Protein AF-0000000066114444 (afdb_homodimer)

Radius of gyration: 27.53 Å; Cα contacts (8 Å, |Δi|>4): 1344; chains: 2; bounding box: 70×78×58 Å

Sequence (720 aa):
MSLIRLNIDSFRNIQLAQLSPSEGINLIYGQNGSGKTSILEAIYFLGMGRSFRSHLSQRVINNDQDKLTLFATLNLPRGDSKIGLRRFRSGETEVKIDGEKVKRLSTLAETLPIQVITPESFSLLFEGPKSRRQFIDWGAFHTDPQFYAAWMNVRRVLKQRNQMLRNGSPYDQIQYWDREFIRYTEQVTEIRNRYVDSLNELLKGIIGEFLPQVDVKVSFTRGWDSKTDFAQLLESQYPRDLATGHTVSGPHKADLRLRVGTLPAQDALSRGQLKLLVCALRIAQGKLLKQQIDKHSIYLVDDLPSELDAQHRQLLLKQLVDTGAQVFVTAIEPAAIVDSLHTPPSRMFHVEHGRVTVIEMSLIRLNIDSFRNIQLAQLSPSEGINLIYGQNGSGKTSILEAIYFLGMGRSFRSHLSQRVINNDQDKLTLFATLNLPRGDSKIGLRRFRSGETEVKIDGEKVKRLSTLAETLPIQVITPESFSLLFEGPKSRRQFIDWGAFHTDPQFYAAWMNVRRVLKQRNQMLRNGSPYDQIQYWDREFIRYTEQVTEIRNRYVDSLNELLKGIIGEFLPQVDVKVSFTRGWDSKTDFAQLLESQYPRDLATGHTVSGPHKADLRLRVGTLPAQDALSRGQLKLLVCALRIAQGKLLKQQIDKHSIYLVDDLPSELDAQHRQLLLKQLVDTGAQVFVTAIEPAAIVDSLHTPPSRMFHVEHGRVTVIE

Foldseek 3Di:
DDWQKKWKDQFALAHTAIDGADFFEEEEAAAPPLCLVSVLQLVVCQQQVQGLPDRQRLNGGHPVDFKIKMWTWDQDPVGIKIWIWMAGNVGDIWIDINRHTDDDSVVSCQVAPAFEQDPSLLCCQVPPFQSVVVLLLSLLVNQPVCQVVLVVQLVVLQVVLLVCLQVVHDVVVNLVSVVSNLVSQVVNLVSSVVSVVQLVVQLVVQLCLLPVPFDKDKDKDQFDDPVDRPSVVCVVCSVVCSVVSGDRGTNSRMGIFIDGVPHGPVVVDDPQSSSSSSLSSRLSSQLSSCVRPNDGHEYEYEAQLPPYDLVSSLSSSVSSRVSSGHYYYYHHDCCSNQVSDPDGGPWYWYGGSNYIDTDD/DDWQKKWKDQFALAHTAIDGADFFEEEEAAAPPLCLVSVLQLVVCQQQVQGLPDRQRLNGGHPVDFKIKMWTWDQDPVGIKIWIWMAGNVGDIWIDINRHTDDDSVVSCQVAPAFEQDPSLLCCQVPPFQSVVVLLLSLLVNQPVCQVVLVVQLVVLQVVLLVCLQVVHDVVVNLVSVVSNLVSQVVNLVSSVVSVVQLVVQLVVQLCLLPVPFDKDKDKDQFDDPVDRVSVVCVVCSVVCSVVSGDRGTNSRMGIFIDGVPHGCVVVDDPQSSSSSSLSSRLSSQLSSCVRPNDGHEYEYEAQLPPYDLVSSLSSSVSSRVSSGHYYYYHHDCCSNQVSDPDGGPWYWYGGSNYIDTDD

Organism: Shewanella oneidensis (strain ATCC 700550 / JCM 31522 / CIP 106686 / LMG 19005 / NCIMB 14063 / MR-1) (NCBI:txid211586)

Solvent-accessible surface area (backbone atoms only — not comparable to full-atom values): 37438 Å² total; per-residue (Å²): 94,34,58,45,33,40,37,44,31,21,43,44,72,25,57,55,39,73,45,71,51,42,59,40,41,25,38,32,23,29,55,71,69,12,38,55,64,49,53,51,41,49,55,44,24,65,21,59,73,42,50,85,86,42,89,57,59,62,65,44,30,16,88,92,49,63,44,24,41,39,38,36,35,32,44,40,95,95,41,76,42,39,38,38,40,37,42,35,68,88,66,54,73,47,41,28,48,71,83,37,77,55,87,53,64,63,56,35,38,70,74,39,39,72,44,71,44,39,81,68,47,48,34,55,67,71,39,63,44,67,49,29,38,48,56,50,46,52,52,32,50,77,73,33,86,61,37,54,61,29,48,52,48,34,54,51,44,49,53,50,50,24,52,40,24,61,68,63,56,57,62,82,70,48,47,63,53,45,54,54,38,48,54,26,36,53,51,41,44,50,50,48,50,52,45,50,53,58,40,49,64,49,32,53,58,47,39,45,69,75,35,67,92,52,66,72,42,78,48,81,44,58,29,57,66,87,88,53,57,65,69,58,47,54,62,71,40,38,68,56,24,42,72,71,30,40,76,82,63,38,62,92,51,21,33,61,46,51,23,40,80,92,36,49,40,74,76,69,44,38,70,37,50,46,52,47,50,52,49,33,54,52,50,28,52,38,48,48,39,30,72,74,69,69,40,56,33,37,36,36,30,49,49,60,59,48,62,46,41,71,68,57,45,25,52,52,47,48,56,51,56,70,64,65,30,20,31,40,36,27,31,59,52,58,62,68,53,47,71,38,40,95,59,70,60,68,31,39,34,42,28,52,79,21,36,63,41,79,52,131,95,34,58,46,32,39,37,43,32,21,42,43,70,24,56,56,40,72,46,70,51,42,59,40,40,25,38,33,25,28,56,69,68,11,40,54,63,50,52,50,41,49,55,43,24,66,21,58,75,43,51,86,88,42,88,57,59,61,63,43,31,15,88,92,50,64,43,24,41,40,38,35,34,31,43,41,94,94,42,75,42,41,40,37,40,36,42,36,66,88,65,52,74,47,41,28,48,70,83,37,76,55,89,55,64,63,55,35,38,70,74,38,41,70,42,72,45,40,81,66,49,48,34,55,67,71,39,63,45,66,50,28,38,50,55,50,46,52,52,31,50,76,72,34,86,61,37,54,62,28,47,53,47,33,54,51,43,48,54,52,49,25,52,40,24,62,69,64,57,57,63,82,70,46,47,64,54,46,55,55,38,49,55,26,36,52,54,41,45,49,49,48,49,53,45,52,53,59,40,48,63,50,32,52,59,46,38,46,69,75,36,68,92,52,67,71,44,78,46,80,44,58,28,58,65,88,87,52,56,64,68,58,47,55,61,72,41,37,68,57,23,42,73,69,31,39,76,81,63,37,62,91,50,22,34,60,46,50,24,41,79,93,37,49,39,73,75,68,44,40,70,36,51,45,51,47,51,52,48,32,55,53,51,27,52,39,47,48,40,28,71,74,70,70,40,57,34,37,37,35,31,49,48,59,58,49,65,46,42,71,68,56,43,25,52,50,47,49,56,51,55,70,63,66,30,21,32,40,35,26,31,58,53,59,61,70,54,48,72,38,40,95,58,70,61,67,30,39,35,40,27,53,78,21,36,63,42,78,53,132

InterPro domains:
  IPR001238 DNA-binding, RecF [MF_00365] (1-360)
  IPR001238 DNA-binding, RecF [TIGR00611] (5-332)
  IPR003395 RecF/RecN/SMC, N-terminal [PF02463] (3-339)
  IPR018078 DNA-binding, RecF, conserved site [PS00617] (117-137)
  IPR018078 DNA-binding, RecF, conserved site [PS00618] (298-316)
  IPR027417 P-loop containing nucleoside triphosphate hydrolase [G3DSA:3.40.50.300] (6-332)
  IPR027417 P-loop containing nucleoside triphosphate hydrolase [SSF52540] (1-358)
  IPR042174 DNA-binding RecF, domain 2 [G3DSA:1.20.1050.90] (120-297)

Nearest PDB structures (foldseek):
  5z68-assembly2_C  TM=8.754E-01  e=2.918E-28  Caldanaerobacter subterraneus subsp. tengcongensis MB4
  5z69-assembly1_B  TM=8.569E-01  e=1.702E-28  Caldanaerobacter subterraneus subsp. tengcongensis MB4
  2o5v-assembly1_A  TM=8.678E-01  e=2.517E-27  Deinococcus radiodurans
  8bpr-assembly1_B  TM=8.571E-01  e=2.085E-25  Thermus thermophilus HB8
  8a93-assembly1_A  TM=8.487E-01  e=6.821E-25  Thermus thermophilus HB8

Secondary structure (DSSP, 8-state):
-EEEEEEEEEETTEEEEEE---SSEEEEE-STTSSHHHHHHHHHHHHHSS-SS-S-GGGGB-TT-SEEEEEEEEEETTEEEEEEEEEETTS-EEEEETTEEP--THHHHHHS-EEEESGGGGHHHHS-HHHHHHHHHHHHHHH-TTHHHHHHHHHHHHHHHHHHHHTT--HHHHHHHHHHHHHHHHHHHHHHHHHHHHHHHHHHHHHHHH-TT--EEEEEE-SS-TTS-HHHHHHHTHHHHHHHTS--SSGGG-EEEEEETTEEHHHHS-HHHHHHHHHHHHHHHHHHHHHHH--PPEEEESSTTTT--HHHHHHHHHHHHHTT-EEEEEESSTHHHHTT-SS--SEEEEEETTEEEEE-/-EEEEEEEEEETTEEEEEE---SSEEEEE-STTSSHHHHHHHHHHHHHSS-SS-S-GGGGB-TT-SEEEEEEEEEETTEEEEEEEEEETTS-EEEEETTEEP--THHHHHHS-EEEESGGGGHHHHS-HHHHHHHHHHHHHHH-TTHHHHHHHHHHHHHHHHHHHHTT--HHHHHHHHHHHHHHHHHHHHHHHHHHHHHHHHHHHHHHHH-TT--EEEEEE-SS-TTS-HHHHHHHTHHHHHHHTS--SSGGG-EEEEEETTEEHHHHS-HHHHHHHHHHHHHHHHHHHHHHH--PPEEEESSTTTT--HHHHHHHHHHHHHTT-EEEEEESSTHHHHTT-SS--SEEEEEETTEEEEE-

pLDDT: mean 92.98, std 5.12, range [66.5, 98.06]

Structure (mmCIF, N/CA/C/O backbone):
data_AF-0000000066114444-model_v1
#
loop_
_entity.id
_entity.type
_entity.pdbx_description
1 polymer 'DNA replication and repair protein RecF'
#
loop_
_atom_site.group_PDB
_atom_site.id
_atom_site.type_symbol
_atom_site.label_atom_id
_atom_site.label_alt_id
_atom_site.label_comp_id
_atom_site.label_asym_id
_atom_site.label_entity_id
_atom_site.label_seq_id
_atom_site.pdbx_PDB_ins_code
_atom_site.Cartn_x
_atom_site.Cartn_y
_atom_site.Cartn_z
_atom_site.occupancy
_atom_site.B_iso_or_equiv
_atom_site.auth_seq_id
_atom_site.auth_comp_id
_atom_site.auth_asym_id
_atom_site.auth_atom_id
_atom_site.pdbx_PDB_model_num
ATOM 1 N N . MET A 1 1 ? -8.477 -30.344 -8.242 1 86.12 1 MET A N 1
ATOM 2 C CA . MET A 1 1 ? -7.629 -30.219 -7.062 1 86.12 1 MET A CA 1
ATOM 3 C C . MET A 1 1 ? -8.242 -29.25 -6.055 1 86.12 1 MET A C 1
ATOM 5 O O . MET A 1 1 ? -8.688 -28.172 -6.422 1 86.12 1 MET A O 1
ATOM 9 N N . SER A 1 2 ? -8.328 -29.703 -4.789 1 92.5 2 SER A N 1
ATOM 10 C CA . SER A 1 2 ? -8.914 -28.844 -3.766 1 92.5 2 SER A CA 1
ATOM 11 C C . SER A 1 2 ? -8.391 -29.203 -2.379 1 92.5 2 SER A C 1
ATOM 13 O O . SER A 1 2 ? -7.93 -30.328 -2.152 1 92.5 2 SER A O 1
ATOM 15 N N . LEU A 1 3 ? -8.352 -28.219 -1.571 1 95.62 3 LEU A N 1
ATOM 16 C CA . LEU A 1 3 ? -8.062 -28.422 -0.154 1 95.62 3 LEU A CA 1
ATOM 17 C C . LEU A 1 3 ? -9.281 -28.969 0.579 1 95.62 3 LEU A C 1
ATOM 19 O O . LEU A 1 3 ? -10.352 -28.344 0.574 1 95.62 3 LEU A O 1
ATOM 23 N N . ILE A 1 4 ? -9.109 -30.078 1.182 1 95.88 4 ILE A N 1
ATOM 24 C CA . ILE A 1 4 ? -10.273 -30.719 1.795 1 95.88 4 ILE A CA 1
ATOM 25 C C . ILE A 1 4 ? -10.203 -30.562 3.312 1 95.88 4 ILE A C 1
ATOM 27 O O . ILE A 1 4 ? -11.242 -30.531 3.984 1 95.88 4 ILE A O 1
ATOM 31 N N . ARG A 1 5 ? -8.992 -30.516 3.811 1 96.88 5 ARG A N 1
ATOM 32 C CA . ARG A 1 5 ? -8.781 -30.328 5.242 1 96.88 5 ARG A CA 1
ATOM 33 C C . ARG A 1 5 ? -7.57 -29.422 5.5 1 96.88 5 ARG A C 1
ATOM 35 O O . ARG A 1 5 ? -6.551 -29.547 4.816 1 96.88 5 ARG A O 1
ATOM 42 N N . LEU A 1 6 ? -7.707 -28.594 6.469 1 97.38 6 LEU A N 1
ATOM 43 C CA . LEU A 1 6 ? -6.617 -27.719 6.898 1 97.38 6 LEU A CA 1
ATOM 44 C C . LEU A 1 6 ? -6.551 -27.656 8.422 1 97.38 6 LEU A C 1
ATOM 46 O O . LEU A 1 6 ? -7.555 -27.359 9.078 1 97.38 6 LEU A O 1
ATOM 50 N N . ASN A 1 7 ? -5.438 -27.969 8.945 1 97.81 7 ASN A N 1
ATOM 51 C CA . ASN A 1 7 ? -5.148 -27.797 10.367 1 97.81 7 ASN A CA 1
ATOM 52 C C . ASN A 1 7 ? -4.059 -26.75 10.594 1 97.81 7 ASN A C 1
ATOM 54 O O . ASN A 1 7 ? -2.973 -26.844 10.016 1 97.81 7 ASN A O 1
ATOM 58 N N . ILE A 1 8 ? -4.375 -25.797 11.398 1 97.38 8 ILE A N 1
ATOM 59 C CA . ILE A 1 8 ? -3.453 -24.719 11.719 1 97.38 8 ILE A CA 1
ATOM 60 C C . ILE A 1 8 ? -3.086 -24.766 13.203 1 97.38 8 ILE A C 1
ATOM 62 O O . ILE A 1 8 ? -3.965 -24.844 14.062 1 97.38 8 ILE A O 1
ATOM 66 N N . ASP A 1 9 ? -1.826 -24.75 13.438 1 96.81 9 ASP A N 1
ATOM 67 C CA . ASP A 1 9 ? -1.312 -24.719 14.797 1 96.81 9 ASP A CA 1
ATOM 68 C C . ASP A 1 9 ? -0.298 -23.594 14.977 1 96.81 9 ASP A C 1
ATOM 70 O O . ASP A 1 9 ? 0.81 -23.656 14.438 1 96.81 9 ASP A O 1
ATOM 74 N N . SER A 1 10 ? -0.67 -22.562 15.773 1 95.5 10 SER A N 1
ATOM 75 C CA . SER A 1 10 ? 0.226 -21.5 16.219 1 95.5 10 SER A CA 1
ATOM 76 C C . SER A 1 10 ? 0.642 -20.594 15.07 1 95.5 10 SER A C 1
ATOM 78 O O . SER A 1 10 ? 1.83 -20.328 14.883 1 95.5 10 SER A O 1
ATOM 80 N N . PHE A 1 11 ? -0.309 -20.141 14.32 1 94.56 11 PHE A N 1
ATOM 81 C CA . PHE A 1 11 ? -0.064 -19.234 13.203 1 94.56 11 PHE A CA 1
ATOM 82 C C . PHE A 1 11 ? -0.639 -17.859 13.484 1 94.56 11 PHE A C 1
ATOM 84 O O . PHE A 1 11 ? -1.858 -17.688 13.523 1 94.56 11 PHE A O 1
ATOM 91 N N . ARG A 1 12 ? 0.177 -16.844 13.695 1 91.12 12 ARG A N 1
ATOM 92 C CA . ARG A 1 12 ? -0.234 -15.492 14.047 1 91.12 12 ARG A CA 1
ATOM 93 C C . ARG A 1 12 ? -1.131 -15.492 15.281 1 91.12 12 ARG A C 1
ATOM 95 O O . ARG A 1 12 ? -0.734 -15.977 16.344 1 91.12 12 ARG A O 1
ATOM 102 N N . ASN A 1 13 ? -2.336 -15.039 15.156 1 88.94 13 ASN A N 1
ATOM 103 C CA . ASN A 1 13 ? -3.236 -15 16.312 1 88.94 13 ASN A CA 1
ATOM 104 C C . ASN A 1 13 ? -4.102 -16.25 16.391 1 88.94 13 ASN A C 1
ATOM 106 O O . ASN A 1 13 ? -5.008 -16.328 17.219 1 88.94 13 ASN A O 1
ATOM 110 N N . ILE A 1 14 ? -3.803 -17.25 15.5 1 93.88 14 ILE A N 1
ATOM 111 C CA . ILE A 1 14 ? -4.535 -18.516 15.516 1 93.88 14 ILE A CA 1
ATOM 112 C C . ILE A 1 14 ? -3.746 -19.562 16.312 1 93.88 14 ILE A C 1
ATOM 114 O O . ILE A 1 14 ? -2.697 -20.031 15.859 1 93.88 14 ILE A O 1
ATOM 118 N N . GLN A 1 15 ? -4.27 -19.953 17.391 1 94.25 15 GLN A N 1
ATOM 119 C CA . GLN A 1 15 ? -3.621 -20.984 18.188 1 94.25 15 GLN A CA 1
ATOM 120 C C . GLN A 1 15 ? -3.877 -22.375 17.609 1 94.25 15 GLN A C 1
ATOM 122 O O . GLN A 1 15 ? -2.939 -23.141 17.391 1 94.25 15 GLN A O 1
ATOM 127 N N . LEU A 1 16 ? -5.133 -22.641 17.469 1 94.81 16 LEU A N 1
ATOM 128 C CA . LEU A 1 16 ? -5.578 -23.906 16.875 1 94.81 16 LEU A CA 1
ATOM 129 C C . LEU A 1 16 ? -6.828 -23.688 16.031 1 94.81 16 LEU A C 1
ATOM 131 O O . LEU A 1 16 ? -7.766 -23.016 16.469 1 94.81 16 LEU A O 1
ATOM 135 N N . ALA A 1 17 ? -6.762 -24.25 14.789 1 95.81 17 ALA A N 1
ATOM 136 C CA . ALA A 1 17 ? -7.941 -24.203 13.93 1 95.81 17 ALA A CA 1
ATOM 137 C C . ALA A 1 17 ? -7.996 -25.406 12.992 1 95.81 17 ALA A C 1
ATOM 139 O O . ALA A 1 17 ? -6.957 -25.875 12.523 1 95.81 17 ALA A O 1
ATOM 140 N N . GLN A 1 18 ? -9.148 -25.922 12.82 1 96.12 18 GLN A N 1
ATOM 141 C CA . GLN A 1 18 ? -9.406 -26.984 11.852 1 96.12 18 GLN A CA 1
ATOM 142 C C . GLN A 1 18 ? -10.523 -26.578 10.891 1 96.12 18 GLN A C 1
ATOM 144 O O . GLN A 1 18 ? -11.609 -26.172 11.32 1 96.12 18 GLN A O 1
ATOM 149 N N . LEU A 1 19 ? -10.219 -26.688 9.594 1 96.44 19 LEU A N 1
ATOM 150 C CA . LEU A 1 19 ? -11.188 -26.328 8.57 1 96.44 19 LEU A CA 1
ATOM 151 C C . LEU A 1 19 ? -11.398 -27.469 7.598 1 96.44 19 LEU A C 1
ATOM 153 O O . LEU A 1 19 ? -10.445 -28.156 7.223 1 96.44 19 LEU A O 1
ATOM 157 N N . SER A 1 20 ? -12.625 -27.703 7.188 1 96.75 20 SER A N 1
ATOM 158 C CA . SER A 1 20 ? -12.992 -28.594 6.098 1 96.75 20 SER A CA 1
ATOM 159 C C . SER A 1 20 ? -13.664 -27.828 4.961 1 96.75 20 SER A C 1
ATOM 161 O O . SER A 1 20 ? -14.898 -27.828 4.852 1 96.75 20 SER A O 1
ATOM 163 N N . PRO A 1 21 ? -12.852 -27.234 4.117 1 96.81 21 PRO A N 1
ATOM 164 C CA . PRO A 1 21 ? -13.398 -26.391 3.047 1 96.81 21 PRO A CA 1
ATOM 165 C C . PRO A 1 21 ? -14.094 -27.203 1.959 1 96.81 21 PRO A C 1
ATOM 167 O O . PRO A 1 21 ? -13.992 -28.438 1.943 1 96.81 21 PRO A O 1
ATOM 170 N N . SER A 1 22 ? -14.836 -26.516 1.179 1 95.56 22 SER A N 1
ATOM 171 C CA . SER A 1 22 ? -15.484 -27.094 0.007 1 95.56 22 SER A CA 1
ATOM 172 C C . SER A 1 22 ? -14.727 -26.75 -1.271 1 95.56 22 SER A C 1
ATOM 174 O O . SER A 1 22 ? -13.828 -25.906 -1.257 1 95.56 22 SER A O 1
ATOM 176 N N . GLU A 1 23 ? -15.125 -27.406 -2.346 1 94 23 GLU A N 1
ATOM 177 C CA . GLU A 1 23 ? -14.453 -27.203 -3.623 1 94 23 GLU A CA 1
ATOM 178 C C . GLU A 1 23 ? -14.844 -25.875 -4.25 1 94 23 GLU A C 1
ATOM 180 O O . GLU A 1 23 ? -14.133 -25.359 -5.117 1 94 23 GLU A O 1
ATOM 185 N N . GLY A 1 24 ? -15.945 -25.312 -3.834 1 94.38 24 GLY A N 1
ATOM 186 C CA . GLY A 1 24 ? -16.422 -24.047 -4.379 1 94.38 24 GLY A CA 1
ATOM 187 C C . GLY A 1 24 ? -15.953 -22.844 -3.582 1 94.38 24 GLY A C 1
ATOM 188 O O . GLY A 1 24 ? -14.766 -22.703 -3.285 1 94.38 24 GLY A O 1
ATOM 189 N N . ILE A 1 25 ? -16.859 -21.953 -3.258 1 96.62 25 ILE A N 1
ATOM 190 C CA . ILE A 1 25 ? -16.531 -20.719 -2.535 1 96.62 25 ILE A CA 1
ATOM 191 C C . ILE A 1 25 ? -16.609 -20.984 -1.031 1 96.62 25 ILE A C 1
ATOM 193 O O . ILE A 1 25 ? -17.625 -21.453 -0.521 1 96.62 25 ILE A O 1
ATOM 197 N N . ASN A 1 26 ? -15.539 -20.766 -0.37 1 97.88 26 ASN A N 1
ATOM 198 C CA . ASN A 1 26 ? -15.445 -20.781 1.086 1 97.88 26 ASN A CA 1
ATOM 199 C C . ASN A 1 26 ? -15.344 -19.375 1.655 1 97.88 26 ASN A C 1
ATOM 201 O O . ASN A 1 26 ? -14.352 -18.672 1.428 1 97.88 26 ASN A O 1
ATOM 205 N N . LEU A 1 27 ? -16.375 -18.969 2.402 1 98.06 27 LEU A N 1
ATOM 206 C CA . LEU A 1 27 ? -16.422 -17.641 2.977 1 98.06 27 LEU A CA 1
ATOM 207 C C . LEU A 1 27 ? -15.93 -17.641 4.418 1 98.06 27 LEU A C 1
ATOM 209 O O . LEU A 1 27 ? -16.438 -18.406 5.25 1 98.06 27 LEU A O 1
ATOM 213 N N . ILE A 1 28 ? -14.922 -16.906 4.703 1 97.94 28 ILE A N 1
ATOM 214 C CA . ILE A 1 28 ? -14.398 -16.688 6.047 1 97.94 28 ILE A CA 1
ATOM 215 C C . ILE A 1 28 ? -14.719 -15.266 6.504 1 97.94 28 ILE A C 1
ATOM 217 O O . ILE A 1 28 ? -14.211 -14.297 5.934 1 97.94 28 ILE A O 1
ATOM 221 N N . TYR A 1 29 ? -15.562 -15.062 7.512 1 97.62 29 TYR A N 1
ATOM 222 C CA . TYR A 1 29 ? -15.953 -13.711 7.914 1 97.62 29 TYR A CA 1
ATOM 223 C C . TYR A 1 29 ? -15.75 -13.508 9.406 1 97.62 29 TYR A C 1
ATOM 225 O O . TYR A 1 29 ? -15.641 -14.477 10.164 1 97.62 29 TYR A O 1
ATOM 233 N N . GLY A 1 30 ? -15.602 -12.305 9.836 1 95.88 30 GLY A N 1
ATOM 234 C CA . GLY A 1 30 ? -15.344 -11.898 11.211 1 95.88 30 GLY A CA 1
ATOM 235 C C . GLY A 1 30 ? -14.93 -10.445 11.328 1 95.88 30 GLY A C 1
ATOM 236 O O . GLY A 1 30 ? -14.672 -9.781 10.328 1 95.88 30 GLY A O 1
ATOM 237 N N . GLN A 1 31 ? -14.828 -9.984 12.539 1 93.88 31 GLN A N 1
ATOM 238 C CA . GLN A 1 31 ? -14.508 -8.586 12.812 1 93.88 31 GLN A CA 1
ATOM 239 C C . GLN A 1 31 ? -13.023 -8.305 12.586 1 93.88 31 GLN A C 1
ATOM 241 O O . GLN A 1 31 ? -12.258 -9.219 12.273 1 93.88 31 GLN A O 1
ATOM 246 N N . ASN A 1 32 ? -12.68 -7.047 12.664 1 92.31 32 ASN A N 1
ATOM 247 C CA . ASN A 1 32 ? -11.281 -6.652 12.5 1 92.31 32 ASN A CA 1
ATOM 248 C C . ASN A 1 32 ? -10.391 -7.336 13.531 1 92.31 32 ASN A C 1
ATOM 250 O O . ASN A 1 32 ? -10.719 -7.387 14.719 1 92.31 32 ASN A O 1
ATOM 254 N N . GLY A 1 33 ? -9.305 -7.91 13.047 1 90.38 33 GLY A N 1
ATOM 255 C CA . GLY A 1 33 ? -8.328 -8.523 13.938 1 90.38 33 GLY A CA 1
ATOM 256 C C . GLY A 1 33 ? -8.719 -9.93 14.367 1 90.38 33 GLY A C 1
ATOM 257 O O . GLY A 1 33 ? -8.07 -10.523 15.234 1 90.38 33 GLY A O 1
ATOM 258 N N . SER A 1 34 ? -9.727 -10.484 13.734 1 93.31 34 SER A N 1
ATOM 259 C CA . SER A 1 34 ? -10.25 -11.766 14.203 1 93.31 34 SER A CA 1
ATOM 260 C C . SER A 1 34 ? -9.367 -12.922 13.742 1 93.31 34 SER A C 1
ATOM 262 O O . SER A 1 34 ? -9.406 -14.008 14.328 1 93.31 34 SER A O 1
ATOM 264 N N . GLY A 1 35 ? -8.664 -12.75 12.586 1 93.88 35 GLY A N 1
ATOM 265 C CA . GLY A 1 35 ? -7.785 -13.797 12.102 1 93.88 35 GLY A CA 1
ATOM 266 C C . GLY A 1 35 ? -8.148 -14.273 10.703 1 93.88 35 GLY A C 1
ATOM 267 O O . GLY A 1 35 ? -7.57 -15.242 10.203 1 93.88 35 GLY A O 1
ATOM 268 N N . LYS A 1 36 ? -9.094 -13.594 10.023 1 95.69 36 LYS A N 1
ATOM 269 C CA . LYS A 1 36 ? -9.539 -13.977 8.688 1 95.69 36 LYS A CA 1
ATOM 270 C C . LYS A 1 36 ? -8.352 -14.062 7.723 1 95.69 36 LYS A C 1
ATOM 272 O O . LYS A 1 36 ? -8.164 -15.07 7.047 1 95.69 36 LYS A O 1
ATOM 277 N N . THR A 1 37 ? -7.539 -13.031 7.766 1 94.56 37 THR A N 1
ATOM 278 C CA . THR A 1 37 ? -6.387 -12.945 6.879 1 94.56 37 THR A CA 1
ATOM 279 C C . THR A 1 37 ? -5.34 -13.992 7.254 1 94.56 37 THR A C 1
ATOM 281 O O . THR A 1 37 ? -4.676 -14.555 6.379 1 94.56 37 THR A O 1
ATOM 284 N N . SER A 1 38 ? -5.215 -14.32 8.516 1 94.69 38 SER A N 1
ATOM 285 C CA . SER A 1 38 ? -4.25 -15.312 8.977 1 94.69 38 SER A CA 1
ATOM 286 C C . SER A 1 38 ? -4.555 -16.688 8.406 1 94.69 38 SER A C 1
ATOM 288 O O . SER A 1 38 ? -3.639 -17.453 8.094 1 94.69 38 SER A O 1
ATOM 290 N N . ILE A 1 39 ? -5.789 -16.969 8.25 1 96.56 39 ILE A N 1
ATOM 291 C CA . ILE A 1 39 ? -6.18 -18.25 7.68 1 96.56 39 ILE A CA 1
ATOM 292 C C . ILE A 1 39 ? -5.723 -18.328 6.223 1 96.56 39 ILE A C 1
ATOM 294 O O . ILE A 1 39 ? -5.137 -19.328 5.805 1 96.56 39 ILE A O 1
ATOM 298 N N . LEU A 1 40 ? -5.973 -17.266 5.461 1 96.69 40 LEU A N 1
ATOM 299 C CA . LEU A 1 40 ? -5.512 -17.219 4.078 1 96.69 40 LEU A CA 1
ATOM 300 C C . LEU A 1 40 ? -3.992 -17.328 4.004 1 96.69 40 LEU A C 1
ATOM 302 O O . LEU A 1 40 ? -3.451 -18.016 3.146 1 96.69 40 LEU A O 1
ATOM 306 N N . GLU A 1 41 ? -3.383 -16.625 4.949 1 94.75 41 GLU A N 1
ATOM 307 C CA . GLU A 1 41 ? -1.925 -16.625 5 1 94.75 41 GLU A CA 1
ATOM 308 C C . GLU A 1 41 ? -1.384 -18.031 5.281 1 94.75 41 GLU A C 1
ATOM 310 O O . GLU A 1 41 ? -0.362 -18.422 4.723 1 94.75 41 GLU A O 1
ATOM 315 N N . ALA A 1 42 ? -2.051 -18.766 6.086 1 95.88 42 ALA A N 1
ATOM 316 C CA . ALA A 1 42 ? -1.654 -20.141 6.402 1 95.88 42 ALA A CA 1
ATOM 317 C C . ALA A 1 42 ? -1.736 -21.031 5.168 1 95.88 42 ALA A C 1
ATOM 319 O O . ALA A 1 42 ? -0.836 -21.828 4.914 1 95.88 42 ALA A O 1
ATOM 320 N N . ILE A 1 43 ? -2.795 -20.875 4.422 1 96.44 43 ILE A N 1
ATOM 321 C CA . ILE A 1 43 ? -2.951 -21.641 3.197 1 96.44 43 ILE A CA 1
ATOM 322 C C . ILE A 1 43 ? -1.836 -21.297 2.217 1 96.44 43 ILE A C 1
ATOM 324 O O . ILE A 1 43 ? -1.217 -22.188 1.626 1 96.44 43 ILE A O 1
ATOM 328 N N . TYR A 1 44 ? -1.625 -20.062 2.105 1 95 44 TYR A N 1
ATOM 329 C CA . TYR A 1 44 ? -0.561 -19.609 1.223 1 95 44 TYR A CA 1
ATOM 330 C C . TYR A 1 44 ? 0.791 -20.141 1.667 1 95 44 TYR A C 1
ATOM 332 O O . TYR A 1 44 ? 1.592 -20.594 0.839 1 95 44 TYR A O 1
ATOM 340 N N . PHE A 1 45 ? 1.005 -20.078 2.949 1 93.38 45 PHE A N 1
ATOM 341 C CA . PHE A 1 45 ? 2.252 -20.562 3.533 1 93.38 45 PHE A CA 1
ATOM 342 C C . PHE A 1 45 ? 2.455 -22.047 3.232 1 93.38 45 PHE A C 1
ATOM 344 O O . PHE A 1 45 ? 3.578 -22.484 2.979 1 93.38 45 PHE A O 1
ATOM 351 N N . LEU A 1 46 ? 1.451 -22.719 3.223 1 92.25 46 LEU A N 1
ATOM 352 C CA . LEU A 1 46 ? 1.485 -24.156 2.91 1 92.25 46 LEU A CA 1
ATOM 353 C C . LEU A 1 46 ? 1.961 -24.375 1.479 1 92.25 46 LEU A C 1
ATOM 355 O O . LEU A 1 46 ? 2.725 -25.312 1.217 1 92.25 46 LEU A O 1
ATOM 359 N N . GLY A 1 47 ? 1.527 -23.531 0.623 1 89.62 47 GLY A N 1
ATOM 360 C CA . GLY A 1 47 ? 1.84 -23.719 -0.785 1 89.62 47 GLY A CA 1
ATOM 361 C C . GLY A 1 47 ? 3.174 -23.109 -1.185 1 89.62 47 GLY A C 1
ATOM 362 O O . GLY A 1 47 ? 3.852 -23.625 -2.074 1 89.62 47 GLY A O 1
ATOM 363 N N . MET A 1 48 ? 3.543 -22.047 -0.467 1 89.06 48 MET A N 1
ATOM 364 C CA . MET A 1 48 ? 4.695 -21.281 -0.935 1 89.06 48 MET A CA 1
ATOM 365 C C . MET A 1 48 ? 5.836 -21.344 0.074 1 89.06 48 MET A C 1
ATOM 367 O O . MET A 1 48 ? 6.98 -21.016 -0.251 1 89.06 48 MET A O 1
ATOM 371 N N . GLY A 1 49 ? 5.559 -21.672 1.268 1 87.44 49 GLY A N 1
ATOM 372 C CA . GLY A 1 49 ? 6.562 -21.75 2.316 1 87.44 49 GLY A CA 1
ATOM 373 C C . GLY A 1 49 ? 6.957 -20.375 2.85 1 87.44 49 GLY A C 1
ATOM 374 O O . GLY A 1 49 ? 7.941 -20.25 3.578 1 87.44 49 GLY A O 1
ATOM 375 N N . ARG A 1 50 ? 6.234 -19.438 2.398 1 87.69 50 ARG A N 1
ATOM 376 C CA . ARG A 1 50 ? 6.492 -18.062 2.859 1 87.69 50 ARG A CA 1
ATOM 377 C C . ARG A 1 50 ? 5.191 -17.281 2.977 1 87.69 50 ARG A C 1
ATOM 379 O O . ARG A 1 50 ? 4.145 -17.719 2.494 1 87.69 50 ARG A O 1
ATOM 386 N N . SER A 1 51 ? 5.379 -16.172 3.689 1 87.5 51 SER A N 1
ATOM 387 C CA . SER A 1 51 ? 4.227 -15.297 3.912 1 87.5 51 SER A CA 1
ATOM 388 C C . SER A 1 51 ? 4.031 -14.328 2.75 1 87.5 51 SER A C 1
ATOM 390 O O . SER A 1 51 ? 4.996 -13.938 2.092 1 87.5 51 SER A O 1
ATOM 392 N N . PHE A 1 52 ? 2.781 -14.008 2.453 1 83.06 52 PHE A N 1
ATOM 393 C CA . PHE A 1 52 ? 2.539 -12.977 1.45 1 83.06 52 PHE A CA 1
ATOM 394 C C . PHE A 1 52 ? 2.539 -11.594 2.088 1 83.06 52 PHE A C 1
ATOM 396 O O . PHE A 1 52 ? 2.498 -10.578 1.386 1 83.06 52 PHE A O 1
ATOM 403 N N . ARG A 1 53 ? 2.559 -11.414 3.369 1 77.56 53 ARG A N 1
ATOM 404 C CA . ARG A 1 53 ? 2.553 -10.141 4.078 1 77.56 53 ARG A CA 1
ATOM 405 C C . ARG A 1 53 ? 3.973 -9.695 4.414 1 77.56 53 ARG A C 1
ATOM 407 O O . ARG A 1 53 ? 4.293 -8.508 4.332 1 77.56 53 ARG A O 1
ATOM 414 N N . SER A 1 54 ? 4.723 -10.609 5.004 1 69.31 54 SER A N 1
ATOM 415 C CA . SER A 1 54 ? 6.043 -10.219 5.492 1 69.31 54 SER A CA 1
ATOM 416 C C . SER A 1 54 ? 7.121 -11.18 5 1 69.31 54 SER A C 1
ATOM 418 O O . SER A 1 54 ? 6.867 -12.383 4.852 1 69.31 54 SER A O 1
ATOM 420 N N . HIS A 1 55 ? 8.195 -10.555 4.832 1 66.5 55 HIS A N 1
ATOM 421 C CA . HIS A 1 55 ? 9.336 -11.367 4.441 1 66.5 55 HIS A CA 1
ATOM 422 C C . HIS A 1 55 ? 9.945 -12.078 5.648 1 66.5 55 HIS A C 1
ATOM 424 O O . HIS A 1 55 ? 10.68 -13.055 5.492 1 66.5 55 HIS A O 1
ATOM 430 N N . LEU A 1 56 ? 9.555 -11.562 6.785 1 67.5 56 LEU A N 1
ATOM 431 C CA . LEU A 1 56 ? 10.109 -12.18 7.98 1 67.5 56 LEU A CA 1
ATOM 432 C C . LEU A 1 56 ? 9.211 -13.305 8.477 1 67.5 56 LEU A C 1
ATOM 434 O O . LEU A 1 56 ? 8.297 -13.07 9.273 1 67.5 56 LEU A O 1
ATOM 438 N N . SER A 1 57 ? 9.492 -14.406 8.117 1 66.56 57 SER A N 1
ATOM 439 C CA . SER A 1 57 ? 8.672 -15.586 8.336 1 66.56 57 SER A CA 1
ATOM 440 C C . SER A 1 57 ? 8.531 -15.906 9.82 1 66.56 57 SER A C 1
ATOM 442 O O . SER A 1 57 ? 7.578 -16.562 10.234 1 66.56 57 SER A O 1
ATOM 444 N N . GLN A 1 58 ? 9.469 -15.352 10.523 1 76 58 GLN A N 1
ATOM 445 C CA . GLN A 1 58 ? 9.406 -15.648 11.953 1 76 58 GLN A CA 1
ATOM 446 C C . GLN A 1 58 ? 8.242 -14.906 12.609 1 76 58 GLN A C 1
ATOM 448 O O . GLN A 1 58 ? 7.766 -15.312 13.672 1 76 58 GLN A O 1
ATOM 453 N N . ARG A 1 59 ? 7.781 -14.062 11.891 1 79.12 59 ARG A N 1
ATOM 454 C CA . ARG A 1 59 ? 6.758 -13.211 12.492 1 79.12 59 ARG A CA 1
ATOM 455 C C . ARG A 1 59 ? 5.375 -13.828 12.336 1 79.12 59 ARG A C 1
ATOM 457 O O . ARG A 1 59 ? 4.406 -13.352 12.93 1 79.12 59 ARG A O 1
ATOM 464 N N . VAL A 1 60 ? 5.402 -14.984 11.602 1 87.75 60 VAL A N 1
ATOM 465 C CA . VAL A 1 60 ? 4.109 -15.633 11.391 1 87.75 60 VAL A CA 1
ATOM 466 C C . VAL A 1 60 ? 3.824 -16.594 12.531 1 87.75 60 VAL A C 1
ATOM 468 O O . VAL A 1 60 ? 2.686 -17.047 12.711 1 87.75 60 VAL A O 1
ATOM 471 N N . ILE A 1 61 ? 4.879 -16.938 13.297 1 89.81 61 ILE A N 1
ATOM 472 C CA . ILE A 1 61 ? 4.715 -17.844 14.422 1 89.81 61 ILE A CA 1
ATOM 473 C C . ILE A 1 61 ? 4.059 -17.109 15.594 1 89.81 61 ILE A C 1
ATOM 475 O O . ILE A 1 61 ? 4.438 -15.984 15.914 1 89.81 61 ILE A O 1
ATOM 479 N N . ASN A 1 62 ? 3.148 -17.766 16.094 1 87.75 62 ASN A N 1
ATOM 480 C CA . ASN A 1 62 ? 2.5 -17.188 17.266 1 87.75 62 ASN A CA 1
ATOM 481 C C . ASN A 1 62 ? 3.521 -16.781 18.328 1 87.75 62 ASN A C 1
ATOM 483 O O . ASN A 1 62 ? 4.492 -17.5 18.562 1 87.75 62 ASN A O 1
ATOM 487 N N . ASN A 1 63 ? 3.453 -15.578 18.922 1 78.88 63 ASN A N 1
ATOM 488 C CA . ASN A 1 63 ? 4.445 -14.922 19.766 1 78.88 63 ASN A CA 1
ATOM 489 C C . ASN A 1 63 ? 4.938 -15.844 20.875 1 78.88 63 ASN A C 1
ATOM 491 O O . ASN A 1 63 ? 6.133 -15.867 21.172 1 78.88 63 ASN A O 1
ATOM 495 N N . ASP A 1 64 ? 4.152 -16.625 21.453 1 81.38 64 ASP A N 1
ATOM 496 C CA . ASP A 1 64 ? 4.555 -17.391 22.625 1 81.38 64 ASP A CA 1
ATOM 497 C C . ASP A 1 64 ? 4.891 -18.828 22.25 1 81.38 64 ASP A C 1
ATOM 499 O O . ASP A 1 64 ? 5.074 -19.672 23.125 1 81.38 64 ASP A O 1
ATOM 503 N N . GLN A 1 65 ? 5.055 -19.109 20.922 1 90 65 GLN A N 1
ATOM 504 C CA . GLN A 1 65 ? 5.344 -20.484 20.469 1 90 65 GLN A CA 1
ATOM 505 C C . GLN A 1 65 ? 6.688 -20.547 19.75 1 90 65 GLN A C 1
ATOM 507 O O . GLN A 1 65 ? 7.184 -19.531 19.25 1 90 65 GLN A O 1
ATOM 512 N N . ASP A 1 66 ? 7.242 -21.719 19.719 1 91.94 66 ASP A N 1
ATOM 513 C CA . ASP A 1 66 ? 8.562 -21.875 19.125 1 91.94 66 ASP A CA 1
ATOM 514 C C . ASP A 1 66 ? 8.453 -22.312 17.656 1 91.94 66 ASP A C 1
ATOM 516 O O . ASP A 1 66 ? 9.438 -22.25 16.922 1 91.94 66 ASP A O 1
ATOM 520 N N . LYS A 1 67 ? 7.316 -22.812 17.391 1 95 67 LYS A N 1
ATOM 521 C CA . LYS A 1 67 ? 7.117 -23.281 16.016 1 95 67 LYS A CA 1
ATOM 522 C C . LYS A 1 67 ? 5.645 -23.188 15.609 1 95 67 LYS A C 1
ATOM 524 O O . LYS A 1 67 ? 4.773 -23.031 16.469 1 95 67 LYS A O 1
ATOM 529 N N . LEU A 1 68 ? 5.422 -23.203 14.305 1 95.69 68 LEU A N 1
ATOM 530 C CA . LEU A 1 68 ? 4.07 -23.375 13.773 1 95.69 68 LEU A CA 1
ATOM 531 C C . LEU A 1 68 ? 3.957 -24.672 12.977 1 95.69 68 LEU A C 1
ATOM 533 O O . LEU A 1 68 ? 4.961 -25.203 12.492 1 95.69 68 LEU A O 1
ATOM 537 N N . THR A 1 69 ? 2.805 -25.281 12.984 1 97.19 69 THR A N 1
ATOM 538 C CA . THR A 1 69 ? 2.541 -26.5 12.227 1 97.19 69 THR A CA 1
ATOM 539 C C . THR A 1 69 ? 1.276 -26.344 11.391 1 97.19 69 THR A C 1
ATOM 541 O O . THR A 1 69 ? 0.234 -25.922 11.898 1 97.19 69 THR A O 1
ATOM 544 N N . LEU A 1 70 ? 1.42 -26.641 10.133 1 97.19 70 LEU A N 1
ATOM 545 C CA . LEU A 1 70 ? 0.302 -26.703 9.203 1 97.19 70 LEU A CA 1
ATOM 546 C C . LEU A 1 70 ? 0.155 -28.094 8.602 1 97.19 70 LEU A C 1
ATOM 548 O O . LEU A 1 70 ? 1.151 -28.734 8.258 1 97.19 70 LEU A O 1
ATOM 552 N N . PHE A 1 71 ? -1.053 -28.562 8.555 1 97 71 PHE A N 1
ATOM 553 C CA . PHE A 1 71 ? -1.361 -29.844 7.926 1 97 71 PHE A CA 1
ATOM 554 C C . PHE A 1 71 ? -2.555 -29.703 6.988 1 97 71 PHE A C 1
ATOM 556 O O . PHE A 1 71 ? -3.553 -29.062 7.332 1 97 71 PHE A O 1
ATOM 563 N N . ALA A 1 72 ? -2.385 -30.297 5.82 1 96.81 72 ALA A N 1
ATOM 564 C CA . ALA A 1 72 ? -3.482 -30.219 4.855 1 96.81 72 ALA A CA 1
ATOM 565 C C . ALA A 1 72 ? -3.668 -31.531 4.117 1 96.81 72 ALA A C 1
ATOM 567 O O . ALA A 1 72 ? -2.715 -32.312 3.951 1 96.81 72 ALA A O 1
ATOM 568 N N . THR A 1 73 ? -4.863 -31.797 3.797 1 96.94 73 THR A N 1
ATOM 569 C CA . THR A 1 73 ? -5.211 -32.875 2.867 1 96.94 73 THR A CA 1
ATOM 570 C C . THR A 1 73 ? -5.754 -32.312 1.562 1 96.94 73 THR A C 1
ATOM 572 O O . THR A 1 73 ? -6.668 -31.469 1.572 1 96.94 73 THR A O 1
ATOM 575 N N . LEU A 1 74 ? -5.172 -32.719 0.469 1 94.69 74 LEU A N 1
ATOM 576 C CA . LEU A 1 74 ? -5.57 -32.25 -0.855 1 94.69 74 LEU A CA 1
ATOM 577 C C . LEU A 1 74 ? -6.262 -33.375 -1.637 1 94.69 74 LEU A C 1
ATOM 579 O O . LEU A 1 74 ? -5.859 -34.531 -1.552 1 94.69 74 LEU A O 1
ATOM 583 N N . ASN A 1 75 ? -7.266 -32.938 -2.283 1 93.06 75 ASN A N 1
ATOM 584 C CA . ASN A 1 75 ? -7.867 -33.812 -3.271 1 93.06 75 ASN A CA 1
ATOM 585 C C . ASN A 1 75 ? -7.254 -33.625 -4.652 1 93.06 75 ASN A C 1
ATOM 587 O O . ASN A 1 75 ? -7.402 -32.562 -5.258 1 93.06 75 ASN A O 1
ATOM 591 N N . LEU A 1 76 ? -6.469 -34.594 -5.082 1 88.25 76 LEU A N 1
ATOM 592 C CA . LEU A 1 76 ? -5.82 -34.562 -6.391 1 88.25 76 LEU A CA 1
ATOM 593 C C . LEU A 1 76 ? -6.422 -35.625 -7.32 1 88.25 76 LEU A C 1
ATOM 595 O O . LEU A 1 76 ? -7.09 -36.562 -6.863 1 88.25 76 LEU A O 1
ATOM 599 N N . PRO A 1 77 ? -6.25 -35.406 -8.625 1 82.25 77 PRO A N 1
ATOM 600 C CA . PRO A 1 77 ? -6.773 -36.406 -9.562 1 82.25 77 PRO A CA 1
ATOM 601 C C . PRO A 1 77 ? -6.262 -37.812 -9.266 1 82.25 77 PRO A C 1
ATOM 603 O O . PRO A 1 77 ? -7.004 -38.781 -9.406 1 82.25 77 PRO A O 1
ATOM 606 N N . ARG A 1 78 ? -5.035 -38 -8.828 1 84.25 78 ARG A N 1
ATOM 607 C CA . ARG A 1 78 ? -4.43 -39.281 -8.602 1 84.25 78 ARG A CA 1
ATOM 608 C C . ARG A 1 78 ? -4.734 -39.812 -7.195 1 84.25 78 ARG A C 1
ATOM 610 O O . ARG A 1 78 ? -4.297 -40.875 -6.812 1 84.25 78 ARG A O 1
ATOM 617 N N . GLY A 1 79 ? -5.441 -39 -6.469 1 87.75 79 GLY A N 1
ATOM 618 C CA . GLY A 1 79 ? -5.766 -39.375 -5.102 1 87.75 79 GLY A CA 1
ATOM 619 C C . GLY A 1 79 ? -5.438 -38.281 -4.094 1 87.75 79 GLY A C 1
ATOM 620 O O . GLY A 1 79 ? -4.809 -37.281 -4.441 1 87.75 79 GLY A O 1
ATOM 621 N N . ASP A 1 80 ? -5.852 -38.594 -2.861 1 92.31 80 ASP A N 1
ATOM 622 C CA . ASP A 1 80 ? -5.621 -37.625 -1.802 1 92.31 80 ASP A CA 1
ATOM 623 C C . ASP A 1 80 ? -4.137 -37.531 -1.446 1 92.31 80 ASP A C 1
ATOM 625 O O . ASP A 1 80 ? -3.422 -38.531 -1.506 1 92.31 80 ASP A O 1
ATOM 629 N N . SER A 1 81 ? -3.711 -36.406 -1.207 1 93.69 81 SER A N 1
ATOM 630 C CA . SER A 1 81 ? -2.34 -36.125 -0.783 1 93.69 81 SER A CA 1
ATOM 631 C C . SER A 1 81 ? -2.307 -35.344 0.522 1 93.69 81 SER A C 1
ATOM 633 O O . SER A 1 81 ? -3.15 -34.469 0.75 1 93.69 81 SER A O 1
ATOM 635 N N . LYS A 1 82 ? -1.349 -35.75 1.351 1 95.62 82 LYS A N 1
ATOM 636 C CA . LYS A 1 82 ? -1.185 -35.062 2.629 1 95.62 82 LYS A CA 1
ATOM 637 C C . LYS A 1 82 ? 0.085 -34.219 2.641 1 95.62 82 LYS A C 1
ATOM 639 O O . LYS A 1 82 ? 1.146 -34.656 2.211 1 95.62 82 LYS A O 1
ATOM 644 N N . ILE A 1 83 ? -0.101 -33 3.084 1 95.19 83 ILE A N 1
ATOM 645 C CA . ILE A 1 83 ? 1.036 -32.094 3.182 1 95.19 83 ILE A CA 1
ATOM 646 C C . ILE A 1 83 ? 1.19 -31.594 4.621 1 95.19 83 ILE A C 1
ATOM 648 O O . ILE A 1 83 ? 0.217 -31.172 5.25 1 95.19 83 ILE A O 1
ATOM 652 N N . GLY A 1 84 ? 2.361 -31.734 5.141 1 95.38 84 GLY A N 1
ATOM 653 C CA . GLY A 1 84 ? 2.719 -31.188 6.434 1 95.38 84 GLY A CA 1
ATOM 654 C C . GLY A 1 84 ? 3.873 -30.203 6.363 1 95.38 84 GLY A C 1
ATOM 655 O O . GLY A 1 84 ? 4.859 -30.438 5.664 1 95.38 84 GLY A O 1
ATOM 656 N N . LEU A 1 85 ? 3.734 -29.062 7.059 1 95.94 85 LEU A N 1
ATOM 657 C CA . LEU A 1 85 ? 4.77 -28.031 7.09 1 95.94 85 LEU A CA 1
ATOM 658 C C . LEU A 1 85 ? 4.996 -27.531 8.508 1 95.94 85 LEU A C 1
ATOM 660 O O . LEU A 1 85 ? 4.039 -27.219 9.219 1 95.94 85 LEU A O 1
ATOM 664 N N . ARG A 1 86 ? 6.227 -27.578 8.984 1 95.31 86 ARG A N 1
ATOM 665 C CA . ARG A 1 86 ? 6.629 -27.031 10.273 1 95.31 86 ARG A CA 1
ATOM 666 C C . ARG A 1 86 ? 7.695 -25.953 10.102 1 95.31 86 ARG A C 1
ATOM 668 O O . ARG A 1 86 ? 8.664 -26.141 9.367 1 95.31 86 ARG A O 1
ATOM 675 N N . ARG A 1 87 ? 7.457 -24.859 10.664 1 93.81 87 ARG A N 1
ATOM 676 C CA . ARG A 1 87 ? 8.414 -23.766 10.672 1 93.81 87 ARG A CA 1
ATOM 677 C C . ARG A 1 87 ? 8.852 -23.438 12.094 1 93.81 87 ARG A C 1
ATOM 679 O O . ARG A 1 87 ? 8.016 -23.203 12.969 1 93.81 87 ARG A O 1
ATOM 686 N N . PHE A 1 88 ? 10.148 -23.359 12.297 1 93.5 88 PHE A N 1
ATOM 687 C CA . PHE A 1 88 ? 10.695 -23.094 13.617 1 93.5 88 PHE A CA 1
ATOM 688 C C . PHE A 1 88 ? 11.219 -21.672 13.711 1 93.5 88 PHE A C 1
ATOM 690 O O . PHE A 1 88 ? 11.547 -21.047 12.695 1 93.5 88 PHE A O 1
ATOM 697 N N . ARG A 1 89 ? 11.273 -21.109 14.898 1 90.12 89 ARG A N 1
ATOM 698 C CA . ARG A 1 89 ? 11.789 -19.766 15.125 1 90.12 89 ARG A CA 1
ATOM 699 C C . ARG A 1 89 ? 13.242 -19.656 14.68 1 90.12 89 ARG A C 1
ATOM 701 O O . ARG A 1 89 ? 13.711 -18.562 14.328 1 90.12 89 ARG A O 1
ATOM 708 N N . SER A 1 90 ? 13.914 -20.734 14.672 1 86.94 90 SER A N 1
ATOM 709 C CA . SER A 1 90 ? 15.305 -20.766 14.234 1 86.94 90 SER A CA 1
ATOM 710 C C . SER A 1 90 ? 15.422 -20.469 12.742 1 86.94 90 SER A C 1
ATOM 712 O O . SER A 1 90 ? 16.516 -20.156 12.258 1 86.94 90 SER A O 1
ATOM 714 N N . GLY A 1 91 ? 14.328 -20.625 12.07 1 86.44 91 GLY A N 1
ATOM 715 C CA . GLY A 1 91 ? 14.352 -20.406 10.633 1 86.44 91 GLY A CA 1
ATOM 716 C C . GLY A 1 91 ? 14.227 -21.688 9.828 1 86.44 91 GLY A C 1
ATOM 717 O O . GLY A 1 91 ? 13.953 -21.656 8.625 1 86.44 91 GLY A O 1
ATOM 718 N N . GLU A 1 92 ? 14.359 -22.766 10.469 1 89.69 92 GLU A N 1
ATOM 719 C CA . GLU A 1 92 ? 14.281 -24.047 9.797 1 89.69 92 GLU A CA 1
ATOM 720 C C . GLU A 1 92 ? 12.844 -24.391 9.398 1 89.69 92 GLU A C 1
ATOM 722 O O . GLU A 1 92 ? 11.914 -24.156 10.172 1 89.69 92 GLU A O 1
ATOM 727 N N . THR A 1 93 ? 12.703 -24.906 8.133 1 91.25 93 THR A N 1
ATOM 728 C CA . THR A 1 93 ? 11.406 -25.328 7.633 1 91.25 93 THR A CA 1
ATOM 729 C C . THR A 1 93 ? 11.438 -26.812 7.258 1 91.25 93 THR A C 1
ATOM 731 O O . THR A 1 93 ? 12.375 -27.266 6.598 1 91.25 93 THR A O 1
ATOM 734 N N . GLU A 1 94 ? 10.461 -27.531 7.785 1 94 94 GLU A N 1
ATOM 735 C CA . GLU A 1 94 ? 10.281 -28.938 7.43 1 94 94 GLU A CA 1
ATOM 736 C C . GLU A 1 94 ? 8.992 -29.141 6.645 1 94 94 GLU A C 1
ATOM 738 O O . GLU A 1 94 ? 7.918 -28.703 7.074 1 94 94 GLU A O 1
ATOM 743 N N . VAL A 1 95 ? 9.156 -29.828 5.516 1 94.81 95 VAL A N 1
ATOM 744 C CA . VAL A 1 95 ? 7.992 -30.109 4.684 1 94.81 95 VAL A CA 1
ATOM 745 C C . VAL A 1 95 ? 7.934 -31.594 4.367 1 94.81 95 VAL A C 1
ATOM 747 O O . VAL A 1 95 ? 8.953 -32.219 4.035 1 94.81 95 VAL A O 1
ATOM 750 N N . LYS A 1 96 ? 6.738 -32.125 4.527 1 95.12 96 LYS A N 1
ATOM 751 C CA . LYS A 1 96 ? 6.492 -33.531 4.156 1 95.12 96 LYS A CA 1
ATOM 752 C C . LYS A 1 96 ? 5.27 -33.625 3.252 1 95.12 96 LYS A C 1
ATOM 754 O O . LYS A 1 96 ? 4.242 -33 3.5 1 95.12 96 LYS A O 1
ATOM 759 N N . ILE A 1 97 ? 5.43 -34.406 2.223 1 93.31 97 ILE A N 1
ATOM 760 C CA . ILE A 1 97 ? 4.316 -34.781 1.354 1 93.31 97 ILE A CA 1
ATOM 761 C C . ILE A 1 97 ? 4.129 -36.281 1.354 1 93.31 97 ILE A C 1
ATOM 763 O O . ILE A 1 97 ? 5.055 -37.031 1.019 1 93.31 97 ILE A O 1
ATOM 767 N N . ASP A 1 98 ? 2.979 -36.625 1.765 1 93.75 98 ASP A N 1
ATOM 768 C CA . ASP A 1 98 ? 2.66 -38.031 1.875 1 93.75 98 ASP A CA 1
ATOM 769 C C . ASP A 1 98 ? 3.738 -38.781 2.656 1 93.75 98 ASP A C 1
ATOM 771 O O . ASP A 1 98 ? 4.199 -39.844 2.229 1 93.75 98 ASP A O 1
ATOM 775 N N . GLY A 1 99 ? 4.176 -38.125 3.629 1 90.75 99 GLY A N 1
ATOM 776 C CA . GLY A 1 99 ? 5.105 -38.75 4.555 1 90.75 99 GLY A CA 1
ATOM 777 C C . GLY A 1 99 ? 6.555 -38.594 4.133 1 90.75 99 GLY A C 1
ATOM 778 O O . GLY A 1 99 ? 7.465 -38.938 4.895 1 90.75 99 GLY A O 1
ATOM 779 N N . GLU A 1 100 ? 6.812 -38.125 2.99 1 92.81 100 GLU A N 1
ATOM 780 C 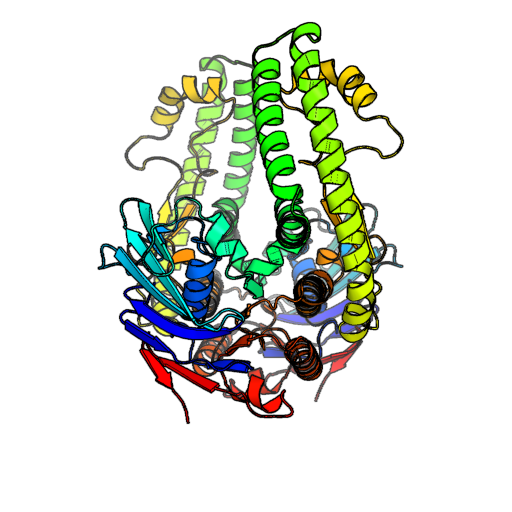CA . GLU A 1 100 ? 8.172 -38 2.48 1 92.81 100 GLU A CA 1
ATOM 781 C C . GLU A 1 100 ? 8.68 -36.562 2.59 1 92.81 100 GLU A C 1
ATOM 783 O O . GLU A 1 100 ? 7.965 -35.625 2.236 1 92.81 100 GLU A O 1
ATOM 788 N N . LYS A 1 101 ? 9.875 -36.5 2.91 1 92.88 101 LYS A N 1
ATOM 789 C CA . LYS A 1 101 ? 10.484 -35.156 3.072 1 92.88 101 LYS A CA 1
ATOM 790 C C . LYS A 1 101 ? 10.758 -34.531 1.718 1 92.88 101 LYS A C 1
ATOM 792 O O . LYS A 1 101 ? 11.234 -35.188 0.793 1 92.88 101 LYS A O 1
ATOM 797 N N . VAL A 1 102 ? 10.305 -33.344 1.663 1 89.56 102 VAL A N 1
ATOM 798 C CA . VAL A 1 102 ? 10.539 -32.562 0.455 1 89.56 102 VAL A CA 1
ATOM 799 C C . VAL A 1 102 ? 11.797 -31.734 0.619 1 89.56 102 VAL A C 1
ATOM 801 O O . VAL A 1 102 ? 11.977 -31.062 1.64 1 89.56 102 VAL A O 1
ATOM 804 N N . LYS A 1 103 ? 12.617 -31.703 -0.411 1 83.38 103 LYS A N 1
ATOM 805 C CA . LYS A 1 103 ? 13.875 -30.969 -0.319 1 83.38 103 LYS A CA 1
ATOM 806 C C . LYS A 1 103 ? 13.734 -29.562 -0.871 1 83.38 103 LYS A C 1
ATOM 808 O O . LYS A 1 103 ? 14.367 -28.625 -0.373 1 83.38 103 LYS A O 1
ATOM 813 N N . ARG A 1 104 ? 12.953 -29.422 -1.867 1 83.44 104 ARG A N 1
ATOM 814 C CA . ARG A 1 104 ? 12.836 -28.125 -2.525 1 83.44 104 ARG A CA 1
ATOM 815 C C . ARG A 1 104 ? 11.43 -27.562 -2.369 1 83.44 104 ARG A C 1
ATOM 817 O O . ARG A 1 104 ? 10.445 -28.234 -2.662 1 83.44 104 ARG A O 1
ATOM 824 N N . LEU A 1 105 ? 11.328 -26.281 -2.059 1 82.56 105 LEU A N 1
ATOM 825 C CA . LEU A 1 105 ? 10.07 -25.578 -1.842 1 82.56 105 LEU A CA 1
ATOM 826 C C . LEU A 1 105 ? 9.289 -25.438 -3.146 1 82.56 105 LEU A C 1
ATOM 828 O O . LEU A 1 105 ? 8.07 -25.312 -3.133 1 82.56 105 LEU A O 1
ATOM 832 N N . SER A 1 106 ? 9.977 -25.531 -4.207 1 83.5 106 SER A N 1
ATOM 833 C CA . SER A 1 106 ? 9.328 -25.422 -5.504 1 83.5 106 SER A CA 1
ATOM 834 C C . SER A 1 106 ? 8.344 -26.578 -5.723 1 83.5 106 SER A C 1
ATOM 836 O O . SER A 1 106 ? 7.363 -26.438 -6.453 1 83.5 106 SER A O 1
ATOM 838 N N . THR A 1 107 ? 8.578 -27.672 -5.086 1 85.88 107 THR A N 1
ATOM 839 C CA . THR A 1 107 ? 7.672 -28.828 -5.168 1 85.88 107 THR A CA 1
ATOM 840 C C . THR A 1 107 ? 6.309 -28.469 -4.582 1 85.88 107 THR A C 1
ATOM 842 O O . THR A 1 107 ? 5.277 -28.891 -5.105 1 85.88 107 THR A O 1
ATOM 845 N N . LEU A 1 108 ? 6.324 -27.672 -3.6 1 86.88 108 LEU A N 1
ATOM 846 C CA . LEU A 1 108 ? 5.082 -27.234 -2.99 1 86.88 108 LEU A CA 1
ATOM 847 C C . LEU A 1 108 ? 4.281 -26.359 -3.961 1 86.88 108 LEU A C 1
ATOM 849 O O . LEU A 1 108 ? 3.08 -26.578 -4.145 1 86.88 108 LEU A O 1
ATOM 853 N N . ALA A 1 109 ? 5.012 -25.484 -4.574 1 85.75 109 ALA A N 1
ATOM 854 C CA . ALA A 1 109 ? 4.371 -24.562 -5.512 1 85.75 109 ALA A CA 1
ATOM 855 C C . ALA A 1 109 ? 3.783 -25.312 -6.703 1 85.75 109 ALA A C 1
ATOM 857 O O . ALA A 1 109 ? 2.727 -24.938 -7.219 1 85.75 109 ALA A O 1
ATOM 858 N N . GLU A 1 110 ? 4.484 -26.297 -7.102 1 86.62 110 GLU A N 1
ATOM 859 C CA . GLU A 1 110 ? 4.016 -27.125 -8.211 1 86.62 110 GLU A CA 1
ATOM 860 C C . GLU A 1 110 ? 2.781 -27.938 -7.816 1 86.62 110 GLU A C 1
ATOM 862 O O . GLU A 1 110 ? 1.868 -28.109 -8.625 1 86.62 110 GLU A O 1
ATOM 867 N N . THR A 1 111 ? 2.77 -28.328 -6.621 1 85.81 111 THR A N 1
ATOM 868 C CA . THR A 1 111 ? 1.712 -29.203 -6.141 1 85.81 111 THR A CA 1
ATOM 869 C C . THR A 1 111 ? 0.438 -28.422 -5.855 1 85.81 111 THR A C 1
ATOM 871 O O . THR A 1 111 ? -0.667 -28.891 -6.125 1 85.81 111 THR A O 1
ATOM 874 N N . LEU A 1 112 ? 0.681 -27.234 -5.367 1 89 112 LEU A N 1
ATOM 875 C CA . LEU A 1 112 ? -0.444 -26.422 -4.91 1 89 112 LEU A CA 1
ATOM 876 C C . LEU A 1 112 ? -0.357 -25.016 -5.469 1 89 112 LEU A C 1
ATOM 878 O O . LEU A 1 112 ? 0.01 -24.078 -4.75 1 89 112 LEU A O 1
ATOM 882 N N . PRO A 1 113 ? -0.806 -24.875 -6.762 1 92.81 113 PRO A N 1
ATOM 883 C CA . PRO A 1 113 ? -0.827 -23.516 -7.297 1 92.81 113 PRO A CA 1
ATOM 884 C C . PRO A 1 113 ? -1.829 -22.609 -6.578 1 92.81 113 PRO A C 1
ATOM 886 O O . PRO A 1 113 ? -3.012 -22.953 -6.477 1 92.81 113 PRO A O 1
ATOM 889 N N . ILE A 1 114 ? -1.318 -21.5 -6.086 1 94.5 114 ILE A N 1
ATOM 890 C CA . ILE A 1 114 ? -2.164 -20.594 -5.32 1 94.5 114 ILE A CA 1
ATOM 891 C C . ILE A 1 114 ? -2.133 -19.203 -5.953 1 94.5 114 ILE A C 1
ATOM 893 O O . ILE A 1 114 ? -1.07 -18.719 -6.352 1 94.5 114 ILE A O 1
ATOM 897 N N . GLN A 1 115 ? -3.326 -18.656 -6.129 1 93.75 115 GLN A N 1
ATOM 898 C CA . GLN A 1 115 ? -3.496 -17.266 -6.539 1 93.75 115 GLN A CA 1
ATOM 899 C C . GLN A 1 115 ? -3.992 -16.406 -5.375 1 93.75 115 GLN A C 1
ATOM 901 O O . GLN A 1 115 ? -5.008 -16.734 -4.754 1 93.75 115 GLN A O 1
ATOM 906 N N . VAL A 1 116 ? -3.262 -15.367 -5.145 1 93.69 116 VAL A N 1
ATOM 907 C CA . VAL A 1 116 ? -3.611 -14.531 -3.994 1 93.69 116 VAL A CA 1
ATOM 908 C C . VAL A 1 116 ? -4.008 -13.141 -4.469 1 93.69 116 VAL A C 1
ATOM 910 O O . VAL A 1 116 ? -3.314 -12.531 -5.289 1 93.69 116 VAL A O 1
ATOM 913 N N . ILE A 1 117 ? -5.133 -12.688 -3.988 1 93.25 117 ILE A N 1
ATOM 914 C CA . ILE A 1 117 ? -5.609 -11.328 -4.203 1 93.25 117 ILE A CA 1
ATOM 915 C C . ILE A 1 117 ? -5.77 -10.617 -2.863 1 93.25 117 ILE A C 1
ATOM 917 O O . ILE A 1 117 ? -6.766 -10.812 -2.162 1 93.25 117 ILE A O 1
ATOM 921 N N . THR A 1 118 ? -4.805 -9.867 -2.484 1 89.19 118 THR A N 1
ATOM 922 C CA . THR A 1 118 ? -4.77 -9.117 -1.231 1 89.19 118 THR A CA 1
ATOM 923 C C . THR A 1 118 ? -4.398 -7.66 -1.484 1 89.19 118 THR A C 1
ATOM 925 O O . THR A 1 118 ? -4.016 -7.297 -2.598 1 89.19 118 THR A O 1
ATOM 928 N N . PRO A 1 119 ? -4.562 -6.859 -0.525 1 81.06 119 PRO A N 1
ATOM 929 C CA . PRO A 1 119 ? -4.098 -5.48 -0.685 1 81.06 119 PRO A CA 1
ATOM 930 C C . PRO A 1 119 ? -2.631 -5.398 -1.098 1 81.06 119 PRO A C 1
ATOM 932 O O . PRO A 1 119 ? -2.246 -4.492 -1.844 1 81.06 119 PRO A O 1
ATOM 935 N N . GLU A 1 120 ? -1.901 -6.344 -0.681 1 76.94 120 GLU A N 1
ATOM 936 C CA . GLU A 1 120 ? -0.491 -6.398 -1.056 1 76.94 120 GLU A CA 1
ATOM 937 C C . GLU A 1 120 ? -0.327 -6.703 -2.543 1 76.94 120 GLU A C 1
ATOM 939 O O . GLU A 1 120 ? 0.726 -6.434 -3.123 1 76.94 120 GLU A O 1
ATOM 944 N N . SER A 1 121 ? -1.361 -7.211 -3.088 1 85 121 SER A N 1
ATOM 945 C CA . SER A 1 121 ? -1.296 -7.57 -4.5 1 85 121 SER A CA 1
ATOM 946 C C . SER A 1 121 ? -1.192 -6.328 -5.383 1 85 121 SER A C 1
ATOM 948 O O . SER A 1 121 ? -0.821 -6.422 -6.555 1 85 121 SER A O 1
ATOM 950 N N . PHE A 1 122 ? -1.409 -5.18 -4.699 1 83.5 122 PHE A N 1
ATOM 951 C CA . PHE A 1 122 ? -1.266 -3.922 -5.426 1 83.5 122 PHE A CA 1
ATOM 952 C C . PHE A 1 122 ? 0.189 -3.686 -5.816 1 83.5 122 PHE A C 1
ATOM 954 O O . PHE A 1 122 ? 0.479 -2.854 -6.68 1 83.5 122 PHE A O 1
ATOM 961 N N . SER A 1 123 ? 1.026 -4.438 -5.199 1 82 123 SER A N 1
ATOM 962 C CA . SER A 1 123 ? 2.445 -4.316 -5.52 1 82 123 SER A CA 1
ATOM 963 C C . SER A 1 123 ? 2.705 -4.57 -7 1 82 123 SER A C 1
ATOM 965 O O . SER A 1 123 ? 3.637 -4.008 -7.578 1 82 123 SER A O 1
ATOM 967 N N . LEU A 1 124 ? 1.857 -5.375 -7.59 1 87.62 124 LEU A N 1
ATOM 968 C CA . LEU A 1 124 ? 1.947 -5.66 -9.016 1 87.62 124 LEU A CA 1
ATOM 969 C C . LEU A 1 124 ? 1.891 -4.375 -9.836 1 87.62 124 LEU A C 1
ATOM 971 O O . LEU A 1 124 ? 2.508 -4.281 -10.898 1 87.62 124 LEU A O 1
ATOM 975 N N . LEU A 1 125 ? 1.231 -3.406 -9.281 1 88.31 125 LEU A N 1
ATOM 976 C CA . LEU A 1 125 ? 1.021 -2.16 -10.008 1 88.31 125 LEU A CA 1
ATOM 977 C C . LEU A 1 125 ? 1.954 -1.067 -9.5 1 88.31 125 LEU A C 1
ATOM 979 O O . LEU A 1 125 ? 2.393 -0.211 -10.266 1 88.31 125 LEU A O 1
ATOM 983 N N . PHE A 1 126 ? 2.268 -1.274 -8.172 1 83.25 126 PHE A N 1
ATOM 984 C CA . PHE A 1 126 ? 2.92 -0.129 -7.547 1 83.25 126 PHE A CA 1
ATOM 985 C C . PHE A 1 126 ? 4.402 -0.405 -7.324 1 83.25 126 PHE A C 1
ATOM 987 O O . PHE A 1 126 ? 5.203 0.525 -7.219 1 83.25 126 PHE A O 1
ATOM 994 N N . GLU A 1 127 ? 4.504 -1.771 -7.246 1 78.19 127 GLU A N 1
ATOM 995 C CA . GLU A 1 127 ? 5.895 -2.119 -6.973 1 78.19 127 GLU A CA 1
ATOM 996 C C . GLU A 1 127 ? 6.68 -2.309 -8.266 1 78.19 127 GLU A C 1
ATOM 998 O O . GLU A 1 127 ? 6.094 -2.479 -9.336 1 78.19 127 GLU A O 1
ATOM 1003 N N . GLY A 1 128 ? 7.816 -1.866 -8.508 1 82.31 128 GLY A N 1
ATOM 1004 C CA . GLY A 1 128 ? 8.773 -1.887 -9.602 1 82.31 128 GLY A CA 1
ATOM 1005 C C . GLY A 1 128 ? 8.68 -3.139 -10.453 1 82.31 128 GLY A C 1
ATOM 1006 O O . GLY A 1 128 ? 7.852 -4.012 -10.195 1 82.31 128 GLY A O 1
ATOM 1007 N N . PRO A 1 129 ? 9.32 -3.469 -11.453 1 92.19 129 PRO A N 1
ATOM 1008 C CA . PRO A 1 129 ? 9.312 -4.547 -12.438 1 92.19 129 PRO A CA 1
ATOM 1009 C C . PRO A 1 129 ? 9.547 -5.922 -11.82 1 92.19 129 PRO A C 1
ATOM 1011 O O . PRO A 1 129 ? 9.117 -6.938 -12.367 1 92.19 129 PRO A O 1
ATOM 1014 N N . LYS A 1 130 ? 10.18 -5.93 -10.75 1 92.75 130 LYS A N 1
ATOM 1015 C CA . LYS A 1 130 ? 10.477 -7.199 -10.102 1 92.75 130 LYS A CA 1
ATOM 1016 C C . LYS A 1 130 ? 9.203 -7.969 -9.781 1 92.75 130 LYS A C 1
ATOM 1018 O O . LYS A 1 130 ? 9.086 -9.156 -10.102 1 92.75 130 LYS A O 1
ATOM 1023 N N . SER A 1 131 ? 8.219 -7.312 -9.188 1 92.19 131 SER A N 1
ATOM 1024 C CA . SER A 1 131 ? 6.949 -7.941 -8.852 1 92.19 131 SER A CA 1
ATOM 1025 C C . SER A 1 131 ? 6.203 -8.391 -10.102 1 92.19 131 SER A C 1
ATOM 1027 O O . SER A 1 131 ? 5.613 -9.477 -10.125 1 92.19 131 SER A O 1
ATOM 1029 N N . ARG A 1 132 ? 6.234 -7.621 -11.109 1 95.19 132 ARG A N 1
ATOM 1030 C CA . ARG A 1 132 ? 5.555 -7.945 -12.359 1 95.19 132 ARG A CA 1
ATOM 1031 C C . ARG A 1 132 ? 6.242 -9.109 -13.062 1 95.19 132 ARG A C 1
ATOM 1033 O O . ARG A 1 132 ? 5.574 -9.969 -13.648 1 95.19 132 ARG A O 1
ATOM 1040 N N . ARG A 1 133 ? 7.559 -9.188 -12.984 1 95.38 133 ARG A N 1
ATOM 1041 C CA . ARG A 1 133 ? 8.273 -10.336 -13.531 1 95.38 133 ARG A CA 1
ATOM 1042 C C . ARG A 1 133 ? 7.895 -11.617 -12.797 1 95.38 133 ARG A C 1
ATOM 1044 O O . ARG A 1 133 ? 7.727 -12.672 -13.406 1 95.38 133 ARG A O 1
ATOM 1051 N N . GLN A 1 134 ? 7.801 -11.469 -11.492 1 93.19 134 GLN A N 1
ATOM 1052 C CA . GLN A 1 134 ? 7.406 -12.625 -10.695 1 93.19 134 GLN A CA 1
ATOM 1053 C C . GLN A 1 134 ? 6.035 -13.141 -11.117 1 93.19 134 GLN A C 1
ATOM 1055 O O . GLN A 1 134 ? 5.809 -14.352 -11.18 1 93.19 134 GLN A O 1
ATOM 1060 N N . PHE A 1 135 ? 5.18 -12.227 -11.422 1 95.38 135 PHE A N 1
ATOM 1061 C CA . PHE A 1 135 ? 3.855 -12.562 -11.922 1 95.38 135 PHE A CA 1
ATOM 1062 C C . PHE A 1 135 ? 3.955 -13.367 -13.219 1 95.38 135 PHE A C 1
ATOM 1064 O O . PHE A 1 135 ? 3.318 -14.414 -13.352 1 95.38 135 PHE A O 1
ATOM 1071 N N . ILE A 1 136 ? 4.781 -12.938 -14.094 1 96.69 136 ILE A N 1
ATOM 1072 C CA . ILE A 1 136 ? 4.98 -13.633 -15.359 1 96.69 136 ILE A CA 1
ATOM 1073 C C . ILE A 1 136 ? 5.633 -14.992 -15.109 1 96.69 136 ILE A C 1
ATOM 1075 O O . ILE A 1 136 ? 5.211 -16 -15.664 1 96.69 136 ILE A O 1
ATOM 1079 N N . ASP A 1 137 ? 6.617 -14.922 -14.242 1 96.31 137 ASP A N 1
ATOM 1080 C CA . ASP A 1 137 ? 7.41 -16.125 -13.992 1 96.31 137 ASP A CA 1
ATOM 1081 C C . ASP A 1 137 ? 6.566 -17.219 -13.336 1 96.31 137 ASP A C 1
ATOM 1083 O O . ASP A 1 137 ? 6.793 -18.406 -13.57 1 96.31 137 ASP A O 1
ATOM 1087 N N . TRP A 1 138 ? 5.633 -16.781 -12.57 1 94.06 138 TRP A N 1
ATOM 1088 C CA . TRP A 1 138 ? 4.723 -17.766 -11.984 1 94.06 138 TRP A CA 1
ATOM 1089 C C . TRP A 1 138 ? 4.016 -18.562 -13.078 1 94.06 138 TRP A C 1
ATOM 1091 O O . TRP A 1 138 ? 3.982 -19.797 -13.023 1 94.06 138 TRP A O 1
ATOM 1101 N N . GLY A 1 139 ? 3.508 -17.891 -14 1 95.38 139 GLY A N 1
ATOM 1102 C CA . GLY A 1 139 ? 2.824 -18.547 -15.102 1 95.38 139 GLY A CA 1
ATOM 1103 C C . GLY A 1 139 ? 3.742 -19.422 -15.938 1 95.38 139 GLY A C 1
ATOM 1104 O O . GLY A 1 139 ? 3.418 -20.578 -16.234 1 95.38 139 GLY A O 1
ATOM 1105 N N . ALA A 1 140 ? 4.855 -18.875 -16.25 1 95.88 140 ALA A N 1
ATOM 1106 C CA . ALA A 1 140 ? 5.832 -19.609 -17.062 1 95.88 140 ALA A CA 1
ATOM 1107 C C . ALA A 1 140 ? 6.305 -20.875 -16.328 1 95.88 140 ALA A C 1
ATOM 1109 O O . ALA A 1 140 ? 6.488 -21.922 -16.953 1 95.88 140 ALA A O 1
ATOM 1110 N N . PHE A 1 141 ? 6.453 -20.781 -15.086 1 94.38 141 PHE A N 1
ATOM 1111 C CA . PHE A 1 141 ? 6.906 -21.891 -14.25 1 94.38 141 PHE A CA 1
ATOM 1112 C C . PHE A 1 141 ? 5.922 -23.047 -14.305 1 94.38 141 PHE A C 1
ATOM 1114 O O . PHE A 1 141 ? 6.324 -24.203 -14.422 1 94.38 141 PHE A O 1
ATOM 1121 N N . HIS A 1 142 ? 4.68 -22.734 -14.258 1 92.69 142 HIS A N 1
ATOM 1122 C CA . HIS A 1 142 ? 3.67 -23.797 -14.164 1 92.69 142 HIS A CA 1
ATOM 1123 C C . HIS A 1 142 ? 3.336 -24.344 -15.547 1 92.69 142 HIS A C 1
ATOM 1125 O O . HIS A 1 142 ? 2.922 -25.5 -15.672 1 92.69 142 HIS A O 1
ATOM 1131 N N . THR A 1 143 ? 3.615 -23.609 -16.594 1 92.81 143 THR A N 1
ATOM 1132 C CA . THR A 1 143 ? 3.082 -24.016 -17.891 1 92.81 143 THR A CA 1
ATOM 1133 C C . THR A 1 143 ? 4.195 -24.531 -18.781 1 92.81 143 THR A C 1
ATOM 1135 O O . THR A 1 143 ? 3.934 -25.266 -19.734 1 92.81 143 THR A O 1
ATOM 1138 N N . ASP A 1 144 ? 5.418 -24.125 -18.562 1 94.94 144 ASP A N 1
ATOM 1139 C CA . ASP A 1 144 ? 6.535 -24.562 -19.391 1 94.94 144 ASP A CA 1
ATOM 1140 C C . ASP A 1 144 ? 7.578 -25.312 -18.578 1 94.94 144 ASP A C 1
ATOM 1142 O O . ASP A 1 144 ? 8.242 -24.719 -17.719 1 94.94 144 ASP A O 1
ATOM 1146 N N . PRO A 1 145 ? 7.848 -26.5 -18.891 1 92.88 145 PRO A N 1
ATOM 1147 C CA . PRO A 1 145 ? 8.758 -27.328 -18.078 1 92.88 145 PRO A CA 1
ATOM 1148 C C . PRO A 1 145 ? 10.211 -26.875 -18.188 1 92.88 145 PRO A C 1
ATOM 1150 O O . PRO A 1 145 ? 11.031 -27.219 -17.328 1 92.88 145 PRO A O 1
ATOM 1153 N N . GLN A 1 146 ? 10.484 -26.141 -19.203 1 95.19 146 GLN A N 1
ATOM 1154 C CA . GLN A 1 146 ? 11.875 -25.75 -19.406 1 95.19 146 GLN A CA 1
ATOM 1155 C C . GLN A 1 146 ? 12.18 -24.438 -18.688 1 95.19 146 GLN A C 1
ATOM 1157 O O . GLN A 1 146 ? 13.344 -24.062 -18.547 1 95.19 146 GLN A O 1
ATOM 1162 N N . PHE A 1 147 ? 11.219 -23.797 -18.266 1 96.44 147 PHE A N 1
ATOM 1163 C CA . PHE A 1 147 ? 11.398 -22.438 -17.781 1 96.44 147 PHE A CA 1
ATOM 1164 C C . PHE A 1 147 ? 12.273 -22.422 -16.531 1 96.44 147 PHE A C 1
ATOM 1166 O O . PHE A 1 147 ? 13.242 -21.656 -16.453 1 96.44 147 PHE A O 1
ATOM 1173 N N . TYR A 1 148 ? 11.938 -23.234 -15.625 1 93.94 148 TYR A N 1
ATOM 1174 C CA . TYR A 1 148 ? 12.602 -23.172 -14.328 1 93.94 148 TYR A CA 1
ATOM 1175 C C . TYR A 1 148 ? 14.109 -23.375 -14.477 1 93.94 148 TYR A C 1
ATOM 1177 O O . TYR A 1 148 ? 14.898 -22.609 -13.93 1 93.94 148 TYR A O 1
ATOM 1185 N N . ALA A 1 149 ? 14.422 -24.406 -15.18 1 95.12 149 ALA A N 1
ATOM 1186 C CA . ALA A 1 149 ? 15.836 -24.703 -15.391 1 95.12 149 ALA A CA 1
ATOM 1187 C C . ALA A 1 149 ? 16.531 -23.547 -16.094 1 95.12 149 ALA A C 1
ATOM 1189 O O . ALA A 1 149 ? 17.625 -23.141 -15.688 1 95.12 149 ALA A O 1
ATOM 1190 N N . ALA A 1 150 ? 15.93 -23.047 -17.094 1 97.19 150 ALA A N 1
ATOM 1191 C CA . ALA A 1 150 ? 16.5 -21.938 -17.844 1 97.19 150 ALA A CA 1
ATOM 1192 C C . ALA A 1 150 ? 16.656 -20.703 -16.938 1 97.19 150 ALA A C 1
ATOM 1194 O O . ALA A 1 150 ? 17.688 -20.031 -16.969 1 97.19 150 ALA A O 1
ATOM 1195 N N . TRP A 1 151 ? 15.648 -20.469 -16.203 1 96.31 151 TRP A N 1
ATOM 1196 C CA . TRP A 1 151 ? 15.617 -19.328 -15.297 1 96.31 151 TRP A CA 1
ATOM 1197 C C . TRP A 1 151 ? 16.719 -19.438 -14.25 1 96.31 151 TRP A C 1
ATOM 1199 O O . TRP A 1 151 ? 17.422 -18.469 -13.977 1 96.31 151 TRP A O 1
ATOM 1209 N N . MET A 1 152 ? 16.906 -20.562 -13.703 1 95.69 152 MET A N 1
ATOM 1210 C CA . MET A 1 152 ? 17.953 -20.812 -12.711 1 95.69 152 MET A CA 1
ATOM 1211 C C . MET A 1 152 ? 19.328 -20.594 -13.312 1 95.69 152 MET A C 1
ATOM 1213 O O . MET A 1 152 ? 20.219 -20.047 -12.664 1 95.69 152 MET A O 1
ATOM 1217 N N . ASN A 1 153 ? 19.438 -21.062 -14.484 1 96.75 153 ASN A N 1
ATOM 1218 C CA . ASN A 1 153 ? 20.719 -20.906 -15.164 1 96.75 153 ASN A CA 1
ATOM 1219 C C . ASN A 1 153 ? 21.016 -19.453 -15.477 1 96.75 153 ASN A C 1
ATOM 1221 O O . ASN A 1 153 ? 22.156 -19.016 -15.359 1 96.75 153 ASN A O 1
ATOM 1225 N N . VAL A 1 154 ? 20.016 -18.734 -15.867 1 97.12 154 VAL A N 1
ATOM 1226 C CA . VAL A 1 154 ? 20.203 -17.312 -16.094 1 97.12 154 VAL A CA 1
ATOM 1227 C C . VAL A 1 154 ? 20.734 -16.656 -14.812 1 97.12 154 VAL A C 1
ATOM 1229 O O . VAL A 1 154 ? 21.703 -15.883 -14.852 1 97.12 154 VAL A O 1
ATOM 1232 N N . ARG A 1 155 ? 20.094 -16.922 -13.742 1 96.62 155 ARG A N 1
ATOM 1233 C CA . ARG A 1 155 ? 20.469 -16.328 -12.469 1 96.62 155 ARG A CA 1
ATOM 1234 C C . ARG A 1 155 ? 21.906 -16.672 -12.109 1 96.62 155 ARG A C 1
ATOM 1236 O O . ARG A 1 155 ? 22.672 -15.805 -11.68 1 96.62 155 ARG A O 1
ATOM 1243 N N . ARG A 1 156 ? 22.234 -17.906 -12.32 1 96.56 156 ARG A N 1
ATOM 1244 C CA . ARG A 1 156 ? 23.578 -18.375 -12.008 1 96.56 156 ARG A CA 1
ATOM 1245 C C . ARG A 1 156 ? 24.625 -17.672 -12.883 1 96.56 156 ARG A C 1
ATOM 1247 O O . ARG A 1 156 ? 25.625 -17.156 -12.375 1 96.56 156 ARG A O 1
ATOM 1254 N N . VAL A 1 157 ? 24.359 -17.703 -14.117 1 96.81 157 VAL A N 1
ATOM 1255 C CA . VAL A 1 157 ? 25.328 -17.141 -15.055 1 96.81 157 VAL A CA 1
ATOM 1256 C C . VAL A 1 157 ? 25.438 -15.625 -14.836 1 96.81 157 VAL A C 1
ATOM 1258 O O . VAL A 1 157 ? 26.531 -15.062 -14.914 1 96.81 157 VAL A O 1
ATOM 1261 N N . LEU A 1 158 ? 24.359 -15 -14.609 1 96.69 158 LEU A N 1
ATOM 1262 C CA . LEU A 1 158 ? 24.344 -13.562 -14.359 1 96.69 158 LEU A CA 1
ATOM 1263 C C . LEU A 1 158 ? 25.172 -13.227 -13.117 1 96.69 158 LEU A C 1
ATOM 1265 O O . LEU A 1 158 ? 25.953 -12.266 -13.125 1 96.69 158 LEU A O 1
ATOM 1269 N N . LYS A 1 159 ? 24.969 -13.977 -12.086 1 96.88 159 LYS A N 1
ATOM 1270 C CA . LYS A 1 159 ? 25.75 -13.766 -10.859 1 96.88 159 LYS A CA 1
ATOM 1271 C C . LYS A 1 159 ? 27.25 -13.891 -11.133 1 96.88 159 LYS A C 1
ATOM 1273 O O . LYS A 1 159 ? 28.031 -13.07 -10.672 1 96.88 159 LYS A O 1
ATOM 1278 N N . GLN A 1 160 ? 27.578 -14.93 -11.867 1 95.81 160 GLN A N 1
ATOM 1279 C CA . GLN A 1 160 ? 28.984 -15.156 -12.211 1 95.81 160 GLN A CA 1
ATOM 1280 C C . GLN A 1 160 ? 29.531 -14.023 -13.07 1 95.81 160 GLN A C 1
ATOM 1282 O O . GLN A 1 160 ? 30.641 -13.539 -12.828 1 95.81 160 GLN A O 1
ATOM 1287 N N . ARG A 1 161 ? 28.766 -13.695 -14.031 1 95.94 161 ARG A N 1
ATOM 1288 C CA . ARG A 1 161 ? 29.188 -12.602 -14.914 1 95.94 161 ARG A CA 1
ATOM 1289 C C . ARG A 1 161 ? 29.406 -11.32 -14.125 1 95.94 161 ARG A C 1
ATOM 1291 O O . ARG A 1 161 ? 30.406 -10.633 -14.32 1 95.94 161 ARG A O 1
ATOM 1298 N N . ASN A 1 162 ? 28.469 -11.008 -13.289 1 96.12 162 ASN A N 1
ATOM 1299 C CA . ASN A 1 162 ? 28.594 -9.789 -12.492 1 96.12 162 ASN A CA 1
ATOM 1300 C C . ASN A 1 162 ? 29.812 -9.836 -11.578 1 96.12 162 ASN A C 1
ATOM 1302 O O . ASN A 1 162 ? 30.469 -8.812 -11.352 1 96.12 162 ASN A O 1
ATOM 1306 N N . GLN A 1 163 ? 30.078 -10.945 -11.047 1 96.5 163 GLN A N 1
ATOM 1307 C CA . GLN A 1 163 ? 31.281 -11.102 -10.234 1 96.5 163 GLN A CA 1
ATOM 1308 C C . GLN A 1 163 ? 32.531 -10.805 -11.055 1 96.5 163 GLN A C 1
ATOM 1310 O O . GLN A 1 163 ? 33.438 -10.117 -10.578 1 96.5 163 GLN A O 1
ATOM 1315 N N . MET A 1 164 ? 32.594 -11.367 -12.203 1 95.94 164 MET A N 1
ATOM 1316 C CA . MET A 1 164 ? 33.75 -11.148 -13.086 1 95.94 164 MET A CA 1
ATOM 1317 C C . MET A 1 164 ? 33.875 -9.68 -13.469 1 95.94 164 MET A C 1
ATOM 1319 O O . MET A 1 164 ? 34.969 -9.148 -13.578 1 95.94 164 MET A O 1
ATOM 1323 N N . LEU A 1 165 ? 32.781 -9.039 -13.703 1 95.44 165 LEU A N 1
ATOM 1324 C CA . LEU A 1 165 ? 32.75 -7.613 -14.016 1 95.44 165 LEU A CA 1
ATOM 1325 C C . LEU A 1 165 ? 33.344 -6.793 -12.859 1 95.44 165 LEU A C 1
ATOM 1327 O O . LEU A 1 165 ? 34.156 -5.895 -13.07 1 95.44 165 LEU A O 1
ATOM 1331 N N . ARG A 1 166 ? 32.875 -7.062 -11.695 1 95 166 ARG A N 1
ATOM 1332 C CA . ARG A 1 166 ? 33.344 -6.344 -10.523 1 95 166 ARG A CA 1
ATOM 1333 C C . ARG A 1 166 ? 34.844 -6.555 -10.32 1 95 166 ARG A C 1
ATOM 1335 O O . ARG A 1 166 ? 35.531 -5.668 -9.82 1 95 166 ARG A O 1
ATOM 1342 N N . ASN A 1 167 ? 35.344 -7.742 -10.781 1 95 167 ASN A N 1
ATOM 1343 C CA . ASN A 1 167 ? 36.781 -8.062 -10.672 1 95 167 ASN A CA 1
ATOM 1344 C C . ASN A 1 167 ? 37.562 -7.422 -11.797 1 95 167 ASN A C 1
ATOM 1346 O O . ASN A 1 167 ? 38.812 -7.566 -11.852 1 95 167 ASN A O 1
ATOM 1350 N N . GLY A 1 168 ? 36.969 -6.793 -12.656 1 93.75 168 GLY A N 1
ATOM 1351 C CA . GLY A 1 168 ? 37.656 -6.133 -13.758 1 93.75 168 GLY A CA 1
ATOM 1352 C C . GLY A 1 168 ? 38.156 -7.102 -14.812 1 93.75 168 GLY A C 1
ATOM 1353 O O . GLY A 1 168 ? 39.156 -6.836 -15.477 1 93.75 168 GLY A O 1
ATOM 1354 N N . SER A 1 169 ? 37.5 -8.227 -14.969 1 94.69 169 SER A N 1
ATOM 1355 C CA . SER A 1 169 ? 37.969 -9.25 -15.914 1 94.69 169 SER A CA 1
ATOM 1356 C C . SER A 1 169 ? 37.844 -8.758 -17.359 1 94.69 169 SER A C 1
ATOM 1358 O O . SER A 1 169 ? 36.875 -8.078 -17.703 1 94.69 169 SER A O 1
ATOM 1360 N N . PRO A 1 170 ? 38.844 -9.094 -18.203 1 94.38 170 PRO A N 1
ATOM 1361 C CA . PRO A 1 170 ? 38.719 -8.734 -19.609 1 94.38 170 PRO A CA 1
ATOM 1362 C C . PRO A 1 170 ? 37.625 -9.492 -20.328 1 94.38 170 PRO A C 1
ATOM 1364 O O . PRO A 1 170 ? 37.188 -10.555 -19.875 1 94.38 170 PRO A O 1
ATOM 1367 N N . TYR A 1 171 ? 37.156 -8.945 -21.391 1 93.81 171 TYR A N 1
ATOM 1368 C CA . TYR A 1 171 ? 36 -9.469 -22.094 1 93.81 171 TYR A CA 1
ATOM 1369 C C . TYR A 1 171 ? 36.219 -10.891 -22.578 1 93.81 171 TYR A C 1
ATOM 1371 O O . TYR A 1 171 ? 35.312 -11.711 -22.609 1 93.81 171 TYR A O 1
ATOM 1379 N N . ASP A 1 172 ? 37.406 -11.141 -23 1 92.12 172 ASP A N 1
ATOM 1380 C CA . ASP A 1 172 ? 37.719 -12.469 -23.516 1 92.12 172 ASP A CA 1
ATOM 1381 C C . ASP A 1 172 ? 37.438 -13.555 -22.484 1 92.12 172 ASP A C 1
ATOM 1383 O O . ASP A 1 172 ? 37.031 -14.664 -22.844 1 92.12 172 ASP A O 1
ATOM 1387 N N . GLN A 1 173 ? 37.5 -13.219 -21.219 1 92 173 GLN A N 1
ATOM 1388 C CA . GLN A 1 173 ? 37.188 -14.156 -20.141 1 92 173 GLN A CA 1
ATOM 1389 C C . GLN A 1 173 ? 35.688 -14.227 -19.891 1 92 173 GLN A C 1
ATOM 1391 O O . GLN A 1 173 ? 35.188 -15.273 -19.469 1 92 173 GLN A O 1
ATOM 1396 N N . ILE A 1 174 ? 35.031 -13.148 -20.156 1 94.31 174 ILE A N 1
ATOM 1397 C CA . ILE A 1 174 ? 33.594 -13.039 -19.875 1 94.31 174 ILE A CA 1
ATOM 1398 C C . ILE A 1 174 ? 32.781 -13.641 -21.031 1 94.31 174 ILE A C 1
ATOM 1400 O O . ILE A 1 174 ? 31.672 -14.125 -20.844 1 94.31 174 ILE A O 1
ATOM 1404 N N . GLN A 1 175 ? 33.438 -13.703 -22.141 1 91.56 175 GLN A N 1
ATOM 1405 C CA . GLN A 1 175 ? 32.781 -14.125 -23.375 1 91.56 175 GLN A CA 1
ATOM 1406 C C . GLN A 1 175 ? 32.219 -15.547 -23.25 1 91.56 175 GLN A C 1
ATOM 1408 O O . GLN A 1 175 ? 31.172 -15.859 -23.797 1 91.56 175 GLN A O 1
ATOM 1413 N N . TYR A 1 176 ? 32.969 -16.344 -22.578 1 86.12 176 TYR A N 1
ATOM 1414 C CA . TYR A 1 176 ? 32.531 -17.719 -22.359 1 86.12 176 TYR A CA 1
ATOM 1415 C C . TYR A 1 176 ? 31.172 -17.734 -21.641 1 86.12 176 TYR A C 1
ATOM 1417 O O . TYR A 1 176 ? 30.266 -18.453 -22.047 1 86.12 176 TYR A O 1
ATOM 1425 N N . TRP A 1 177 ? 31.062 -17 -20.641 1 90.62 177 TRP A N 1
ATOM 1426 C CA . TRP A 1 177 ? 29.844 -16.922 -19.844 1 90.62 177 TRP A CA 1
ATOM 1427 C C . TRP A 1 177 ? 28.719 -16.266 -20.641 1 90.62 177 TRP A C 1
ATOM 1429 O O . TRP A 1 177 ? 27.547 -16.578 -20.453 1 90.62 177 TRP A O 1
ATOM 1439 N N . ASP A 1 178 ? 29.109 -15.359 -21.484 1 95.19 178 ASP A N 1
ATOM 1440 C CA . ASP A 1 178 ? 28.125 -14.672 -22.312 1 95.19 178 ASP A CA 1
ATOM 1441 C C . ASP A 1 178 ? 27.406 -15.641 -23.25 1 95.19 178 ASP A C 1
ATOM 1443 O O . ASP A 1 178 ? 26.219 -15.477 -23.531 1 95.19 178 ASP A O 1
ATOM 1447 N N . ARG A 1 179 ? 28.125 -16.609 -23.703 1 94.69 179 ARG A N 1
ATOM 1448 C CA . ARG A 1 179 ? 27.516 -17.609 -24.578 1 94.69 179 ARG A CA 1
ATOM 1449 C C . ARG A 1 179 ? 26.375 -18.328 -23.875 1 94.69 179 ARG A C 1
ATOM 1451 O O . ARG A 1 179 ? 25.281 -18.484 -24.422 1 94.69 179 ARG A O 1
ATOM 1458 N N . GLU A 1 180 ? 26.688 -18.719 -22.672 1 95 180 GLU A N 1
ATOM 1459 C CA . GLU A 1 180 ? 25.672 -19.391 -21.859 1 95 180 GLU A CA 1
ATOM 1460 C C . GLU A 1 180 ? 24.547 -18.422 -21.5 1 95 180 GLU A C 1
ATOM 1462 O O . GLU A 1 180 ? 23.375 -18.781 -21.531 1 95 180 GLU A O 1
ATOM 1467 N N . PHE A 1 181 ? 24.938 -17.25 -21.188 1 96.88 181 PHE A N 1
ATOM 1468 C CA . PHE A 1 181 ? 23.953 -16.219 -20.797 1 96.88 181 PHE A CA 1
ATOM 1469 C C . PHE A 1 181 ? 23 -15.945 -21.953 1 96.88 181 PHE A C 1
ATOM 1471 O O . PHE A 1 181 ? 21.781 -15.844 -21.734 1 96.88 181 PHE A O 1
ATOM 1478 N N . ILE A 1 182 ? 23.547 -15.852 -23.094 1 96.88 182 ILE A N 1
ATOM 1479 C CA . ILE A 1 182 ? 22.75 -15.57 -24.281 1 96.88 182 ILE A CA 1
ATOM 1480 C C . ILE A 1 182 ? 21.75 -16.703 -24.516 1 96.88 182 ILE A C 1
ATOM 1482 O O . ILE A 1 182 ? 20.562 -16.469 -24.734 1 96.88 182 ILE A O 1
ATOM 1486 N N . ARG A 1 183 ? 22.203 -17.875 -24.406 1 96.5 183 ARG A N 1
ATOM 1487 C CA . ARG A 1 183 ? 21.375 -19.047 -24.641 1 96.5 183 ARG A CA 1
ATOM 1488 C C . ARG A 1 183 ? 20.188 -19.078 -23.703 1 96.5 183 ARG A C 1
ATOM 1490 O O . ARG A 1 183 ? 19.031 -19.172 -24.141 1 96.5 183 ARG A O 1
ATOM 1497 N N . TYR A 1 184 ? 20.438 -18.984 -22.438 1 97.12 184 TYR A N 1
ATOM 1498 C CA . TYR A 1 184 ? 19.375 -19.094 -21.438 1 97.12 184 TYR A CA 1
ATOM 1499 C C . TYR A 1 184 ? 18.484 -17.859 -21.453 1 97.12 184 TYR A C 1
ATOM 1501 O O . TYR A 1 184 ? 17.281 -17.953 -21.203 1 97.12 184 TYR A O 1
ATOM 1509 N N . THR A 1 185 ? 19.031 -16.734 -21.734 1 96.69 185 THR A N 1
ATOM 1510 C CA . THR A 1 185 ? 18.266 -15.5 -21.828 1 96.69 185 THR A CA 1
ATOM 1511 C C . THR A 1 185 ? 17.234 -15.586 -22.969 1 96.69 185 THR A C 1
ATOM 1513 O O . THR A 1 185 ? 16.078 -15.211 -22.781 1 96.69 185 THR A O 1
ATOM 1516 N N . GLU A 1 186 ? 17.688 -16.031 -24.031 1 95.75 186 GLU A N 1
ATOM 1517 C CA . GLU A 1 186 ? 16.781 -16.188 -25.172 1 95.75 186 GLU A CA 1
ATOM 1518 C C . GLU A 1 186 ? 15.664 -17.188 -24.859 1 95.75 186 GLU A C 1
ATOM 1520 O O . GLU A 1 186 ? 14.508 -16.953 -25.203 1 95.75 186 GLU A O 1
ATOM 1525 N N . GLN A 1 187 ? 16.047 -18.203 -24.234 1 97.31 187 GLN A N 1
ATOM 1526 C CA . GLN A 1 187 ? 15.07 -19.234 -23.875 1 97.31 187 GLN A CA 1
ATOM 1527 C C . GLN A 1 187 ? 14.023 -18.688 -22.906 1 97.31 187 GLN A C 1
ATOM 1529 O O . GLN A 1 187 ? 12.82 -18.828 -23.141 1 97.31 187 GLN A O 1
ATOM 1534 N N . VAL A 1 188 ? 14.43 -18.016 -21.844 1 97.94 188 VAL A N 1
ATOM 1535 C CA . VAL A 1 188 ? 13.539 -17.453 -20.844 1 97.94 188 VA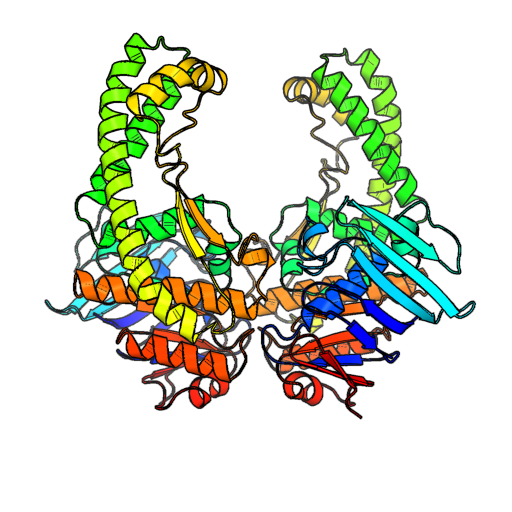L A CA 1
ATOM 1536 C C . VAL A 1 188 ? 12.641 -16.391 -21.469 1 97.94 188 VAL A C 1
ATOM 1538 O O . VAL A 1 188 ? 11.438 -16.359 -21.234 1 97.94 188 VAL A O 1
ATOM 1541 N N . THR A 1 189 ? 13.211 -15.617 -22.328 1 97.31 189 THR A N 1
ATOM 1542 C CA . THR A 1 189 ? 12.484 -14.531 -22.969 1 97.31 189 THR A CA 1
ATOM 1543 C C . THR A 1 189 ? 11.406 -15.07 -23.906 1 97.31 189 THR A C 1
ATOM 1545 O O . THR A 1 189 ? 10.289 -14.562 -23.938 1 97.31 189 THR A O 1
ATOM 1548 N N . GLU A 1 190 ? 11.797 -16.031 -24.562 1 96.88 190 GLU A N 1
ATOM 1549 C CA . GLU A 1 190 ? 10.836 -16.641 -25.484 1 96.88 190 GLU A CA 1
ATOM 1550 C C . GLU A 1 190 ? 9.656 -17.234 -24.734 1 96.88 190 GLU A C 1
ATOM 1552 O O . GLU A 1 190 ? 8.5 -17.062 -25.125 1 96.88 190 GLU A O 1
ATOM 1557 N N . ILE A 1 191 ? 9.945 -17.906 -23.703 1 97.81 191 ILE A N 1
ATOM 1558 C CA . ILE A 1 191 ? 8.898 -18.531 -22.906 1 97.81 191 ILE A CA 1
ATOM 1559 C C . ILE A 1 191 ? 8.008 -17.453 -22.297 1 97.81 191 ILE A C 1
ATOM 1561 O O . ILE A 1 191 ? 6.777 -17.547 -22.328 1 97.81 191 ILE A O 1
ATOM 1565 N N . ARG A 1 192 ? 8.586 -16.375 -21.766 1 97.88 192 ARG A N 1
ATOM 1566 C CA . ARG A 1 192 ? 7.828 -15.273 -21.203 1 97.88 192 ARG A CA 1
ATOM 1567 C C . ARG A 1 192 ? 6.926 -14.625 -22.25 1 97.88 192 ARG A C 1
ATOM 1569 O O . ARG A 1 192 ? 5.762 -14.336 -21.984 1 97.88 192 ARG A O 1
ATOM 1576 N N . ASN A 1 193 ? 7.516 -14.453 -23.406 1 96.69 193 ASN A N 1
ATOM 1577 C CA . ASN A 1 193 ? 6.754 -13.836 -24.484 1 96.69 193 ASN A CA 1
ATOM 1578 C C . ASN A 1 193 ? 5.535 -14.68 -24.859 1 96.69 193 ASN A C 1
ATOM 1580 O O . ASN A 1 193 ? 4.434 -14.148 -25.016 1 96.69 193 ASN A O 1
ATOM 1584 N N . ARG A 1 194 ? 5.762 -15.891 -25.016 1 97 194 ARG A N 1
ATOM 1585 C CA . ARG A 1 194 ? 4.672 -16.797 -25.359 1 97 194 ARG A CA 1
ATOM 1586 C C . ARG A 1 194 ? 3.605 -16.812 -24.266 1 97 194 ARG A C 1
ATOM 1588 O O . ARG A 1 194 ? 2.408 -16.781 -24.562 1 97 194 ARG A O 1
ATOM 1595 N N . TYR A 1 195 ? 4.035 -16.812 -23.109 1 97.44 195 TYR A N 1
ATOM 1596 C CA . TYR A 1 195 ? 3.104 -16.828 -21.984 1 97.44 195 TYR A CA 1
ATOM 1597 C C . TYR A 1 195 ? 2.264 -15.562 -21.953 1 97.44 195 TYR A C 1
ATOM 1599 O O . TYR A 1 195 ? 1.038 -15.625 -21.812 1 97.44 195 TYR A O 1
ATOM 1607 N N . VAL A 1 196 ? 2.904 -14.438 -22.062 1 97.56 196 VAL A N 1
ATOM 1608 C CA . VAL A 1 196 ? 2.217 -13.148 -21.984 1 97.56 196 VAL A CA 1
ATOM 1609 C C . VAL A 1 196 ? 1.226 -13.023 -23.141 1 97.56 196 VAL A C 1
ATOM 1611 O O . VAL A 1 196 ? 0.124 -12.5 -22.969 1 97.56 196 VAL A O 1
ATOM 1614 N N . ASP A 1 197 ? 1.644 -13.508 -24.25 1 97.19 197 ASP A N 1
ATOM 1615 C CA . ASP A 1 197 ? 0.734 -13.492 -25.391 1 97.19 197 ASP A CA 1
ATOM 1616 C C . ASP A 1 197 ? -0.535 -14.289 -25.094 1 97.19 197 ASP A C 1
ATOM 1618 O O . ASP A 1 197 ? -1.645 -13.82 -25.359 1 97.19 197 ASP A O 1
ATOM 1622 N N . SER A 1 198 ? -0.344 -15.453 -24.547 1 97.44 198 SER A N 1
ATOM 1623 C CA . SER A 1 198 ? -1.481 -16.281 -24.172 1 97.44 198 SER A CA 1
ATOM 1624 C C . SER A 1 198 ? -2.326 -15.625 -23.094 1 97.44 198 SER A C 1
ATOM 1626 O O . SER A 1 198 ? -3.557 -15.695 -23.125 1 97.44 198 SER A O 1
ATOM 1628 N N . LEU A 1 199 ? -1.685 -15.047 -22.219 1 97.44 199 LEU A N 1
ATOM 1629 C CA . LEU A 1 199 ? -2.363 -14.352 -21.125 1 97.44 199 LEU A CA 1
ATOM 1630 C C . LEU A 1 199 ? -3.229 -13.219 -21.656 1 97.44 199 LEU A C 1
ATOM 1632 O O . LEU A 1 199 ? -4.367 -13.039 -21.219 1 97.44 199 LEU A O 1
ATOM 1636 N N . ASN A 1 200 ? -2.689 -12.445 -22.562 1 97.06 200 ASN A N 1
ATOM 1637 C CA . ASN A 1 200 ? -3.361 -11.273 -23.125 1 97.06 200 ASN A CA 1
ATOM 1638 C C . ASN A 1 200 ? -4.652 -11.656 -23.844 1 97.06 200 ASN A C 1
ATOM 1640 O O . ASN A 1 200 ? -5.621 -10.891 -23.828 1 97.06 200 ASN A O 1
ATOM 1644 N N . GLU A 1 201 ? -4.633 -12.727 -24.375 1 96.12 201 GLU A N 1
ATOM 1645 C CA . GLU A 1 201 ? -5.828 -13.211 -25.062 1 96.12 201 GLU A CA 1
ATOM 1646 C C . GLU A 1 201 ? -7 -13.352 -24.094 1 96.12 201 GLU A C 1
ATOM 1648 O O . GLU A 1 201 ? -8.133 -12.984 -24.422 1 96.12 201 GLU A O 1
ATOM 1653 N N . LEU A 1 202 ? -6.754 -13.852 -22.922 1 95.44 202 LEU A N 1
ATOM 1654 C CA . LEU A 1 202 ? -7.781 -14.031 -21.906 1 95.44 202 LEU A CA 1
ATOM 1655 C C . LEU A 1 202 ? -8.062 -12.727 -21.172 1 95.44 202 LEU A C 1
ATOM 1657 O O . LEU A 1 202 ? -9.211 -12.43 -20.844 1 95.44 202 LEU A O 1
ATOM 1661 N N . LEU A 1 203 ? -7.066 -11.992 -21 1 96.12 203 LEU A N 1
ATOM 1662 C CA . LEU A 1 203 ? -7.121 -10.766 -20.219 1 96.12 203 LEU A CA 1
ATOM 1663 C C . LEU A 1 203 ? -8.047 -9.742 -20.859 1 96.12 203 LEU A C 1
ATOM 1665 O O . LEU A 1 203 ? -8.758 -9.016 -20.172 1 96.12 203 LEU A O 1
ATOM 1669 N N . LYS A 1 204 ? -8.008 -9.68 -22.156 1 94.88 204 LYS A N 1
ATOM 1670 C CA . LYS A 1 204 ? -8.812 -8.711 -22.891 1 94.88 204 LYS A CA 1
ATOM 1671 C C . LYS A 1 204 ? -10.289 -8.844 -22.531 1 94.88 204 LYS A C 1
ATOM 1673 O O . LYS A 1 204 ? -10.953 -7.855 -22.219 1 94.88 204 LYS A O 1
ATOM 1678 N N . GLY A 1 205 ? -10.758 -10.039 -22.531 1 95.38 205 GLY A N 1
ATOM 1679 C CA . GLY A 1 205 ? -12.156 -10.281 -22.203 1 95.38 205 GLY A CA 1
ATOM 1680 C C . GLY A 1 205 ? -12.5 -9.938 -20.766 1 95.38 205 GLY A C 1
ATOM 1681 O O . GLY A 1 205 ? -13.516 -9.297 -20.5 1 95.38 205 GLY A O 1
ATOM 1682 N N . ILE A 1 206 ? -11.68 -10.312 -19.859 1 96.56 206 ILE A N 1
ATOM 1683 C CA . ILE A 1 206 ? -11.938 -10.117 -18.438 1 96.56 206 ILE A CA 1
ATOM 1684 C C . ILE A 1 206 ? -11.891 -8.625 -18.109 1 96.56 206 ILE A C 1
ATOM 1686 O O . ILE A 1 206 ? -12.773 -8.102 -17.422 1 96.56 206 ILE A O 1
ATOM 1690 N N . ILE A 1 207 ? -10.875 -7.965 -18.641 1 96.88 207 ILE A N 1
ATOM 1691 C CA . ILE A 1 207 ? -10.742 -6.531 -18.406 1 96.88 207 ILE A CA 1
ATOM 1692 C C . ILE A 1 207 ? -11.938 -5.797 -19.016 1 96.88 207 ILE A C 1
ATOM 1694 O O . ILE A 1 207 ? -12.453 -4.848 -18.422 1 96.88 207 ILE A O 1
ATOM 1698 N N . GLY A 1 208 ? -12.336 -6.207 -20.172 1 96.19 208 GLY A N 1
ATOM 1699 C CA . GLY A 1 208 ? -13.508 -5.605 -20.797 1 96.19 208 GLY A CA 1
ATOM 1700 C C . GLY A 1 208 ? -14.758 -5.703 -19.938 1 96.19 208 GLY A C 1
ATOM 1701 O O . GLY A 1 208 ? -15.586 -4.789 -19.938 1 96.19 208 GLY A O 1
ATOM 1702 N N . GLU A 1 209 ? -14.875 -6.758 -19.203 1 95.81 209 GLU A N 1
ATOM 1703 C CA . GLU A 1 209 ? -16.016 -6.949 -18.312 1 95.81 209 GLU A CA 1
ATOM 1704 C C . GLU A 1 209 ? -15.883 -6.094 -17.047 1 95.81 209 GLU A C 1
ATOM 1706 O O . GLU A 1 209 ? -16.859 -5.461 -16.625 1 95.81 209 GLU A O 1
ATOM 1711 N N . PHE A 1 210 ? -14.719 -6.086 -16.484 1 96.12 210 PHE A N 1
ATOM 1712 C CA . PHE A 1 210 ? -14.484 -5.395 -15.227 1 96.12 210 PHE A CA 1
ATOM 1713 C C . PHE A 1 210 ? -14.438 -3.887 -15.438 1 96.12 210 PHE A C 1
ATOM 1715 O O . PHE A 1 210 ? -14.945 -3.125 -14.609 1 96.12 210 PHE A O 1
ATOM 1722 N N . LEU A 1 211 ? -13.742 -3.514 -16.547 1 95.25 211 LEU A N 1
ATOM 1723 C CA . LEU A 1 211 ? -13.484 -2.105 -16.828 1 95.25 211 LEU A CA 1
ATOM 1724 C C . LEU A 1 211 ? -13.883 -1.747 -18.25 1 95.25 211 LEU A C 1
ATOM 1726 O O . LEU A 1 211 ? -13.031 -1.384 -19.062 1 95.25 211 LEU A O 1
ATOM 1730 N N . PRO A 1 212 ? -15.102 -1.721 -18.562 1 92.75 212 PRO A N 1
ATOM 1731 C CA . PRO A 1 212 ? -15.555 -1.531 -19.938 1 92.75 212 PRO A CA 1
ATOM 1732 C C . PRO A 1 212 ? -15.203 -0.151 -20.484 1 92.75 212 PRO A C 1
ATOM 1734 O O . PRO A 1 212 ? -15.047 0.012 -21.703 1 92.75 212 PRO A O 1
ATOM 1737 N N . GLN A 1 213 ? -15.047 0.831 -19.688 1 87.19 213 GLN A N 1
ATOM 1738 C CA . GLN A 1 213 ? -14.828 2.188 -20.188 1 87.19 213 GLN A CA 1
ATOM 1739 C C . GLN A 1 213 ? -13.352 2.561 -20.125 1 87.19 213 GLN A C 1
ATOM 1741 O O . GLN A 1 213 ? -12.992 3.73 -20.281 1 87.19 213 GLN A O 1
ATOM 1746 N N . VAL A 1 214 ? -12.547 1.561 -19.891 1 90.38 214 VAL A N 1
ATOM 1747 C CA . VAL A 1 214 ? -11.125 1.844 -19.75 1 90.38 214 VAL A CA 1
ATOM 1748 C C . VAL A 1 214 ? -10.328 0.958 -20.719 1 90.38 214 VAL A C 1
ATOM 1750 O O . VAL A 1 214 ? -10.492 -0.264 -20.719 1 90.38 214 VAL A O 1
ATOM 1753 N N . ASP A 1 215 ? -9.555 1.572 -21.469 1 92.38 215 ASP A N 1
ATOM 1754 C CA . ASP A 1 215 ? -8.688 0.831 -22.375 1 92.38 215 ASP A CA 1
ATOM 1755 C C . ASP A 1 215 ? -7.332 0.556 -21.734 1 92.38 215 ASP A C 1
ATOM 1757 O O . ASP A 1 215 ? -6.422 1.386 -21.812 1 92.38 215 ASP A O 1
ATOM 1761 N N . VAL A 1 216 ? -7.215 -0.625 -21.234 1 95.19 216 VAL A N 1
ATOM 1762 C CA . VAL A 1 216 ? -5.973 -1.01 -20.578 1 95.19 216 VAL A CA 1
ATOM 1763 C C . VAL A 1 216 ? -5.09 -1.784 -21.547 1 95.19 216 VAL A C 1
ATOM 1765 O O . VAL A 1 216 ? -5.539 -2.748 -22.172 1 95.19 216 VAL A O 1
ATOM 1768 N N . LYS A 1 217 ? -3.91 -1.356 -21.703 1 95 217 LYS A N 1
ATOM 1769 C CA . LYS A 1 217 ? -2.926 -2.051 -22.531 1 95 217 LYS A CA 1
ATOM 1770 C C . LYS A 1 217 ? -1.889 -2.764 -21.656 1 95 217 LYS A C 1
ATOM 1772 O O . LYS A 1 217 ? -1.296 -2.156 -20.766 1 95 217 LYS A O 1
ATOM 1777 N N . VAL A 1 218 ? -1.74 -4.039 -21.922 1 95.38 218 VAL A N 1
ATOM 1778 C CA . VAL A 1 218 ? -0.739 -4.844 -21.219 1 95.38 218 VAL A CA 1
ATOM 1779 C C . VAL A 1 218 ? 0.345 -5.277 -22.203 1 95.38 218 VAL A C 1
ATOM 1781 O O . VAL A 1 218 ? 0.065 -5.988 -23.172 1 95.38 218 VAL A O 1
ATOM 1784 N N . SER A 1 219 ? 1.574 -4.836 -21.953 1 95.12 219 SER A N 1
ATOM 1785 C CA . SER A 1 219 ? 2.652 -5.137 -22.891 1 95.12 219 SER A CA 1
ATOM 1786 C C . SER A 1 219 ? 3.883 -5.668 -22.172 1 95.12 219 SER A C 1
ATOM 1788 O O . SER A 1 219 ? 4.191 -5.234 -21.047 1 95.12 219 SER A O 1
ATOM 1790 N N . PHE A 1 220 ? 4.566 -6.566 -22.859 1 96 220 PHE A N 1
ATOM 1791 C CA . PHE A 1 220 ? 5.77 -7.184 -22.328 1 96 220 PHE A CA 1
ATOM 1792 C C . PHE A 1 220 ? 7.02 -6.578 -22.953 1 96 220 PHE A C 1
ATOM 1794 O O . PHE A 1 220 ? 7.07 -6.379 -24.172 1 96 220 PHE A O 1
ATOM 1801 N N . THR A 1 221 ? 7.965 -6.207 -22.125 1 94.31 221 THR A N 1
ATOM 1802 C CA . THR A 1 221 ? 9.289 -5.793 -22.578 1 94.31 221 THR A CA 1
ATOM 1803 C C . THR A 1 221 ? 10.359 -6.762 -22.078 1 94.31 221 THR A C 1
ATOM 1805 O O . THR A 1 221 ? 10.375 -7.125 -20.906 1 94.31 221 THR A O 1
ATOM 1808 N N . ARG A 1 222 ? 11.234 -7.207 -22.906 1 93.19 222 ARG A N 1
ATOM 1809 C CA . ARG A 1 222 ? 12.164 -8.289 -22.594 1 93.19 222 ARG A CA 1
ATOM 1810 C C . ARG A 1 222 ? 13.359 -7.781 -21.797 1 93.19 222 ARG A C 1
ATOM 1812 O O . ARG A 1 222 ? 14.148 -8.57 -21.266 1 93.19 222 ARG A O 1
ATOM 1819 N N . GLY A 1 223 ? 13.602 -6.52 -21.719 1 90.88 223 GLY A N 1
ATOM 1820 C CA . GLY A 1 223 ? 14.703 -5.988 -20.922 1 90.88 223 GLY A CA 1
ATOM 1821 C C . GLY A 1 223 ? 15.773 -5.332 -21.781 1 90.88 223 GLY A C 1
ATOM 1822 O O . GLY A 1 223 ? 16.734 -4.762 -21.25 1 90.88 223 GLY A O 1
ATOM 1823 N N . TRP A 1 224 ? 15.742 -5.574 -23.016 1 92.12 224 TRP A N 1
ATOM 1824 C CA . TRP A 1 224 ? 16.609 -4.902 -23.984 1 92.12 224 TRP A CA 1
ATOM 1825 C C . TRP A 1 224 ? 15.883 -4.637 -25.297 1 92.12 224 TRP A C 1
ATOM 1827 O O . TRP A 1 224 ? 14.781 -5.145 -25.5 1 92.12 224 TRP A O 1
ATOM 1837 N N . ASP A 1 225 ? 16.484 -3.822 -26.078 1 88.44 225 ASP A N 1
ATOM 1838 C CA . ASP A 1 225 ? 15.867 -3.4 -27.328 1 88.44 225 ASP A CA 1
ATOM 1839 C C . ASP A 1 225 ? 15.672 -4.582 -28.266 1 88.44 225 ASP A C 1
ATOM 1841 O O . ASP A 1 225 ? 16.578 -5.406 -28.438 1 88.44 225 ASP A O 1
ATOM 1845 N N . SER A 1 226 ? 14.492 -4.668 -28.828 1 83.19 226 SER A N 1
ATOM 1846 C CA . SER A 1 226 ? 14.125 -5.809 -29.672 1 83.19 226 SER A CA 1
ATOM 1847 C C . SER A 1 226 ? 14.883 -5.789 -30.984 1 83.19 226 SER A C 1
ATOM 1849 O O . SER A 1 226 ? 15.008 -6.82 -31.656 1 83.19 226 SER A O 1
ATOM 1851 N N . LYS A 1 227 ? 15.445 -4.758 -31.359 1 86.31 227 LYS A N 1
ATOM 1852 C CA . LYS A 1 227 ? 16.078 -4.609 -32.688 1 86.31 227 LYS A CA 1
ATOM 1853 C C . LYS A 1 227 ? 17.547 -5.016 -32.625 1 86.31 227 LYS A C 1
ATOM 1855 O O . LYS A 1 227 ? 18.188 -5.184 -33.656 1 86.31 227 LYS A O 1
ATOM 1860 N N . THR A 1 228 ? 18.031 -5.168 -31.453 1 87.5 228 THR A N 1
ATOM 1861 C CA . THR A 1 228 ? 19.453 -5.457 -31.328 1 87.5 228 THR A CA 1
ATOM 1862 C C . THR A 1 228 ? 19.672 -6.906 -30.906 1 87.5 228 THR A C 1
ATOM 1864 O O . THR A 1 228 ? 18.984 -7.418 -30.031 1 87.5 228 THR A O 1
ATOM 1867 N N . ASP A 1 229 ? 20.562 -7.5 -31.641 1 92.31 229 ASP A N 1
ATOM 1868 C CA . ASP A 1 229 ? 20.984 -8.844 -31.234 1 92.31 229 ASP A CA 1
ATOM 1869 C C . ASP A 1 229 ? 21.625 -8.828 -29.859 1 92.31 229 ASP A C 1
ATOM 1871 O O . ASP A 1 229 ? 22.469 -7.977 -29.562 1 92.31 229 ASP A O 1
ATOM 1875 N N . PHE A 1 230 ? 21.188 -9.766 -29 1 94.81 230 PHE A N 1
ATOM 1876 C CA . PHE A 1 230 ? 21.578 -9.727 -27.609 1 94.81 230 PHE A CA 1
ATOM 1877 C C . PHE A 1 230 ? 23.094 -9.922 -27.469 1 94.81 230 PHE A C 1
ATOM 1879 O O . PHE A 1 230 ? 23.719 -9.305 -26.609 1 94.81 230 PHE A O 1
ATOM 1886 N N . ALA A 1 231 ? 23.625 -10.828 -28.281 1 93.88 231 ALA A N 1
ATOM 1887 C CA . ALA A 1 231 ? 25.062 -11.047 -28.25 1 93.88 231 ALA A CA 1
ATOM 1888 C C . ALA A 1 231 ? 25.828 -9.766 -28.578 1 93.88 231 ALA A C 1
ATOM 1890 O O . ALA A 1 231 ? 26.797 -9.43 -27.906 1 93.88 231 ALA A O 1
ATOM 1891 N N . GLN A 1 232 ? 25.359 -9.102 -29.578 1 94.25 232 GLN A N 1
ATOM 1892 C CA . GLN A 1 232 ? 25.984 -7.844 -29.969 1 94.25 232 GLN A CA 1
ATOM 1893 C C . GLN A 1 232 ? 25.844 -6.785 -28.875 1 94.25 232 GLN A C 1
ATOM 1895 O O . GLN A 1 232 ? 26.766 -6.008 -28.641 1 94.25 232 GLN A O 1
ATOM 1900 N N . LEU A 1 233 ? 24.734 -6.824 -28.312 1 94.56 233 LEU A N 1
ATOM 1901 C CA . LEU A 1 233 ? 24.469 -5.863 -27.25 1 94.56 233 LEU A CA 1
ATOM 1902 C C . LEU A 1 233 ? 25.422 -6.062 -26.078 1 94.56 233 LEU A C 1
ATOM 1904 O O . LEU A 1 233 ? 25.969 -5.098 -25.547 1 94.56 233 LEU A O 1
ATOM 1908 N N . LEU A 1 234 ? 25.656 -7.328 -25.672 1 94.62 234 LEU A N 1
ATOM 1909 C CA . LEU A 1 234 ? 26.531 -7.625 -24.547 1 94.62 234 LEU A CA 1
ATOM 1910 C C . LEU A 1 234 ? 27.969 -7.176 -24.828 1 94.62 234 LEU A C 1
ATOM 1912 O O . LEU A 1 234 ? 28.641 -6.652 -23.938 1 94.62 234 LEU A O 1
ATOM 1916 N N . GLU A 1 235 ? 28.312 -7.406 -26.031 1 93.81 235 GLU A N 1
ATOM 1917 C CA . GLU A 1 235 ? 29.656 -7.016 -26.422 1 93.81 235 GLU A CA 1
ATOM 1918 C C . GLU A 1 235 ? 29.812 -5.496 -26.438 1 93.81 235 GLU A C 1
ATOM 1920 O O . GLU A 1 235 ? 30.781 -4.961 -25.906 1 93.81 235 GLU A O 1
ATOM 1925 N N . SER A 1 236 ? 28.875 -4.793 -27 1 93.94 236 SER A N 1
ATOM 1926 C CA . SER A 1 236 ? 28.938 -3.34 -27.141 1 93.94 236 SER A CA 1
ATOM 1927 C C . SER A 1 236 ? 28.797 -2.652 -25.781 1 93.94 236 SER A C 1
ATOM 1929 O O . SER A 1 236 ? 29.328 -1.562 -25.578 1 93.94 236 SER A O 1
ATOM 1931 N N . GLN A 1 237 ? 28.109 -3.246 -24.891 1 94.19 237 GLN A N 1
ATOM 1932 C CA . GLN A 1 237 ? 27.812 -2.619 -23.609 1 94.19 237 GLN A CA 1
ATOM 1933 C C . GLN A 1 237 ? 28.828 -3.033 -22.531 1 94.19 237 GLN A C 1
ATOM 1935 O O . GLN A 1 237 ? 28.734 -2.607 -21.391 1 94.19 237 GLN A O 1
ATOM 1940 N N . TYR A 1 238 ? 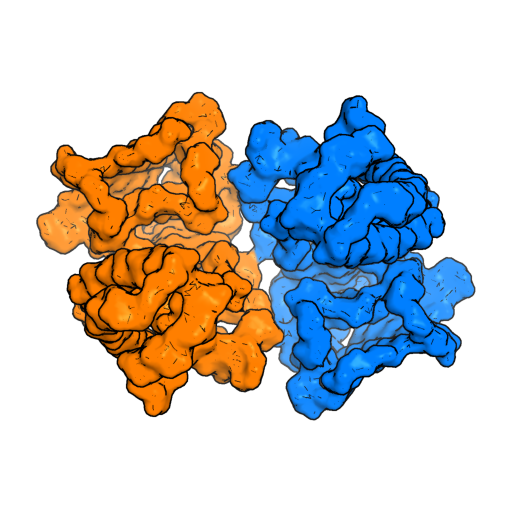29.766 -3.795 -22.984 1 95.19 238 TYR A N 1
ATOM 1941 C CA . TYR A 1 238 ? 30.75 -4.328 -22.031 1 95.19 238 TYR A CA 1
ATOM 1942 C C . TYR A 1 238 ? 31.406 -3.207 -21.25 1 95.19 238 TYR A C 1
ATOM 1944 O O . TYR A 1 238 ? 31.5 -3.27 -20.016 1 95.19 238 TYR A O 1
ATOM 1952 N N . PRO A 1 239 ? 31.844 -2.137 -21.875 1 95.44 239 PRO A N 1
ATOM 1953 C CA . PRO A 1 239 ? 32.5 -1.077 -21.094 1 95.44 239 PRO A CA 1
ATOM 1954 C C . PRO A 1 239 ? 31.578 -0.488 -20.031 1 95.44 239 PRO A C 1
ATOM 1956 O O . PRO A 1 239 ? 32.031 -0.207 -18.906 1 95.44 239 PRO A O 1
ATOM 1959 N N . ARG A 1 240 ? 30.438 -0.394 -20.406 1 95.06 240 ARG A N 1
ATOM 1960 C CA . ARG A 1 240 ? 29.469 0.141 -19.453 1 95.06 240 ARG A CA 1
ATOM 1961 C C . ARG A 1 240 ? 29.234 -0.832 -18.297 1 95.06 240 ARG A C 1
ATOM 1963 O O . ARG A 1 240 ? 29.203 -0.427 -17.141 1 95.06 240 ARG A O 1
ATOM 1970 N N . ASP A 1 241 ? 29 -2.111 -18.609 1 95.94 241 ASP A N 1
ATOM 1971 C CA . ASP A 1 241 ? 28.797 -3.141 -17.594 1 95.94 241 ASP A CA 1
ATOM 1972 C C . ASP A 1 241 ? 29.984 -3.211 -16.641 1 95.94 241 ASP A C 1
ATOM 1974 O O . ASP A 1 241 ? 29.812 -3.357 -15.43 1 95.94 241 ASP A O 1
ATOM 1978 N N . LEU A 1 242 ? 31.125 -3.066 -17.203 1 95 242 LEU A N 1
ATOM 1979 C CA . LEU A 1 242 ? 32.344 -3.1 -16.422 1 95 242 LEU A CA 1
ATOM 1980 C C . LEU A 1 242 ? 32.406 -1.928 -15.445 1 95 242 LEU A C 1
ATOM 1982 O O . LEU A 1 242 ? 32.75 -2.098 -14.281 1 95 242 LEU A O 1
ATOM 1986 N N . ALA A 1 243 ? 32.031 -0.809 -15.922 1 94.44 243 ALA A N 1
ATOM 1987 C CA . ALA A 1 243 ? 32.094 0.407 -15.117 1 94.44 243 ALA A CA 1
ATOM 1988 C C . ALA A 1 243 ? 31.094 0.325 -13.953 1 94.44 243 ALA A C 1
ATOM 1990 O O . ALA A 1 243 ? 31.391 0.788 -12.852 1 94.44 243 ALA A O 1
ATOM 1991 N N . THR A 1 244 ? 29.953 -0.236 -14.148 1 94.19 244 THR A N 1
ATOM 1992 C CA . THR A 1 244 ? 28.906 -0.282 -13.133 1 94.19 244 THR A CA 1
ATOM 1993 C C . THR A 1 244 ? 29.031 -1.541 -12.281 1 94.19 244 THR A C 1
ATOM 1995 O O . THR A 1 244 ? 28.438 -1.63 -11.203 1 94.19 244 THR A O 1
ATOM 1998 N N . GLY A 1 245 ? 29.688 -2.5 -12.836 1 94.56 245 GLY A N 1
ATOM 1999 C CA . GLY A 1 245 ? 29.891 -3.746 -12.117 1 94.56 245 GLY A CA 1
ATOM 2000 C C . GLY A 1 245 ? 28.703 -4.688 -12.211 1 94.56 245 GLY A C 1
ATOM 2001 O O . GLY A 1 245 ? 28.594 -5.633 -11.422 1 94.56 245 GLY A O 1
ATOM 2002 N N . HIS A 1 246 ? 27.797 -4.348 -13.023 1 96.12 246 HIS A N 1
ATOM 2003 C CA . HIS A 1 246 ? 26.656 -5.219 -13.203 1 96.12 246 HIS A CA 1
ATOM 2004 C C . HIS A 1 246 ? 26.188 -5.215 -14.656 1 96.12 246 HIS A C 1
ATOM 2006 O O . HIS A 1 246 ? 26.516 -4.305 -15.422 1 96.12 246 HIS A O 1
ATOM 2012 N N . THR A 1 247 ? 25.484 -6.277 -15.023 1 95.81 247 THR A N 1
ATOM 2013 C CA . THR A 1 247 ? 24.922 -6.41 -16.359 1 95.81 247 THR A CA 1
ATOM 2014 C C . THR A 1 247 ? 23.641 -5.586 -16.5 1 95.81 247 THR A C 1
ATOM 2016 O O . THR A 1 247 ? 22.656 -5.832 -15.797 1 95.81 247 THR A O 1
ATOM 2019 N N . VAL A 1 248 ? 23.578 -4.766 -17.469 1 94.81 248 VAL A N 1
ATOM 2020 C CA . VAL A 1 248 ? 22.5 -3.773 -17.5 1 94.81 248 VAL A CA 1
ATOM 2021 C C . VAL A 1 248 ? 21.344 -4.277 -18.375 1 94.81 248 VAL A C 1
ATOM 2023 O O . VAL A 1 248 ? 20.234 -3.766 -18.281 1 94.81 248 VAL A O 1
ATOM 2026 N N . SER A 1 249 ? 21.672 -5.246 -19.188 1 95.06 249 SER A N 1
ATOM 2027 C CA . SER A 1 249 ? 20.641 -5.758 -20.094 1 95.06 249 SER A CA 1
ATOM 2028 C C . SER A 1 249 ? 20.453 -7.258 -19.922 1 95.06 249 SER A C 1
ATOM 2030 O O . SER A 1 249 ? 21.406 -7.992 -19.688 1 95.06 249 SER A O 1
ATOM 2032 N N . GLY A 1 250 ? 19.203 -7.66 -19.984 1 95.62 250 GLY A N 1
ATOM 2033 C CA . GLY A 1 250 ? 18.891 -9.07 -19.859 1 95.62 250 GLY A CA 1
ATOM 2034 C C . GLY A 1 250 ? 17.484 -9.328 -19.344 1 95.62 250 GLY A C 1
ATOM 2035 O O . GLY A 1 250 ? 16.719 -8.383 -19.125 1 95.62 250 GLY A O 1
ATOM 2036 N N . PRO A 1 251 ? 17.125 -10.562 -19.188 1 96.19 251 PRO A N 1
ATOM 2037 C CA . PRO A 1 251 ? 15.766 -10.914 -18.781 1 96.19 251 PRO A CA 1
ATOM 2038 C C . PRO A 1 251 ? 15.438 -10.422 -17.375 1 96.19 251 PRO A C 1
ATOM 2040 O O . PRO A 1 251 ? 14.266 -10.312 -17.016 1 96.19 251 PRO A O 1
ATOM 2043 N N . HIS A 1 252 ? 16.5 -10.102 -16.609 1 95.81 252 HIS A N 1
ATOM 2044 C CA . HIS A 1 252 ? 16.281 -9.578 -15.266 1 95.81 252 HIS A CA 1
ATOM 2045 C C . HIS A 1 252 ? 15.82 -8.125 -15.305 1 95.81 252 HIS A C 1
ATOM 2047 O O . HIS A 1 252 ? 15.492 -7.547 -14.266 1 95.81 252 HIS A O 1
ATOM 2053 N N . LYS A 1 253 ? 15.75 -7.578 -16.5 1 95.81 253 LYS A N 1
ATOM 2054 C CA . LYS A 1 253 ? 15.25 -6.223 -16.688 1 95.81 253 LYS A CA 1
ATOM 2055 C C . LYS A 1 253 ? 13.914 -6.23 -17.438 1 95.81 253 LYS A C 1
ATOM 2057 O O . LYS A 1 253 ? 13.391 -5.172 -17.797 1 95.81 253 LYS A O 1
ATOM 2062 N N . ALA A 1 254 ? 13.383 -7.398 -17.625 1 96.38 254 ALA A N 1
ATOM 2063 C CA . ALA A 1 254 ? 12.086 -7.52 -18.281 1 96.38 254 ALA A CA 1
ATOM 2064 C C . ALA A 1 254 ? 10.977 -6.891 -17.438 1 96.38 254 ALA A C 1
ATOM 2066 O O . ALA A 1 254 ? 11.133 -6.727 -16.219 1 96.38 254 ALA A O 1
ATOM 2067 N N . ASP A 1 255 ? 9.875 -6.523 -18.156 1 95.94 255 ASP A N 1
ATOM 2068 C CA . ASP A 1 255 ? 8.781 -5.859 -17.453 1 95.94 255 ASP A CA 1
ATOM 2069 C C . ASP A 1 255 ? 7.449 -6.105 -18.141 1 95.94 255 ASP A C 1
ATOM 2071 O O . ASP A 1 255 ? 7.414 -6.445 -19.328 1 95.94 255 ASP A O 1
ATOM 2075 N N . LEU A 1 256 ? 6.438 -6.133 -17.328 1 96.19 256 LEU A N 1
ATOM 2076 C CA . LEU A 1 256 ? 5.059 -6.133 -17.812 1 96.19 256 LEU A CA 1
ATOM 2077 C C . LEU A 1 256 ? 4.398 -4.781 -17.562 1 96.19 256 LEU A C 1
ATOM 2079 O O . LEU A 1 256 ? 4.02 -4.465 -16.438 1 96.19 256 LEU A O 1
ATOM 2083 N N . ARG A 1 257 ? 4.207 -4.043 -18.625 1 94.5 257 ARG A N 1
ATOM 2084 C CA . ARG A 1 257 ? 3.705 -2.682 -18.484 1 94.5 257 ARG A CA 1
ATOM 2085 C C . ARG A 1 257 ? 2.191 -2.635 -18.656 1 94.5 257 ARG A C 1
ATOM 2087 O O . ARG A 1 257 ? 1.655 -3.217 -19.609 1 94.5 257 ARG A O 1
ATOM 2094 N N . LEU A 1 258 ? 1.546 -2.057 -17.703 1 95.75 258 LEU A N 1
ATOM 2095 C CA . LEU A 1 258 ? 0.108 -1.812 -17.75 1 95.75 258 LEU A CA 1
ATOM 2096 C C . LEU A 1 258 ? -0.184 -0.323 -17.906 1 95.75 258 LEU A C 1
ATOM 2098 O O . LEU A 1 258 ? 0.164 0.474 -17.031 1 95.75 258 LEU A O 1
ATOM 2102 N N . ARG A 1 259 ? -0.894 0.02 -19.016 1 94.31 259 ARG A N 1
ATOM 2103 C CA . ARG A 1 259 ? -1.095 1.438 -19.281 1 94.31 259 ARG A CA 1
ATOM 2104 C C . ARG A 1 259 ? -2.537 1.719 -19.703 1 94.31 259 ARG A C 1
ATOM 2106 O O . ARG A 1 259 ? -3.213 0.844 -20.25 1 94.31 259 ARG A O 1
ATOM 2113 N N . VAL A 1 260 ? -3 2.832 -19.344 1 92.75 260 VAL A N 1
ATOM 2114 C CA . VAL A 1 260 ? -4.223 3.438 -19.859 1 92.75 260 VAL A CA 1
ATOM 2115 C C . VAL A 1 260 ? -3.877 4.684 -20.672 1 92.75 260 VAL A C 1
ATOM 2117 O O . VAL A 1 260 ? -3.531 5.723 -20.109 1 92.75 260 VAL A O 1
ATOM 2120 N N . GLY A 1 261 ? -4.023 4.562 -21.922 1 88 261 GLY A N 1
ATOM 2121 C CA . GLY A 1 261 ? -3.463 5.609 -22.75 1 88 261 GLY A CA 1
ATOM 2122 C C . GLY A 1 261 ? -1.959 5.754 -22.609 1 88 261 GLY A C 1
ATOM 2123 O O . GLY A 1 261 ? -1.216 4.789 -22.797 1 88 261 GLY A O 1
ATOM 2124 N N . THR A 1 262 ? -1.529 6.914 -22.203 1 85.88 262 THR A N 1
ATOM 2125 C CA . THR A 1 262 ? -0.102 7.172 -22.047 1 85.88 262 THR A CA 1
ATOM 2126 C C . THR A 1 262 ? 0.309 7.102 -20.578 1 85.88 262 THR A C 1
ATOM 2128 O O . THR A 1 262 ? 1.492 7.211 -20.266 1 85.88 262 THR A O 1
ATOM 2131 N N . LEU A 1 263 ? -0.639 6.855 -19.734 1 87.31 263 LEU A N 1
ATOM 2132 C CA . LEU A 1 263 ? -0.356 6.879 -18.312 1 87.31 263 LEU A CA 1
ATOM 2133 C C . LEU A 1 263 ? -0.255 5.461 -17.75 1 87.31 263 LEU A C 1
ATOM 2135 O O . LEU A 1 263 ? -1 4.57 -18.172 1 87.31 263 LEU A O 1
ATOM 2139 N N . PRO A 1 264 ? 0.657 5.289 -16.828 1 90.94 264 PRO A N 1
ATOM 2140 C CA . PRO A 1 264 ? 0.603 4.027 -16.094 1 90.94 264 PRO A CA 1
ATOM 2141 C C . PRO A 1 264 ? -0.749 3.793 -15.414 1 90.94 264 PRO A C 1
ATOM 2143 O O . PRO A 1 264 ? -1.38 4.742 -14.945 1 90.94 264 PRO A O 1
ATOM 2146 N N . ALA A 1 265 ? -1.207 2.543 -15.336 1 92.88 265 ALA A N 1
ATOM 2147 C CA . ALA A 1 265 ? -2.52 2.195 -14.789 1 92.88 265 ALA A CA 1
ATOM 2148 C C . ALA A 1 265 ? -2.693 2.744 -13.383 1 92.88 265 ALA A C 1
ATOM 2150 O O . ALA A 1 265 ? -3.777 3.205 -13.016 1 92.88 265 ALA A O 1
ATOM 2151 N N . GLN A 1 266 ? -1.61 2.754 -12.555 1 89.88 266 GLN A N 1
ATOM 2152 C CA . GLN A 1 266 ? -1.688 3.168 -11.156 1 89.88 266 GLN A CA 1
ATOM 2153 C C . GLN A 1 266 ? -2.012 4.656 -11.039 1 89.88 266 GLN A C 1
ATOM 2155 O O . GLN A 1 266 ? -2.553 5.102 -10.023 1 89.88 266 GLN A O 1
ATOM 2160 N N . ASP A 1 267 ? -1.723 5.414 -12.07 1 86.62 267 ASP A N 1
ATOM 2161 C CA . ASP A 1 267 ? -1.971 6.852 -12.055 1 86.62 267 ASP A CA 1
ATOM 2162 C C . ASP A 1 267 ? -3.314 7.188 -12.695 1 86.62 267 ASP A C 1
ATOM 2164 O O . ASP A 1 267 ? -3.883 8.25 -12.438 1 86.62 267 ASP A O 1
ATOM 2168 N N . ALA A 1 268 ? -3.771 6.301 -13.477 1 88.38 268 ALA A N 1
ATOM 2169 C CA . ALA A 1 268 ? -4.953 6.605 -1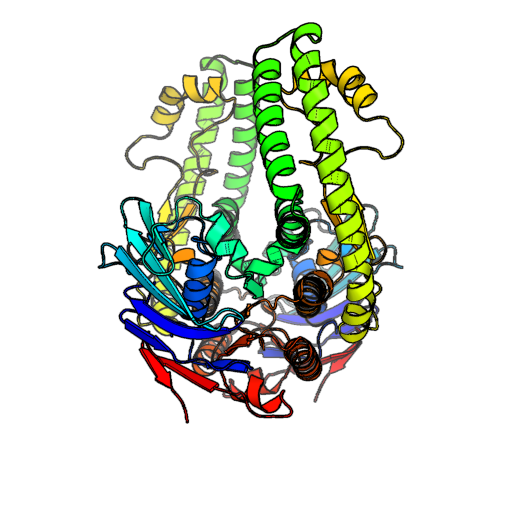4.281 1 88.38 268 ALA A CA 1
ATOM 2170 C C . ALA A 1 268 ? -6.219 6.074 -13.617 1 88.38 268 ALA A C 1
ATOM 2172 O O . ALA A 1 268 ? -7.305 6.637 -13.789 1 88.38 268 ALA A O 1
ATOM 2173 N N . LEU A 1 269 ? -6.094 5.027 -12.844 1 91.38 269 LEU A N 1
ATOM 2174 C CA . LEU A 1 269 ? -7.27 4.32 -12.344 1 91.38 269 LEU A CA 1
ATOM 2175 C C . LEU A 1 269 ? -7.512 4.645 -10.875 1 91.38 269 LEU A C 1
ATOM 2177 O O . LEU A 1 269 ? -6.574 4.957 -10.141 1 91.38 269 LEU A O 1
ATOM 2181 N N . SER A 1 270 ? -8.773 4.602 -10.516 1 90.38 270 SER A N 1
ATOM 2182 C CA . SER A 1 270 ? -9.125 4.688 -9.102 1 90.38 270 SER A CA 1
ATOM 2183 C C . SER A 1 270 ? -8.695 3.43 -8.352 1 90.38 270 SER A C 1
ATOM 2185 O O . SER A 1 270 ? -8.359 2.416 -8.961 1 90.38 270 SER A O 1
ATOM 2187 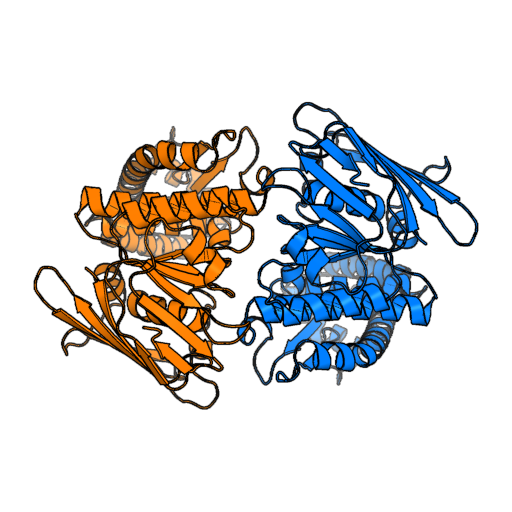N N . ARG A 1 271 ? -8.719 3.443 -7.082 1 88.94 271 ARG A N 1
ATOM 2188 C CA . ARG A 1 271 ? -8.32 2.307 -6.258 1 88.94 271 ARG A CA 1
ATOM 2189 C C . ARG A 1 271 ? -9.195 1.091 -6.543 1 88.94 271 ARG A C 1
ATOM 2191 O O . ARG A 1 271 ? -8.688 -0.029 -6.66 1 88.94 271 ARG A O 1
ATOM 2198 N N . GLY A 1 272 ? -10.492 1.335 -6.617 1 92.56 272 GLY A N 1
ATOM 2199 C CA . GLY A 1 272 ? -11.383 0.233 -6.953 1 92.56 272 GLY A CA 1
ATOM 2200 C C . GLY A 1 272 ? -11.102 -0.368 -8.312 1 92.56 272 GLY A C 1
ATOM 2201 O O . GLY A 1 272 ? -11.148 -1.589 -8.484 1 92.56 272 GLY A O 1
ATOM 2202 N N . GLN A 1 273 ? -10.797 0.456 -9.234 1 93.75 273 GLN A N 1
ATOM 2203 C CA . GLN A 1 273 ? -10.469 -0.006 -10.578 1 93.75 273 GLN A CA 1
ATOM 2204 C C . GLN A 1 273 ? -9.148 -0.777 -10.586 1 93.75 273 GLN A C 1
ATOM 2206 O O . GLN A 1 273 ? -9.008 -1.768 -11.305 1 93.75 273 GLN A O 1
ATOM 2211 N N . LEU A 1 274 ? -8.273 -0.274 -9.82 1 93.88 274 LEU A N 1
ATOM 2212 C CA . LEU A 1 274 ? -6.996 -0.968 -9.719 1 93.88 274 LEU A CA 1
ATOM 2213 C C . LEU A 1 274 ? -7.184 -2.363 -9.133 1 93.88 274 LEU A C 1
ATOM 2215 O O . LEU A 1 274 ? -6.562 -3.324 -9.594 1 93.88 274 LEU A O 1
ATOM 2219 N N . LYS A 1 275 ? -7.98 -2.477 -8.125 1 93.94 275 LYS A N 1
ATOM 2220 C CA . LYS A 1 275 ? -8.281 -3.779 -7.543 1 93.94 275 LYS A CA 1
ATOM 2221 C C . LYS A 1 275 ? -8.859 -4.73 -8.586 1 93.94 275 LYS A C 1
ATOM 2223 O O . LYS A 1 275 ? -8.461 -5.891 -8.672 1 93.94 275 LYS A O 1
ATOM 2228 N N . LEU A 1 276 ? -9.742 -4.23 -9.406 1 96.31 276 LEU A N 1
ATOM 2229 C CA . LEU A 1 276 ? -10.344 -5.039 -10.461 1 96.31 276 LEU A CA 1
ATOM 2230 C C . LEU A 1 276 ? -9.297 -5.469 -11.477 1 96.31 276 LEU A C 1
ATOM 2232 O O . LEU A 1 276 ? -9.336 -6.602 -11.977 1 96.31 276 LEU A O 1
ATOM 2236 N N . LEU A 1 277 ? -8.414 -4.574 -11.773 1 96.44 277 LEU A N 1
ATOM 2237 C CA . LEU A 1 277 ? -7.359 -4.891 -12.727 1 96.44 277 LEU A CA 1
ATOM 2238 C C . LEU A 1 277 ? -6.461 -6.004 -12.195 1 96.44 277 LEU A C 1
ATOM 2240 O O . LEU A 1 277 ? -6.145 -6.953 -12.922 1 96.44 277 LEU A O 1
ATOM 2244 N N . VAL A 1 278 ? -6.078 -5.91 -10.969 1 96 278 VAL A N 1
ATOM 2245 C CA . VAL A 1 278 ? -5.258 -6.938 -10.336 1 96 278 VAL A CA 1
ATOM 2246 C C . VAL A 1 278 ? -6.008 -8.266 -10.32 1 96 278 VAL A C 1
ATOM 2248 O O . VAL A 1 278 ? -5.438 -9.312 -10.625 1 96 278 VAL A O 1
ATOM 2251 N N . CYS A 1 279 ? -7.273 -8.211 -10.008 1 96.94 279 CYS A N 1
ATOM 2252 C CA . CYS A 1 279 ? -8.102 -9.414 -10.016 1 96.94 279 CYS A CA 1
ATOM 2253 C C . CYS A 1 279 ? -8.156 -10.023 -11.414 1 96.94 279 CYS A C 1
ATOM 2255 O O . CYS A 1 279 ? -8.07 -11.242 -11.562 1 96.94 279 CYS A O 1
ATOM 2257 N N . ALA A 1 280 ? -8.281 -9.156 -12.352 1 97.44 280 ALA A N 1
ATOM 2258 C CA . ALA A 1 280 ? -8.32 -9.625 -13.734 1 97.44 280 ALA A CA 1
ATOM 2259 C C . ALA A 1 280 ? -7.043 -10.375 -14.094 1 97.44 280 ALA A C 1
ATOM 2261 O O . ALA A 1 280 ? -7.094 -11.445 -14.703 1 97.44 280 ALA A O 1
ATOM 2262 N N . LEU A 1 281 ? -5.957 -9.852 -13.734 1 97 281 LEU A N 1
ATOM 2263 C CA . LEU A 1 281 ? -4.668 -10.469 -14.016 1 97 281 LEU A CA 1
ATOM 2264 C C . LEU A 1 281 ? -4.574 -11.852 -13.359 1 97 281 LEU A C 1
ATOM 2266 O O . LEU A 1 281 ? -4.195 -12.82 -14.016 1 97 281 LEU A O 1
ATOM 2270 N N . ARG A 1 282 ? -5 -11.969 -12.164 1 96.56 282 ARG A N 1
ATOM 2271 C CA . ARG A 1 282 ? -4.895 -13.219 -11.422 1 96.56 282 ARG A CA 1
ATOM 2272 C C . ARG A 1 282 ? -5.891 -14.25 -11.945 1 96.56 282 ARG A C 1
ATOM 2274 O O . ARG A 1 282 ? -5.566 -15.438 -12.07 1 96.56 282 ARG A O 1
ATOM 2281 N N . ILE A 1 283 ? -7.047 -13.797 -12.227 1 97.12 283 ILE A N 1
ATOM 2282 C CA . ILE A 1 283 ? -8.062 -14.695 -12.758 1 97.12 283 ILE A CA 1
ATOM 2283 C C . ILE A 1 283 ? -7.621 -15.234 -14.117 1 97.12 283 ILE A C 1
ATOM 2285 O O . ILE A 1 283 ? -7.727 -16.438 -14.383 1 97.12 283 ILE A O 1
ATOM 2289 N N . ALA A 1 284 ? -7.098 -14.352 -14.945 1 97.38 284 ALA A N 1
ATOM 2290 C CA . ALA A 1 284 ? -6.602 -14.773 -16.25 1 97.38 284 ALA A CA 1
ATOM 2291 C C . ALA A 1 284 ? -5.508 -15.828 -16.109 1 97.38 284 ALA A C 1
ATOM 2293 O O . ALA A 1 284 ? -5.473 -16.797 -16.859 1 97.38 284 ALA A O 1
ATOM 2294 N N . GLN A 1 285 ? -4.676 -15.625 -15.219 1 96.44 285 GLN A N 1
ATOM 2295 C CA . GLN A 1 285 ? -3.574 -16.547 -14.984 1 96.44 285 GLN A CA 1
ATOM 2296 C C . GLN A 1 285 ? -4.094 -17.922 -14.562 1 96.44 285 GLN A C 1
ATOM 2298 O O . GLN A 1 285 ? -3.609 -18.953 -15.039 1 96.44 285 GLN A O 1
ATOM 2303 N N . GLY A 1 286 ? -5.055 -17.938 -13.695 1 95.75 286 GLY A N 1
ATOM 2304 C CA . GLY A 1 286 ? -5.641 -19.203 -13.297 1 95.75 286 GLY A CA 1
ATOM 2305 C C . GLY A 1 286 ? -6.379 -19.891 -14.422 1 95.75 286 GLY A C 1
ATOM 2306 O O . GLY A 1 286 ? -6.27 -21.109 -14.586 1 95.75 286 GLY A O 1
ATOM 2307 N N . LYS A 1 287 ? -7.105 -19.125 -15.141 1 96.75 287 LYS A N 1
ATOM 2308 C CA . LYS A 1 287 ? -7.812 -19.703 -16.281 1 96.75 287 LYS A CA 1
ATOM 2309 C C . LYS A 1 287 ? -6.836 -20.281 -17.312 1 96.75 287 LYS A C 1
ATOM 2311 O O . LYS A 1 287 ? -7.074 -21.344 -17.859 1 96.75 287 LYS A O 1
ATOM 2316 N N . LEU A 1 288 ? -5.812 -19.547 -17.516 1 96.75 288 LEU A N 1
ATOM 2317 C CA . LEU A 1 288 ? -4.801 -19.984 -18.469 1 96.75 288 LEU A CA 1
ATOM 2318 C C . LEU A 1 288 ? -4.148 -21.281 -18 1 96.75 288 LEU A C 1
ATOM 2320 O O . LEU A 1 288 ? -3.898 -22.188 -18.797 1 96.75 288 LEU A O 1
ATOM 2324 N N . LEU A 1 289 ? -3.865 -21.391 -16.75 1 95.88 289 LEU A N 1
ATOM 2325 C CA . LEU A 1 289 ? -3.297 -22.594 -16.172 1 95.88 289 LEU A CA 1
ATOM 2326 C C . LEU A 1 289 ? -4.203 -23.797 -16.438 1 95.88 289 LEU A C 1
ATOM 2328 O O . LEU A 1 289 ? -3.732 -24.859 -16.859 1 95.88 289 LEU A O 1
ATOM 2332 N N . LYS A 1 290 ? -5.422 -23.625 -16.188 1 95.06 290 LYS A N 1
ATOM 2333 C CA . LYS A 1 290 ? -6.398 -24.672 -16.422 1 95.06 290 LYS A CA 1
ATOM 2334 C C . LYS A 1 290 ? -6.453 -25.062 -17.906 1 95.06 290 LYS A C 1
ATOM 2336 O O . LYS A 1 290 ? -6.461 -26.25 -18.234 1 95.06 290 LYS A O 1
ATOM 2341 N N . GLN A 1 291 ? -6.41 -24.094 -18.719 1 94.81 291 GLN A N 1
ATOM 2342 C CA . GLN A 1 291 ? -6.504 -24.297 -20.156 1 94.81 291 GLN A CA 1
ATOM 2343 C C . GLN A 1 291 ? -5.281 -25.047 -20.688 1 94.81 291 GLN A C 1
ATOM 2345 O O . GLN A 1 291 ? -5.402 -25.938 -21.531 1 94.81 291 GLN A O 1
ATOM 2350 N N . GLN A 1 292 ? -4.164 -24.734 -20.188 1 94.25 292 GLN A N 1
ATOM 2351 C CA . GLN A 1 292 ? -2.924 -25.234 -20.766 1 94.25 292 GLN A CA 1
ATOM 2352 C C . GLN A 1 292 ? -2.541 -26.594 -20.188 1 94.25 292 GLN A C 1
ATOM 2354 O O . GLN A 1 292 ? -2.061 -27.469 -20.906 1 94.25 292 GLN A O 1
ATOM 2359 N N . ILE A 1 293 ? -2.797 -26.781 -18.859 1 91.81 293 ILE A N 1
ATOM 2360 C CA . ILE A 1 293 ? -2.271 -28 -18.281 1 91.81 293 ILE A CA 1
ATOM 2361 C C . ILE A 1 293 ? -3.359 -28.688 -17.469 1 91.81 293 ILE A C 1
ATOM 2363 O O . ILE A 1 293 ? -3.078 -29.625 -16.703 1 91.81 293 ILE A O 1
ATOM 2367 N N . ASP A 1 294 ? -4.566 -28.172 -17.5 1 92.25 294 ASP A N 1
ATOM 2368 C CA . ASP A 1 294 ? -5.742 -28.75 -16.844 1 92.25 294 ASP A CA 1
ATOM 2369 C C . ASP A 1 294 ? -5.535 -28.859 -15.336 1 92.25 294 ASP A C 1
ATOM 2371 O O . ASP A 1 294 ? -5.777 -29.922 -14.75 1 92.25 294 ASP A O 1
ATOM 2375 N N . LYS A 1 295 ? -5.051 -27.844 -14.766 1 91.5 295 LYS A N 1
ATOM 2376 C CA . LYS A 1 295 ? -4.836 -27.75 -13.328 1 91.5 295 LYS A CA 1
ATOM 2377 C C . LYS A 1 295 ? -5.477 -26.484 -12.758 1 91.5 295 LYS A C 1
ATOM 2379 O O . LYS A 1 295 ? -5.344 -25.406 -13.336 1 91.5 295 LYS A O 1
ATOM 2384 N N . HIS A 1 296 ? -6.227 -26.688 -11.656 1 92.31 296 HIS A N 1
ATOM 2385 C CA . HIS A 1 296 ? -6.844 -25.531 -11.008 1 92.31 296 HIS A CA 1
ATOM 2386 C C . HIS A 1 296 ? -5.906 -24.906 -9.984 1 92.31 296 HIS A C 1
ATOM 2388 O O . HIS A 1 296 ? -5.141 -25.625 -9.328 1 92.31 296 HIS A O 1
ATOM 2394 N N . SER A 1 297 ? -6.02 -23.641 -9.891 1 93.69 297 SER A N 1
ATOM 2395 C CA . SER A 1 297 ? -5.414 -22.922 -8.773 1 93.69 297 SER A CA 1
ATOM 2396 C C . SER A 1 297 ? -6.402 -22.766 -7.621 1 93.69 297 SER A C 1
ATOM 2398 O O . SER A 1 297 ? -7.617 -22.859 -7.82 1 93.69 297 SER A O 1
ATOM 2400 N N . ILE A 1 298 ? -5.879 -22.594 -6.457 1 96.25 298 ILE A N 1
ATOM 2401 C CA . ILE A 1 298 ? -6.68 -22.141 -5.324 1 96.25 298 ILE A CA 1
ATOM 2402 C C . ILE A 1 298 ? -6.609 -20.625 -5.207 1 96.25 298 ILE A C 1
ATOM 2404 O O . ILE A 1 298 ? -5.52 -20.047 -5.242 1 96.25 298 ILE A O 1
ATOM 2408 N N . TYR A 1 299 ? -7.77 -20 -5.113 1 97.5 299 TYR A N 1
ATOM 2409 C CA . TYR A 1 299 ? -7.805 -18.547 -4.988 1 97.5 299 TYR A CA 1
ATOM 2410 C C . TYR A 1 299 ? -7.973 -18.125 -3.535 1 97.5 299 TYR A C 1
ATOM 2412 O O . TYR A 1 299 ? -8.859 -18.625 -2.836 1 97.5 299 TYR A O 1
ATOM 2420 N N . LEU A 1 300 ? -7.102 -17.297 -3.088 1 97.62 300 LEU A N 1
ATOM 2421 C CA . LEU A 1 300 ? -7.203 -16.641 -1.788 1 97.62 300 LEU A CA 1
ATOM 2422 C C . LEU A 1 300 ? -7.48 -15.156 -1.951 1 97.62 300 LEU A C 1
ATOM 2424 O O . LEU A 1 300 ? -6.602 -14.398 -2.377 1 97.62 300 LEU A O 1
ATOM 2428 N N . VAL A 1 301 ? -8.664 -14.711 -1.614 1 97.38 301 VAL A N 1
ATOM 2429 C CA . VAL A 1 301 ? -9.07 -13.32 -1.8 1 97.38 301 VAL A CA 1
ATOM 2430 C C . VAL A 1 301 ? -9.336 -12.672 -0.443 1 97.38 301 VAL A C 1
ATOM 2432 O O . VAL A 1 301 ? -10.344 -12.969 0.206 1 97.38 301 VAL A O 1
ATOM 2435 N N . ASP A 1 302 ? -8.492 -11.781 -0.091 1 95.62 302 ASP A N 1
ATOM 2436 C CA . ASP A 1 302 ? -8.602 -11.125 1.211 1 95.62 302 ASP A CA 1
ATOM 2437 C C . ASP A 1 302 ? -9.445 -9.859 1.125 1 95.62 302 ASP A C 1
ATOM 2439 O O . ASP A 1 302 ? -9.188 -8.992 0.289 1 95.62 302 ASP A O 1
ATOM 2443 N N . ASP A 1 303 ? -10.422 -9.758 1.911 1 93.25 303 ASP A N 1
ATOM 2444 C CA . ASP A 1 303 ? -11.289 -8.594 2.029 1 93.25 303 ASP A CA 1
ATOM 2445 C C . ASP A 1 303 ? -11.836 -8.172 0.665 1 93.25 303 ASP A C 1
ATOM 2447 O O . ASP A 1 303 ? -11.688 -7.016 0.265 1 93.25 303 ASP A O 1
ATOM 2451 N N . LEU A 1 304 ? -12.547 -9.047 0.049 1 94.75 304 LEU A N 1
ATOM 2452 C CA . LEU A 1 304 ? -12.984 -8.891 -1.332 1 94.75 304 LEU A CA 1
ATOM 2453 C C . LEU A 1 304 ? -13.883 -7.668 -1.481 1 94.75 304 LEU A C 1
ATOM 2455 O O . LEU A 1 304 ? -13.695 -6.859 -2.393 1 94.75 304 LEU A O 1
ATOM 2459 N N . PRO A 1 305 ? -14.875 -7.418 -0.53 1 93.62 305 PRO A N 1
ATOM 2460 C CA . PRO A 1 305 ? -15.828 -6.332 -0.759 1 93.62 305 PRO A CA 1
ATOM 2461 C C . PRO A 1 305 ? -15.188 -4.953 -0.652 1 93.62 305 PRO A C 1
ATOM 2463 O O . PRO A 1 305 ? -15.719 -3.977 -1.186 1 93.62 305 PRO A O 1
ATOM 2466 N N . SER A 1 306 ? -14.109 -4.914 0.03 1 92.19 306 SER A N 1
ATOM 2467 C CA . SER A 1 306 ? -13.5 -3.613 0.286 1 92.19 306 SER A CA 1
ATOM 2468 C C . SER A 1 306 ? -13.164 -2.895 -1.016 1 92.19 306 SER A C 1
ATOM 2470 O O . SER A 1 306 ? -12.719 -3.518 -1.979 1 92.19 306 SER A O 1
ATOM 2472 N N . GLU A 1 307 ? -13.562 -1.596 -1.114 1 91.25 307 GLU A N 1
ATOM 2473 C CA . GLU A 1 307 ? -13.219 -0.663 -2.182 1 91.25 307 GLU A CA 1
ATOM 2474 C C . GLU A 1 307 ? -13.984 -0.98 -3.463 1 91.25 307 GLU A C 1
ATOM 2476 O O . GLU A 1 307 ? -13.68 -0.43 -4.523 1 91.25 307 GLU A O 1
ATOM 2481 N N . LEU A 1 308 ? -14.922 -1.941 -3.379 1 94.81 308 LEU A N 1
ATOM 2482 C CA . LEU A 1 308 ? -15.695 -2.293 -4.566 1 94.81 308 LEU A CA 1
ATOM 2483 C C . LEU A 1 308 ? -17.172 -1.956 -4.379 1 94.81 308 LEU A C 1
ATOM 2485 O O . LEU A 1 308 ? -17.734 -2.178 -3.305 1 94.81 308 LEU A O 1
ATOM 2489 N N . ASP A 1 309 ? -17.734 -1.412 -5.402 1 94.19 309 ASP A N 1
ATOM 2490 C CA . ASP A 1 309 ? -19.172 -1.249 -5.383 1 94.19 309 ASP A CA 1
ATOM 2491 C C . ASP A 1 309 ? -19.891 -2.572 -5.668 1 94.19 309 ASP A C 1
ATOM 2493 O O . ASP A 1 309 ? -19.234 -3.566 -6.008 1 94.19 309 ASP A O 1
ATOM 2497 N N . ALA A 1 310 ? -21.172 -2.592 -5.523 1 93.81 310 ALA A N 1
ATOM 2498 C CA . ALA A 1 310 ? -21.953 -3.816 -5.57 1 93.81 310 ALA A CA 1
ATOM 2499 C C . ALA A 1 310 ? -21.844 -4.492 -6.93 1 93.81 310 ALA A C 1
ATOM 2501 O O . ALA A 1 310 ? -21.688 -5.715 -7.012 1 93.81 310 ALA A O 1
ATOM 2502 N N . GLN A 1 311 ? -21.891 -3.756 -7.934 1 94.12 311 GLN A N 1
ATOM 2503 C CA . GLN A 1 311 ? -21.844 -4.301 -9.289 1 94.12 311 GLN A CA 1
ATOM 2504 C C . GLN A 1 311 ? -20.516 -5.004 -9.539 1 94.12 311 GLN A C 1
ATOM 2506 O O . GLN A 1 311 ? -20.484 -6.121 -10.062 1 94.12 311 GLN A O 1
ATOM 2511 N N . HIS A 1 312 ? -19.516 -4.395 -9.172 1 95.25 312 HIS A N 1
ATOM 2512 C CA . HIS A 1 312 ? -18.188 -4.949 -9.422 1 95.25 312 HIS A CA 1
ATOM 2513 C C . HIS A 1 312 ? -17.906 -6.148 -8.523 1 95.25 312 HIS A C 1
ATOM 2515 O O . HIS A 1 312 ? -17.219 -7.086 -8.93 1 95.25 312 HIS A O 1
ATOM 2521 N N . ARG A 1 313 ? -18.453 -6.129 -7.34 1 95.75 313 ARG A N 1
ATOM 2522 C CA . ARG A 1 313 ? -18.344 -7.289 -6.457 1 95.75 313 ARG A CA 1
ATOM 2523 C C . ARG A 1 313 ? -19 -8.516 -7.09 1 95.75 313 ARG A C 1
ATOM 2525 O O . ARG A 1 313 ? -18.422 -9.602 -7.078 1 95.75 313 ARG A O 1
ATOM 2532 N N . GLN A 1 314 ? -20.125 -8.289 -7.633 1 96.12 314 GLN A N 1
ATOM 2533 C CA . GLN A 1 314 ? -20.844 -9.375 -8.281 1 96.12 314 GLN A CA 1
ATOM 2534 C C . GLN A 1 314 ? -20.078 -9.914 -9.484 1 96.12 314 GLN A C 1
ATOM 2536 O O . GLN A 1 314 ? -19.969 -11.133 -9.656 1 96.12 314 GLN A O 1
ATOM 2541 N N . LEU A 1 315 ? -19.578 -9.016 -10.25 1 95.88 315 LEU A N 1
ATOM 2542 C CA . LEU A 1 315 ? -18.812 -9.406 -11.43 1 95.88 315 LEU A CA 1
ATOM 2543 C C . LEU A 1 315 ? -17.578 -10.195 -11.039 1 95.88 315 LEU A C 1
ATOM 2545 O O . LEU A 1 315 ? -17.266 -11.211 -11.664 1 95.88 315 LEU A O 1
ATOM 2549 N N . LEU A 1 316 ? -16.906 -9.727 -10.047 1 96.62 316 LEU A N 1
ATOM 2550 C CA . LEU A 1 316 ? -15.695 -10.391 -9.594 1 96.62 316 LEU A CA 1
ATOM 2551 C C . LEU A 1 316 ? -15.992 -11.805 -9.102 1 96.62 316 LEU A C 1
ATOM 2553 O O . LEU A 1 316 ? -15.32 -12.758 -9.5 1 96.62 316 LEU A O 1
ATOM 2557 N N . LEU A 1 317 ? -17.031 -11.914 -8.305 1 97.12 317 LEU A N 1
ATOM 2558 C CA . LEU A 1 317 ? -17.391 -13.211 -7.762 1 97.12 317 LEU A CA 1
ATOM 2559 C C . LEU A 1 317 ? -17.828 -14.156 -8.875 1 97.12 317 LEU A C 1
ATOM 2561 O O . LEU A 1 317 ? -17.5 -15.352 -8.852 1 97.12 317 LEU A O 1
ATOM 2565 N N . LYS A 1 318 ? -18.531 -13.648 -9.781 1 96.25 318 LYS A N 1
ATOM 2566 C CA . LYS A 1 318 ? -18.953 -14.453 -10.922 1 96.25 318 LYS A CA 1
ATOM 2567 C C . LYS A 1 318 ? -17.75 -15 -11.68 1 96.25 318 LYS A C 1
ATOM 2569 O O . LYS A 1 318 ? -17.688 -16.188 -11.992 1 96.25 318 LYS A O 1
ATOM 2574 N N . GLN A 1 319 ? -16.797 -14.133 -11.969 1 96.06 319 GLN A N 1
ATOM 2575 C CA . GLN A 1 319 ? -15.594 -14.539 -12.695 1 96.06 319 GLN A CA 1
ATOM 2576 C C . GLN A 1 319 ? -14.805 -15.586 -11.914 1 96.06 319 GLN A C 1
ATOM 2578 O O . GLN A 1 319 ? -14.25 -16.516 -12.5 1 96.06 319 GLN A O 1
ATOM 2583 N N . LEU A 1 320 ? -14.773 -15.406 -10.617 1 96.19 320 LEU A N 1
ATOM 2584 C CA . LEU A 1 320 ? -14.07 -16.359 -9.773 1 96.19 320 LEU A CA 1
ATOM 2585 C C . LEU A 1 320 ? -14.758 -17.719 -9.805 1 96.19 320 LEU A C 1
ATOM 2587 O O . LEU A 1 320 ? -14.102 -18.75 -9.945 1 96.19 320 LEU A O 1
ATOM 2591 N N . VAL A 1 321 ? -16.031 -17.719 -9.742 1 94.75 321 VAL A N 1
ATOM 2592 C CA . VAL A 1 321 ? -16.812 -18.938 -9.766 1 94.75 321 VAL A CA 1
ATOM 2593 C C . VAL A 1 321 ? -16.641 -19.641 -11.117 1 94.75 321 VAL A C 1
ATOM 2595 O O . VAL A 1 321 ? -16.516 -20.859 -11.188 1 94.75 321 VAL A O 1
ATOM 2598 N N . ASP A 1 322 ? -16.562 -18.844 -12.125 1 93.81 322 ASP A N 1
ATOM 2599 C CA . ASP A 1 322 ? -16.469 -19.359 -13.492 1 93.81 322 ASP A CA 1
ATOM 2600 C C . ASP A 1 322 ? -15.141 -20.094 -13.703 1 93.81 322 ASP A C 1
ATOM 2602 O O . ASP A 1 322 ? -15 -20.875 -14.641 1 93.81 322 ASP A O 1
ATOM 2606 N N . THR A 1 323 ? -14.18 -19.844 -12.93 1 94.12 323 THR A N 1
ATOM 2607 C CA . THR A 1 323 ? -12.906 -20.547 -13.055 1 94.12 323 THR A CA 1
ATOM 2608 C C . THR A 1 323 ? -13.078 -22.016 -12.672 1 94.12 323 THR A C 1
ATOM 2610 O O . THR A 1 323 ? -12.297 -22.859 -13.109 1 94.12 323 THR A O 1
ATOM 2613 N N . GLY A 1 324 ? -14.047 -22.25 -11.797 1 93.62 324 GLY A N 1
ATOM 2614 C CA . GLY A 1 324 ? -14.234 -23.594 -11.273 1 93.62 324 GLY A CA 1
ATOM 2615 C C . GLY A 1 324 ? -13.25 -23.953 -10.18 1 93.62 324 GLY A C 1
ATOM 2616 O O . GLY A 1 324 ? -13.227 -25.094 -9.711 1 93.62 324 GLY A O 1
ATOM 2617 N N . ALA A 1 325 ? -12.5 -23.047 -9.781 1 95.5 325 ALA A N 1
ATOM 2618 C CA . ALA A 1 325 ? -11.461 -23.281 -8.773 1 95.5 325 ALA A CA 1
ATOM 2619 C C . ALA A 1 32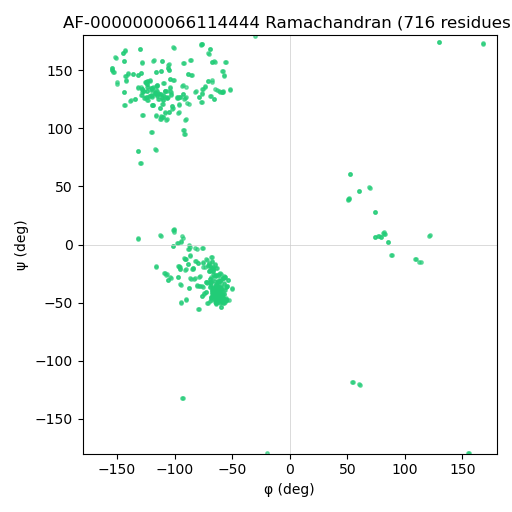5 ? -12.023 -23.141 -7.363 1 95.5 325 ALA A C 1
ATOM 2621 O O . ALA A 1 325 ? -13.117 -22.609 -7.172 1 95.5 325 ALA A O 1
ATOM 2622 N N . GLN A 1 326 ? -11.344 -23.734 -6.414 1 97.31 326 GLN A N 1
ATOM 2623 C CA . GLN A 1 326 ? -11.633 -23.484 -5.004 1 97.31 326 GLN A CA 1
ATOM 2624 C C . GLN A 1 326 ? -11.25 -22.062 -4.602 1 97.31 326 GLN A C 1
ATOM 2626 O O . GLN A 1 326 ? -10.141 -21.609 -4.891 1 97.31 326 GLN A O 1
ATOM 2631 N N . VAL A 1 327 ? -12.211 -21.391 -4 1 97.75 327 VAL A N 1
ATOM 2632 C CA . VAL A 1 327 ? -12 -19.984 -3.672 1 97.75 327 VAL A CA 1
ATOM 2633 C C . VAL A 1 327 ? -12.211 -19.766 -2.176 1 97.75 327 VAL A C 1
ATOM 2635 O O . VAL A 1 327 ? -13.219 -20.188 -1.614 1 97.75 327 VAL A O 1
ATOM 2638 N N . PHE A 1 328 ? -11.227 -19.219 -1.511 1 98.06 328 PHE A N 1
ATOM 2639 C CA . PHE A 1 328 ? -11.352 -18.703 -0.152 1 98.06 328 PHE A CA 1
ATOM 2640 C C . PHE A 1 328 ? -11.469 -17.172 -0.157 1 98.06 328 PHE A C 1
ATOM 2642 O O . PHE A 1 328 ? -10.578 -16.484 -0.657 1 98.06 328 PHE A O 1
ATOM 2649 N N . VAL A 1 329 ? -12.57 -16.672 0.34 1 97.81 329 VAL A N 1
ATOM 2650 C CA . VAL A 1 329 ? -12.797 -15.227 0.361 1 97.81 329 VAL A CA 1
ATOM 2651 C C . VAL A 1 329 ? -13.07 -14.766 1.792 1 97.81 329 VAL A C 1
ATOM 2653 O O . VAL A 1 329 ? -13.766 -15.445 2.547 1 97.81 329 VAL A O 1
ATOM 2656 N N . THR A 1 330 ? -12.453 -13.688 2.186 1 97.19 330 THR A N 1
ATOM 2657 C CA . THR A 1 330 ? -12.734 -13.141 3.508 1 97.19 330 THR A CA 1
ATOM 2658 C C . THR A 1 330 ? -13.586 -11.883 3.4 1 97.19 330 THR A C 1
ATOM 2660 O O . THR A 1 330 ? -13.555 -11.188 2.381 1 97.19 330 THR A O 1
ATOM 2663 N N . ALA A 1 331 ? -14.359 -11.602 4.41 1 96.62 331 ALA A N 1
ATOM 2664 C CA . ALA A 1 331 ? -15.18 -10.398 4.539 1 96.62 331 ALA A CA 1
ATOM 2665 C C . ALA A 1 331 ? -15.453 -10.07 6.004 1 96.62 331 ALA A C 1
ATOM 2667 O O . ALA A 1 331 ? -15.445 -10.969 6.855 1 96.62 331 ALA A O 1
ATOM 2668 N N . ILE A 1 332 ? -15.641 -8.852 6.258 1 95.06 332 ILE A N 1
ATOM 2669 C CA . ILE A 1 332 ? -16.062 -8.453 7.598 1 95.06 332 ILE A CA 1
ATOM 2670 C C . ILE A 1 332 ? -17.516 -8.875 7.828 1 95.06 332 ILE A C 1
ATOM 2672 O O . ILE A 1 332 ? -17.812 -9.586 8.789 1 95.06 332 ILE A O 1
ATOM 2676 N N . GLU A 1 333 ? -18.344 -8.516 6.887 1 94.19 333 GLU A N 1
ATOM 2677 C CA . GLU A 1 333 ? -19.75 -8.883 6.91 1 94.19 333 GLU A CA 1
ATOM 2678 C C . GLU A 1 333 ? -20.078 -9.906 5.828 1 94.19 333 GLU A C 1
ATOM 2680 O O . GLU A 1 333 ? -19.875 -9.656 4.641 1 94.19 333 GLU A O 1
ATOM 2685 N N . PRO A 1 334 ? -20.641 -11.023 6.195 1 95.62 334 PRO A N 1
ATOM 2686 C CA . PRO A 1 334 ? -20.906 -12.086 5.219 1 95.62 334 PRO A CA 1
ATOM 2687 C C . PRO A 1 334 ? -21.922 -11.664 4.156 1 95.62 334 PRO A C 1
ATOM 2689 O O . PRO A 1 334 ? -21.859 -12.141 3.018 1 95.62 334 PRO A O 1
ATOM 2692 N N . ALA A 1 335 ? -22.797 -10.742 4.508 1 94.06 335 ALA A N 1
ATOM 2693 C CA . ALA A 1 335 ? -23.844 -10.312 3.588 1 94.06 335 ALA A CA 1
ATOM 2694 C C . ALA A 1 335 ? -23.25 -9.711 2.318 1 94.06 335 ALA A C 1
ATOM 2696 O O . ALA A 1 335 ? -23.812 -9.844 1.233 1 94.06 335 ALA A O 1
ATOM 2697 N N . ALA A 1 336 ? -22.141 -9.117 2.459 1 92.56 336 ALA A N 1
ATOM 2698 C CA . ALA A 1 336 ? -21.484 -8.469 1.32 1 92.56 33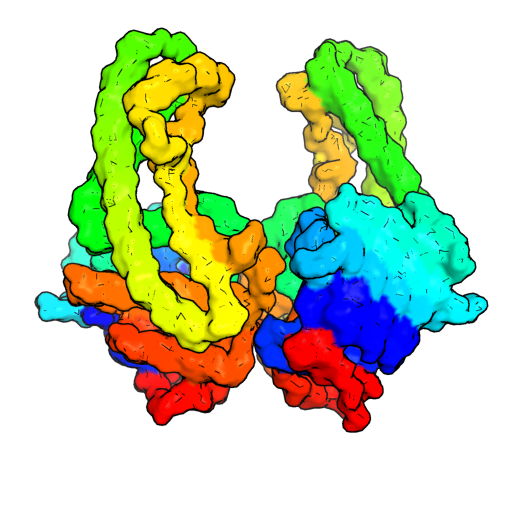6 ALA A CA 1
ATOM 2699 C C . ALA A 1 336 ? -21.125 -9.492 0.241 1 92.56 336 ALA A C 1
ATOM 2701 O O . ALA A 1 336 ? -21.156 -9.172 -0.951 1 92.56 336 ALA A O 1
ATOM 2702 N N . ILE A 1 337 ? -20.828 -10.711 0.674 1 95.69 337 ILE A N 1
ATOM 2703 C CA . ILE A 1 337 ? -20.469 -11.773 -0.256 1 95.69 337 ILE A CA 1
ATOM 2704 C C . ILE A 1 337 ? -21.734 -12.531 -0.678 1 95.69 337 ILE A C 1
ATOM 2706 O O . ILE A 1 337 ? -21.984 -12.711 -1.871 1 95.69 337 ILE A O 1
ATOM 2710 N N . VAL A 1 338 ? -22.547 -12.883 0.261 1 95.69 338 VAL A N 1
ATOM 2711 C CA . VAL A 1 338 ? -23.719 -13.719 0.037 1 95.69 338 VAL A CA 1
ATOM 2712 C C . VAL A 1 338 ? -24.672 -13.031 -0.93 1 95.69 338 VAL A C 1
ATOM 2714 O O . VAL A 1 338 ? -25.188 -13.656 -1.856 1 95.69 338 VAL A O 1
ATOM 2717 N N . ASP A 1 339 ? -24.75 -11.719 -0.741 1 93.5 339 ASP A N 1
ATOM 2718 C CA . ASP A 1 339 ? -25.688 -10.953 -1.562 1 93.5 339 ASP A CA 1
ATOM 2719 C C . ASP A 1 339 ? -25.156 -10.773 -2.98 1 93.5 339 ASP A C 1
ATOM 2721 O O . ASP A 1 339 ? -25.891 -10.398 -3.889 1 93.5 339 ASP A O 1
ATOM 2725 N N . SER A 1 340 ? -23.906 -11.023 -3.148 1 93.94 340 SER A N 1
ATOM 2726 C CA . SER A 1 340 ? -23.266 -10.805 -4.445 1 93.94 340 SER A CA 1
ATOM 2727 C C . SER A 1 340 ? -23.172 -12.102 -5.242 1 93.94 340 SER A C 1
ATOM 2729 O O . SER A 1 340 ? -22.641 -12.117 -6.352 1 93.94 340 SER A O 1
ATOM 2731 N N . LEU A 1 341 ? -23.703 -13.188 -4.66 1 94.06 341 LEU A N 1
ATOM 2732 C CA . LEU A 1 341 ? -23.656 -14.5 -5.301 1 94.06 341 LEU A CA 1
ATOM 2733 C C . LEU A 1 341 ? -25.047 -14.953 -5.719 1 94.06 341 LEU A C 1
ATOM 2735 O O . LEU A 1 341 ? -26.031 -14.609 -5.07 1 94.06 341 LEU A O 1
ATOM 2739 N N . HIS A 1 342 ? -25.062 -15.711 -6.785 1 90.25 342 HIS A N 1
ATOM 2740 C CA . HIS A 1 342 ? -26.328 -16.328 -7.195 1 90.25 342 HIS A CA 1
ATOM 2741 C C . HIS A 1 342 ? -26.688 -17.5 -6.297 1 90.25 342 HIS A C 1
ATOM 2743 O O . HIS A 1 342 ? -27.859 -17.797 -6.07 1 90.25 342 HIS A O 1
ATOM 2749 N N . THR A 1 343 ? -25.703 -18.219 -5.883 1 90.25 343 THR A N 1
ATOM 2750 C CA . THR A 1 343 ? -25.828 -19.344 -4.957 1 90.25 343 THR A CA 1
ATOM 2751 C C . THR A 1 343 ? -24.984 -19.109 -3.709 1 90.25 343 THR A C 1
ATOM 2753 O O . THR A 1 343 ? -23.891 -18.531 -3.789 1 90.25 343 THR A O 1
ATOM 2756 N N . PRO A 1 344 ? -25.516 -19.484 -2.654 1 90.94 344 PRO A N 1
ATOM 2757 C CA . PRO A 1 344 ? -24.75 -19.297 -1.425 1 90.94 344 PRO A CA 1
ATOM 2758 C C . PRO A 1 344 ? -23.375 -19.953 -1.477 1 90.94 344 PRO A C 1
ATOM 2760 O O . PRO A 1 344 ? -23.156 -20.875 -2.264 1 90.94 344 PRO A O 1
ATOM 2763 N N . PRO A 1 345 ? -22.531 -19.422 -0.638 1 93.06 345 PRO A N 1
ATOM 2764 C CA . PRO A 1 345 ? -21.219 -20.078 -0.563 1 93.06 345 PRO A CA 1
ATOM 2765 C C . PRO A 1 345 ? -21.328 -21.562 -0.163 1 93.06 345 PRO A C 1
ATOM 2767 O O . PRO A 1 345 ? -22.25 -21.938 0.576 1 93.06 345 PRO A O 1
ATOM 2770 N N . SER A 1 346 ? -20.391 -22.312 -0.658 1 92.75 346 SER A N 1
ATOM 2771 C CA . SER A 1 346 ? -20.391 -23.734 -0.367 1 92.75 346 SER A CA 1
ATOM 2772 C C . SER A 1 346 ? -20.125 -24 1.112 1 92.75 346 SER A C 1
ATOM 2774 O O . SER A 1 346 ? -20.672 -24.953 1.687 1 92.75 346 SER A O 1
ATOM 2776 N N . ARG A 1 347 ? -19.281 -23.25 1.686 1 95.25 347 ARG A N 1
ATOM 2777 C CA . ARG A 1 347 ? -18.938 -23.328 3.104 1 95.25 347 ARG A CA 1
ATOM 2778 C C . ARG A 1 347 ? -18.719 -21.938 3.689 1 95.25 347 ARG A C 1
ATOM 2780 O O . ARG A 1 347 ? -18.219 -21.047 3.004 1 95.25 347 ARG A O 1
ATOM 2787 N N . MET A 1 348 ? -19.109 -21.781 4.941 1 96.44 348 MET A N 1
ATOM 2788 C CA . MET A 1 348 ? -18.922 -20.531 5.652 1 96.44 348 MET A CA 1
ATOM 2789 C C . MET A 1 348 ? -18.234 -20.766 6.992 1 96.44 348 MET A C 1
ATOM 2791 O O . MET A 1 348 ? -18.578 -21.703 7.715 1 96.44 348 MET A O 1
ATOM 2795 N N . PHE A 1 349 ? -17.234 -20 7.23 1 97.25 349 PHE A N 1
ATOM 2796 C CA . PHE A 1 349 ? -16.5 -20.062 8.484 1 97.25 349 PHE A CA 1
ATOM 2797 C C . PHE A 1 349 ? -16.547 -18.719 9.203 1 97.25 349 PHE A C 1
ATOM 2799 O O . PHE A 1 349 ? -16.359 -17.672 8.578 1 97.25 349 PHE A O 1
ATOM 2806 N N . HIS A 1 350 ? -16.828 -18.734 10.461 1 96.75 350 HIS A N 1
ATOM 2807 C CA . HIS A 1 350 ? -16.766 -17.547 11.305 1 96.75 350 HIS A CA 1
ATOM 2808 C C . HIS A 1 350 ? -15.5 -17.562 12.164 1 96.75 350 HIS A C 1
ATOM 2810 O O . HIS A 1 350 ? -15.18 -18.562 12.789 1 96.75 350 HIS A O 1
ATOM 2816 N N . VAL A 1 351 ? -14.805 -16.453 12.109 1 95.19 351 VAL A N 1
ATOM 2817 C CA . VAL A 1 351 ? -13.57 -16.344 12.883 1 95.19 351 VAL A CA 1
ATOM 2818 C C . VAL A 1 351 ? -13.734 -15.289 13.961 1 95.19 351 VAL A C 1
ATOM 2820 O O . VAL A 1 351 ? -14.148 -14.164 13.688 1 95.19 351 VAL A O 1
ATOM 2823 N N . GLU A 1 352 ? -13.383 -15.656 15.172 1 92.31 352 GLU A N 1
ATOM 2824 C CA . GLU A 1 352 ? -13.422 -14.758 16.312 1 92.31 352 GLU A CA 1
ATOM 2825 C C . GLU A 1 352 ? -12.258 -15.016 17.266 1 92.31 352 GLU A C 1
ATOM 2827 O O . GLU A 1 352 ? -12.133 -16.109 17.828 1 92.31 352 GLU A O 1
ATOM 2832 N N . HIS A 1 353 ? -11.453 -14.023 17.469 1 87.56 353 HIS A N 1
ATOM 2833 C CA . HIS A 1 353 ? -10.297 -14.086 18.359 1 87.56 353 HIS A CA 1
ATOM 2834 C C . HIS A 1 353 ? -9.422 -15.289 18.031 1 87.56 353 HIS A C 1
ATOM 2836 O O . HIS A 1 353 ? -9.023 -16.031 18.938 1 87.56 353 HIS A O 1
ATOM 2842 N N . GLY A 1 354 ? -9.289 -15.539 16.781 1 86.75 354 GLY A N 1
ATOM 2843 C CA . GLY A 1 354 ? -8.398 -16.594 16.344 1 86.75 354 GLY A CA 1
ATOM 2844 C C . GLY A 1 354 ? -9.055 -17.969 16.344 1 86.75 354 GLY A C 1
ATOM 2845 O O . GLY A 1 354 ? -8.414 -18.969 16.031 1 86.75 354 GLY A O 1
ATOM 2846 N N . ARG A 1 355 ? -10.312 -18.094 16.672 1 90.12 355 ARG A N 1
ATOM 2847 C CA . ARG A 1 355 ? -11.062 -19.344 16.672 1 90.12 355 ARG A CA 1
ATOM 2848 C C . ARG A 1 355 ? -11.992 -19.422 15.469 1 90.12 355 ARG A C 1
ATOM 2850 O O . ARG A 1 355 ? -12.633 -18.438 15.109 1 90.12 355 ARG A O 1
ATOM 2857 N N . VAL A 1 356 ? -11.961 -20.609 14.844 1 93.88 356 VAL A N 1
ATOM 2858 C CA . VAL A 1 356 ? -12.734 -20.781 13.617 1 93.88 356 VAL A CA 1
ATOM 2859 C C . VAL A 1 356 ? -13.914 -21.719 13.883 1 93.88 356 VAL A C 1
ATOM 2861 O O . VAL A 1 356 ? -13.75 -22.797 14.445 1 93.88 356 VAL A O 1
ATOM 2864 N N . THR A 1 357 ? -15.039 -21.281 13.508 1 92.88 357 THR A N 1
ATOM 2865 C CA . THR A 1 357 ? -16.25 -22.094 13.633 1 92.88 357 THR A CA 1
ATOM 2866 C C . THR A 1 357 ? -16.938 -22.234 12.281 1 92.88 357 THR A C 1
ATOM 2868 O O . THR A 1 357 ? -16.984 -21.297 11.5 1 92.88 357 THR A O 1
ATOM 2871 N N . VAL A 1 358 ? -17.375 -23.391 12.016 1 90.44 358 VAL A N 1
ATOM 2872 C CA . VAL A 1 358 ? -18.109 -23.641 10.781 1 90.44 358 VAL A CA 1
ATOM 2873 C C . VAL A 1 358 ? -19.578 -23.234 10.969 1 90.44 358 VAL A C 1
ATOM 2875 O O . VAL A 1 358 ? -20.172 -23.516 12.008 1 90.44 358 VAL A O 1
ATOM 2878 N N . ILE A 1 359 ? -19.969 -22.453 9.93 1 86.62 359 ILE A N 1
ATOM 2879 C CA . ILE A 1 359 ? -21.375 -22.062 9.992 1 86.62 359 ILE A CA 1
ATOM 2880 C C . ILE A 1 359 ? -22.188 -22.922 9.039 1 86.62 359 ILE A C 1
ATOM 2882 O O . ILE A 1 359 ? -21.812 -23.109 7.879 1 86.62 359 ILE A O 1
ATOM 2886 N N . GLU A 1 360 ? -23.125 -23.703 9.492 1 68.94 360 GLU A N 1
ATOM 2887 C CA . GLU A 1 360 ? -23.984 -24.609 8.742 1 68.94 360 GLU A CA 1
ATOM 2888 C C . GLU A 1 360 ? -25.016 -23.828 7.93 1 68.94 360 GLU A C 1
ATOM 2890 O O . GLU A 1 360 ? -25.453 -22.75 8.336 1 68.94 360 GLU A O 1
ATOM 2895 N N . MET B 1 1 ? -12.281 27.766 11.25 1 86.19 1 MET B N 1
ATOM 2896 C CA . MET B 1 1 ? -11.828 27.797 9.859 1 86.19 1 MET B CA 1
ATOM 2897 C C . MET B 1 1 ? -12.484 26.672 9.055 1 86.19 1 MET B C 1
ATOM 2899 O O . MET B 1 1 ? -12.523 25.531 9.508 1 86.19 1 MET B O 1
ATOM 2903 N N . SER B 1 2 ? -13.07 27.047 7.902 1 92.56 2 SER B N 1
ATOM 2904 C CA . SER B 1 2 ? -13.719 26.031 7.082 1 92.56 2 SER B CA 1
ATOM 2905 C C . SER B 1 2 ? -13.758 26.438 5.613 1 92.56 2 SER B C 1
ATOM 2907 O O . SER B 1 2 ? -13.664 27.625 5.297 1 92.56 2 SER B O 1
ATOM 2909 N N . LEU B 1 3 ? -13.742 25.469 4.797 1 95.62 3 LEU B N 1
ATOM 2910 C CA . LEU B 1 3 ? -13.969 25.672 3.369 1 95.62 3 LEU B CA 1
ATOM 2911 C C . LEU B 1 3 ? -15.445 25.906 3.078 1 95.62 3 LEU B C 1
ATOM 2913 O O . LEU B 1 3 ? -16.281 25.047 3.396 1 95.62 3 LEU B O 1
ATOM 2917 N N . ILE B 1 4 ? -15.734 27 2.488 1 95.88 4 ILE B N 1
ATOM 2918 C CA . ILE B 1 4 ? -17.141 27.328 2.295 1 95.88 4 ILE B CA 1
ATOM 2919 C C . ILE B 1 4 ? -17.516 27.125 0.829 1 95.88 4 ILE B C 1
ATOM 2921 O O . ILE B 1 4 ? -18.672 26.844 0.513 1 95.88 4 ILE B O 1
ATOM 2925 N N . ARG B 1 5 ? -16.531 27.344 -0.017 1 96.88 5 ARG B N 1
ATOM 2926 C CA . ARG B 1 5 ? -16.75 27.141 -1.448 1 96.88 5 ARG B CA 1
ATOM 2927 C C . ARG B 1 5 ? -15.508 26.531 -2.105 1 96.88 5 ARG B C 1
ATOM 2929 O O . ARG B 1 5 ? -14.383 26.891 -1.766 1 96.88 5 ARG B O 1
ATOM 2936 N N . LEU B 1 6 ? -15.75 25.656 -3.018 1 97.44 6 LEU B N 1
ATOM 2937 C CA . LEU B 1 6 ? -14.68 25.047 -3.799 1 97.44 6 LEU B CA 1
ATOM 2938 C C . LEU B 1 6 ? -15.086 24.922 -5.266 1 97.44 6 LEU B C 1
ATOM 2940 O O . LEU B 1 6 ? -16.141 24.391 -5.582 1 97.44 6 LEU B O 1
ATOM 2944 N N . ASN B 1 7 ? -14.305 25.484 -6.094 1 97.81 7 ASN B N 1
ATOM 2945 C CA . ASN B 1 7 ? -14.445 25.328 -7.539 1 97.81 7 ASN B CA 1
ATOM 2946 C C . ASN B 1 7 ? -13.273 24.562 -8.141 1 97.81 7 ASN B C 1
ATOM 2948 O O . ASN B 1 7 ? -12.109 24.922 -7.926 1 97.81 7 ASN B O 1
ATOM 2952 N N . ILE B 1 8 ? -13.602 23.516 -8.844 1 97.38 8 ILE B N 1
ATOM 2953 C CA . ILE B 1 8 ? -12.602 22.656 -9.477 1 97.38 8 ILE B CA 1
ATOM 2954 C C . ILE B 1 8 ? -12.742 22.734 -10.992 1 97.38 8 ILE B C 1
ATOM 2956 O O . ILE B 1 8 ? -13.836 22.562 -11.531 1 97.38 8 ILE B O 1
ATOM 2960 N N . ASP B 1 9 ? -11.648 23.016 -11.609 1 96.81 9 ASP B N 1
ATOM 2961 C CA . ASP B 1 9 ? -11.594 23.047 -13.07 1 96.81 9 ASP B CA 1
ATOM 2962 C C . ASP B 1 9 ? -10.461 22.172 -13.594 1 96.81 9 ASP B C 1
ATOM 2964 O O . ASP B 1 9 ? -9.289 22.516 -13.438 1 96.81 9 ASP B O 1
ATOM 2968 N N . SER B 1 10 ? -10.812 21.047 -14.273 1 95.44 10 SER B N 1
ATOM 2969 C CA . SER B 1 10 ? -9.891 20.219 -15.023 1 95.44 10 SER B CA 1
ATOM 2970 C C . SER B 1 10 ? -8.938 19.469 -14.094 1 95.44 10 SER B C 1
ATOM 2972 O O . SER B 1 10 ? -7.719 19.5 -14.297 1 95.44 10 SER B O 1
ATOM 2974 N N . PHE B 1 11 ? -9.461 18.844 -13.102 1 94.62 11 PHE B N 1
ATOM 2975 C CA . PHE B 1 11 ? -8.68 18.062 -12.148 1 94.62 11 PHE B CA 1
ATOM 2976 C C . PHE B 1 11 ? -8.977 16.578 -12.281 1 94.62 11 PHE B C 1
ATOM 2978 O O . PHE B 1 11 ? -10.07 16.125 -11.93 1 94.62 11 PHE B O 1
ATOM 2985 N N . ARG B 1 12 ? -8.062 15.773 -12.773 1 91.19 12 ARG B N 1
ATOM 2986 C CA . ARG B 1 12 ? -8.242 14.344 -13.023 1 91.19 12 ARG B CA 1
ATOM 2987 C C . ARG B 1 12 ? -9.453 14.094 -13.914 1 91.19 12 ARG B C 1
ATOM 2989 O O . ARG B 1 12 ? -9.531 14.609 -15.031 1 91.19 12 ARG B O 1
ATOM 2996 N N . ASN B 1 13 ? -10.422 13.391 -13.445 1 89.06 13 ASN B N 1
ATOM 2997 C CA . ASN B 1 13 ? -11.602 13.094 -14.25 1 89.06 13 ASN B CA 1
ATOM 2998 C C . ASN B 1 13 ? -12.711 14.117 -14.023 1 89.06 13 ASN B C 1
ATOM 3000 O O . ASN B 1 13 ? -13.82 13.961 -14.523 1 89.06 13 ASN B O 1
ATOM 3004 N N . ILE B 1 14 ? -12.391 15.188 -13.227 1 93.88 14 ILE B N 1
ATOM 3005 C CA . ILE B 1 14 ? -13.352 16.25 -12.969 1 93.88 14 ILE B CA 1
ATOM 3006 C C . ILE B 1 14 ? -13.117 17.406 -13.93 1 93.88 14 ILE B C 1
ATOM 3008 O O . ILE B 1 14 ? -12.109 18.125 -13.82 1 93.88 14 ILE B O 1
ATOM 3012 N N . GLN B 1 15 ? -14.039 17.641 -14.773 1 94.19 15 GLN B N 1
ATOM 3013 C CA . GLN B 1 15 ? -13.93 18.75 -15.695 1 94.19 15 GLN B CA 1
ATOM 3014 C C . GLN B 1 15 ? -14.297 20.062 -15.016 1 94.19 15 GLN B C 1
ATOM 3016 O O . GLN B 1 15 ? -13.539 21.047 -15.062 1 94.19 15 GLN B O 1
ATOM 3021 N N . LEU B 1 16 ? -15.477 20.047 -14.477 1 94.75 16 LEU B N 1
ATOM 3022 C CA . LEU B 1 16 ? -15.984 21.188 -13.727 1 94.75 16 LEU B CA 1
ATOM 3023 C C . LEU B 1 16 ? -16.828 20.734 -12.539 1 94.75 16 LEU B C 1
ATOM 3025 O O . LEU B 1 16 ? -17.672 19.844 -12.68 1 94.75 16 LEU B O 1
ATOM 3029 N N . ALA B 1 17 ? -16.5 21.344 -11.352 1 95.81 17 ALA B N 1
ATOM 3030 C CA . ALA B 1 17 ? -17.297 21.047 -10.164 1 95.81 17 ALA B CA 1
ATOM 3031 C C . ALA B 1 17 ? -17.328 22.234 -9.219 1 95.81 17 ALA B C 1
ATOM 3033 O O . ALA B 1 17 ? -16.344 22.953 -9.086 1 95.81 17 ALA B O 1
ATOM 3034 N N . GLN B 1 18 ? -18.469 22.5 -8.68 1 96.12 18 GLN B N 1
ATOM 3035 C CA . GLN B 1 18 ? -18.641 23.5 -7.641 1 96.12 18 GLN B CA 1
ATOM 3036 C C . GLN B 1 18 ? -19.281 22.891 -6.395 1 96.12 18 GLN B C 1
ATOM 3038 O O . GLN B 1 18 ? -20.312 22.234 -6.477 1 96.12 18 GLN B O 1
ATOM 3043 N N . LEU B 1 19 ? -18.609 23.109 -5.258 1 96.44 19 LEU B N 1
ATOM 3044 C CA . LEU B 1 19 ? -19.094 22.578 -3.99 1 96.44 19 LEU B CA 1
ATOM 3045 C C . LEU B 1 19 ? -19.25 23.688 -2.959 1 96.44 19 LEU B C 1
ATOM 3047 O O . LEU B 1 19 ? -18.422 24.594 -2.881 1 96.44 19 LEU B O 1
ATOM 3051 N N . SER B 1 20 ? -20.312 23.641 -2.189 1 96.75 20 SER B N 1
ATOM 3052 C CA . SER B 1 20 ? -20.516 24.469 -1.005 1 96.75 20 SER B CA 1
ATOM 3053 C C . SER B 1 20 ? -20.594 23.625 0.257 1 96.75 20 SER B C 1
ATOM 3055 O O . SER B 1 20 ? -21.703 23.328 0.749 1 96.75 20 SER B O 1
ATOM 3057 N N . PRO B 1 21 ? -19.438 23.25 0.783 1 96.88 21 PRO B N 1
ATOM 3058 C CA . PRO B 1 21 ? -19.406 22.359 1.938 1 96.88 21 PRO B CA 1
ATOM 3059 C C . PRO B 1 21 ? -19.891 23.031 3.221 1 96.88 21 PRO B C 1
ATOM 3061 O O . PRO B 1 21 ? -20.078 24.25 3.252 1 96.88 21 PRO B O 1
ATOM 3064 N N . SER B 1 22 ? -20.188 22.203 4.168 1 95.62 22 SER B N 1
ATOM 3065 C CA . SER B 1 22 ? -20.547 22.672 5.504 1 95.62 22 SER B CA 1
ATOM 3066 C C . SER B 1 22 ? -19.375 22.547 6.469 1 95.62 22 SER B C 1
ATOM 3068 O O . SER B 1 22 ? -18.359 21.922 6.148 1 95.62 22 SER B O 1
ATOM 3070 N N . GLU B 1 23 ? -19.547 23.156 7.637 1 94.06 23 GLU B N 1
ATOM 3071 C CA . GLU B 1 23 ? -18.484 23.156 8.633 1 94.06 23 GLU B CA 1
ATOM 3072 C C . GLU B 1 23 ? -18.344 21.797 9.297 1 94.06 23 GLU B C 1
ATOM 3074 O O . GLU B 1 23 ? -17.297 21.484 9.867 1 94.06 23 GLU B O 1
ATOM 3079 N N . GLY B 1 24 ? -19.359 20.969 9.227 1 94.38 24 GLY B N 1
ATOM 3080 C CA . GLY B 1 24 ? -19.344 19.656 9.844 1 94.38 24 GLY B CA 1
ATOM 3081 C C . GLY B 1 24 ? -18.891 18.562 8.898 1 94.38 24 GLY B C 1
ATOM 3082 O O . GLY B 1 24 ? -17.859 18.688 8.234 1 94.38 24 GLY B O 1
ATOM 3083 N N . ILE B 1 25 ? -19.594 17.484 8.836 1 96.56 25 ILE B N 1
ATOM 3084 C CA . ILE B 1 25 ? -19.25 16.328 8 1 96.56 25 ILE B CA 1
ATOM 3085 C C . ILE B 1 25 ? -19.844 16.516 6.609 1 96.56 25 ILE B C 1
ATOM 3087 O O . ILE B 1 25 ? -21.062 16.719 6.461 1 96.56 25 ILE B O 1
ATOM 3091 N N . ASN B 1 26 ? -19.031 16.531 5.645 1 97.94 26 ASN B N 1
ATOM 3092 C CA . ASN B 1 26 ? -19.406 16.516 4.234 1 97.94 26 ASN B CA 1
ATOM 3093 C C . ASN B 1 26 ? -19.172 15.141 3.611 1 97.94 26 ASN B C 1
ATOM 3095 O O . ASN B 1 26 ? -18.016 14.703 3.49 1 97.94 26 ASN B O 1
ATOM 3099 N N . LEU B 1 27 ? -20.25 14.484 3.215 1 98.06 27 LEU B N 1
ATOM 3100 C CA . LEU B 1 27 ? -20.172 13.148 2.639 1 98.06 27 LEU B CA 1
ATOM 3101 C C . LEU B 1 27 ? -20.172 13.211 1.114 1 98.06 27 LEU B C 1
ATOM 3103 O O . LEU B 1 27 ? -21.078 13.805 0.514 1 98.06 27 LEU B O 1
ATOM 3107 N N . ILE B 1 28 ? -19.156 12.719 0.494 1 97.94 28 ILE B N 1
ATOM 3108 C CA . ILE B 1 28 ? -19.062 12.578 -0.954 1 97.94 28 ILE B CA 1
ATOM 3109 C C . ILE B 1 28 ? -19.172 11.109 -1.341 1 97.94 28 ILE B C 1
ATOM 3111 O O . ILE B 1 28 ? -18.297 10.305 -0.993 1 97.94 28 ILE B O 1
ATOM 3115 N N . TYR B 1 29 ? -20.219 10.68 -2.033 1 97.62 29 TYR B N 1
ATOM 3116 C CA . TYR B 1 29 ? -20.391 9.266 -2.338 1 97.62 29 TYR B CA 1
ATOM 3117 C C . TYR B 1 29 ? -20.625 9.055 -3.83 1 97.62 29 TYR B C 1
ATOM 3119 O O . TYR B 1 29 ? -20.984 9.992 -4.547 1 97.62 29 TYR B O 1
ATOM 3127 N N . GLY B 1 30 ? -20.344 7.906 -4.328 1 95.94 30 GLY B N 1
ATOM 3128 C CA . GLY B 1 30 ? -20.453 7.516 -5.727 1 95.94 30 GLY B CA 1
ATOM 3129 C C . GLY B 1 30 ? -19.781 6.191 -6.027 1 95.94 30 GLY B C 1
ATOM 3130 O O . GLY B 1 30 ? -19.078 5.637 -5.176 1 95.94 30 GLY B O 1
ATOM 3131 N N . GLN B 1 31 ? -19.953 5.719 -7.219 1 93.88 31 GLN B N 1
ATOM 3132 C CA . GLN B 1 31 ? -19.422 4.422 -7.629 1 93.88 31 GLN B CA 1
ATOM 3133 C C . GLN B 1 31 ? -17.922 4.496 -7.887 1 93.88 31 GLN B C 1
ATOM 3135 O O . GLN B 1 31 ? -17.328 5.57 -7.793 1 93.88 31 GLN B O 1
ATOM 3140 N N . ASN B 1 32 ? -17.344 3.346 -8.117 1 92.38 32 ASN B N 1
ATOM 3141 C CA . ASN B 1 32 ? -15.914 3.289 -8.422 1 92.38 32 ASN B CA 1
ATOM 3142 C C . ASN B 1 32 ? -15.57 4.121 -9.656 1 92.38 32 ASN B C 1
ATOM 3144 O O . ASN B 1 32 ? -16.266 4.051 -10.672 1 92.38 32 ASN B O 1
ATOM 3148 N N . GLY B 1 33 ? -14.539 4.949 -9.523 1 90.56 33 GLY B N 1
ATOM 3149 C CA . GLY B 1 33 ? -14.07 5.738 -10.648 1 90.56 33 GLY B CA 1
ATOM 3150 C C . GLY B 1 33 ? -14.883 6.996 -10.883 1 90.56 33 GLY B C 1
A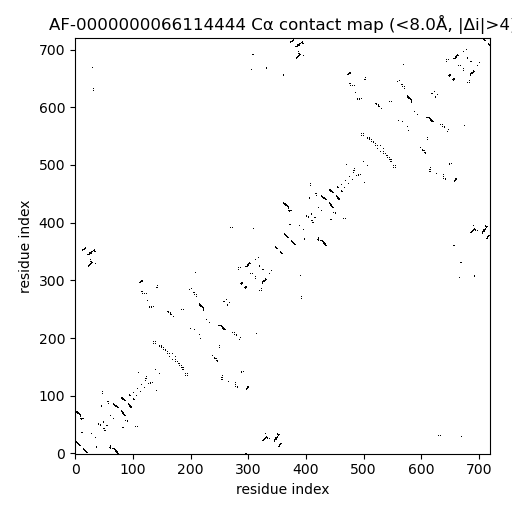TOM 3151 O O . GLY B 1 33 ? -14.695 7.691 -11.883 1 90.56 33 GLY B O 1
ATOM 3152 N N . SER B 1 34 ? -15.75 7.324 -9.945 1 93.38 34 SER B N 1
ATOM 3153 C CA . SER B 1 34 ? -16.672 8.438 -10.172 1 93.38 34 SER B CA 1
ATOM 3154 C C . SER B 1 34 ? -15.977 9.781 -9.969 1 93.38 34 SER B C 1
ATOM 3156 O O . SER B 1 34 ? -16.453 10.805 -10.461 1 93.38 34 SER B O 1
ATOM 3158 N N . GLY B 1 35 ? -14.914 9.812 -9.109 1 93.88 35 GLY B N 1
ATOM 3159 C CA . GLY B 1 35 ? -14.195 11.055 -8.883 1 93.88 35 GLY B CA 1
ATOM 3160 C C . GLY B 1 35 ? -14.203 11.484 -7.43 1 93.88 35 GLY B C 1
ATOM 3161 O O . GLY B 1 35 ? -13.742 12.578 -7.098 1 93.88 35 GLY B O 1
ATOM 3162 N N . LYS B 1 36 ? -14.711 10.625 -6.504 1 95.69 36 LYS B N 1
ATOM 3163 C CA . LYS B 1 36 ? -14.781 10.953 -5.082 1 95.69 36 LYS B CA 1
ATOM 3164 C C . LYS B 1 36 ? -13.414 11.344 -4.535 1 95.69 36 LYS B C 1
ATOM 3166 O O . LYS B 1 36 ? -13.258 12.398 -3.918 1 95.69 36 LYS B O 1
ATOM 3171 N N . THR B 1 37 ? -12.438 10.531 -4.867 1 94.62 37 THR B N 1
ATOM 3172 C CA . THR B 1 37 ? -11.078 10.75 -4.391 1 94.62 37 THR B CA 1
ATOM 3173 C C . THR B 1 37 ? -10.469 11.992 -5.039 1 94.62 37 THR B C 1
ATOM 3175 O O . THR B 1 37 ? -9.711 12.727 -4.398 1 94.62 37 THR B O 1
ATOM 3178 N N . SER B 1 38 ? -10.828 12.297 -6.262 1 94.69 38 SER B N 1
ATOM 3179 C CA . SER B 1 38 ? -10.312 13.461 -6.977 1 94.69 38 SER B CA 1
ATOM 3180 C C . SER B 1 38 ? -10.727 14.758 -6.285 1 94.69 38 SER B C 1
ATOM 3182 O O . SER B 1 38 ? -9.961 15.727 -6.254 1 94.69 38 SER B O 1
ATOM 3184 N N . ILE B 1 39 ? -11.883 14.742 -5.734 1 96.62 39 ILE B N 1
ATOM 3185 C CA . ILE B 1 39 ? -12.352 15.93 -5.027 1 96.62 39 ILE B CA 1
ATOM 3186 C C . ILE B 1 39 ? -11.5 16.172 -3.787 1 96.62 39 ILE B C 1
ATOM 3188 O O . ILE B 1 39 ? -11.055 17.297 -3.535 1 96.62 39 ILE B O 1
ATOM 3192 N N . LEU B 1 40 ? -11.242 15.102 -3.027 1 96.75 40 LEU B N 1
ATOM 3193 C CA . LEU B 1 40 ? -10.375 15.211 -1.861 1 96.75 40 LEU B CA 1
ATOM 3194 C C . LEU B 1 40 ? -8.977 15.656 -2.266 1 96.75 40 LEU B C 1
ATOM 3196 O O . LEU B 1 40 ? -8.367 16.5 -1.594 1 96.75 40 LEU B O 1
ATOM 3200 N N . GLU B 1 41 ? -8.555 15.086 -3.381 1 94.81 41 GLU B N 1
ATOM 3201 C CA . GLU B 1 41 ? -7.227 15.422 -3.891 1 94.81 41 GLU B CA 1
ATOM 3202 C C . GLU B 1 41 ? -7.137 16.891 -4.277 1 94.81 41 GLU B C 1
ATOM 3204 O O . GLU B 1 41 ? -6.109 17.531 -4.051 1 94.81 41 GLU B O 1
ATOM 3209 N N . ALA B 1 42 ? -8.172 17.438 -4.801 1 95.94 42 ALA B N 1
ATOM 3210 C CA . ALA B 1 42 ? -8.219 18.844 -5.176 1 95.94 42 ALA B CA 1
ATOM 3211 C C . ALA B 1 42 ? -8.117 19.75 -3.945 1 95.94 42 ALA B C 1
ATOM 3213 O O . ALA B 1 42 ? -7.391 20.734 -3.959 1 95.94 42 ALA B O 1
ATOM 3214 N N . ILE B 1 43 ? -8.812 19.359 -2.904 1 96.5 43 ILE B N 1
ATOM 3215 C CA . ILE B 1 43 ? -8.75 20.141 -1.665 1 96.5 43 ILE B CA 1
ATOM 3216 C C . ILE B 1 43 ? -7.332 20.078 -1.1 1 96.5 43 ILE B C 1
ATOM 3218 O O . ILE B 1 43 ? -6.781 21.109 -0.703 1 96.5 43 ILE B O 1
ATOM 3222 N N . TYR B 1 44 ? -6.824 18.938 -1.115 1 95.06 44 TYR B N 1
ATOM 3223 C CA . TYR B 1 44 ? -5.461 18.766 -0.629 1 95.06 44 TYR B CA 1
ATOM 3224 C C . TYR B 1 44 ? -4.48 19.594 -1.456 1 95.06 44 TYR B C 1
ATOM 3226 O O . TYR B 1 44 ? -3.58 20.234 -0.907 1 95.06 44 TYR B O 1
ATOM 3234 N N . PHE B 1 45 ? -4.668 19.531 -2.74 1 93.44 45 PHE B N 1
ATOM 3235 C CA . PHE B 1 45 ? -3.816 20.266 -3.668 1 93.44 45 PHE B CA 1
ATOM 3236 C C . PHE B 1 45 ? -3.875 21.766 -3.395 1 93.44 45 PHE B C 1
ATOM 3238 O O . PHE B 1 45 ? -2.861 22.453 -3.488 1 93.44 45 PHE B O 1
ATOM 3245 N N . LEU B 1 46 ? -4.949 22.188 -3.053 1 92.31 46 LEU B N 1
ATOM 3246 C CA . LEU B 1 46 ? -5.148 23.594 -2.715 1 92.31 46 LEU B CA 1
ATOM 3247 C C . LEU B 1 46 ? -4.316 23.984 -1.498 1 92.31 46 LEU B C 1
ATOM 3249 O O . LEU B 1 46 ? -3.746 25.078 -1.456 1 92.31 46 LEU B O 1
ATOM 3253 N N . GLY B 1 47 ? -4.258 23.094 -0.581 1 89.88 47 GLY B N 1
ATOM 3254 C CA . GLY B 1 47 ? -3.57 23.391 0.664 1 89.88 47 GLY B CA 1
ATOM 3255 C C . GLY B 1 47 ? -2.078 23.125 0.602 1 89.88 47 GLY B C 1
ATOM 3256 O O . GLY B 1 47 ? -1.292 23.828 1.256 1 89.88 47 GLY B O 1
ATOM 3257 N N . MET B 1 48 ? -1.712 22.156 -0.234 1 89.25 48 MET B N 1
ATOM 3258 C CA . MET B 1 48 ? -0.328 21.703 -0.178 1 89.25 48 MET B CA 1
ATOM 3259 C C . MET B 1 48 ? 0.395 21.984 -1.489 1 89.25 48 MET B C 1
ATOM 3261 O O . MET B 1 48 ? 1.625 21.938 -1.549 1 89.25 48 MET B O 1
ATOM 3265 N N . GLY B 1 49 ? -0.318 22.203 -2.52 1 87.5 49 GLY B N 1
ATOM 3266 C CA . GLY B 1 49 ? 0.267 22.453 -3.826 1 87.5 49 GLY B CA 1
ATOM 3267 C C . GLY B 1 49 ? 0.776 21.188 -4.508 1 87.5 49 GLY B C 1
ATOM 3268 O O . GLY B 1 49 ? 1.486 21.266 -5.512 1 87.5 49 GLY B O 1
ATOM 3269 N N . ARG B 1 50 ? 0.47 20.125 -3.893 1 87.62 50 ARG B N 1
ATOM 3270 C CA . ARG B 1 50 ? 0.874 18.844 -4.457 1 87.62 50 ARG B CA 1
ATOM 3271 C C . ARG B 1 50 ? -0.177 17.766 -4.188 1 87.62 50 ARG B C 1
ATOM 3273 O O . ARG B 1 50 ? -1.09 17.969 -3.387 1 87.62 50 ARG B O 1
ATOM 3280 N N . SER B 1 51 ? 0.029 16.703 -4.957 1 87.25 51 SER B N 1
ATOM 3281 C CA . SER B 1 51 ? -0.903 15.586 -4.836 1 87.25 51 SER B CA 1
ATOM 3282 C C . SER B 1 51 ? -0.494 14.641 -3.711 1 87.25 51 SER B C 1
ATOM 3284 O O . SER B 1 51 ? 0.694 14.508 -3.408 1 87.25 51 SER B O 1
ATOM 3286 N N . PHE B 1 52 ? -1.476 14.055 -3.039 1 82.62 52 PHE B N 1
ATOM 3287 C CA . PHE B 1 52 ? -1.144 13.031 -2.053 1 82.62 52 PHE B CA 1
ATOM 3288 C C . PHE B 1 52 ? -1.024 11.664 -2.711 1 82.62 52 PHE B C 1
ATOM 3290 O O . PHE B 1 52 ? -0.609 10.695 -2.07 1 82.62 52 PHE B O 1
ATOM 3297 N N . ARG B 1 53 ? -1.376 11.445 -3.936 1 77.5 53 ARG B N 1
ATOM 3298 C CA . ARG B 1 53 ? -1.311 10.172 -4.652 1 77.5 53 ARG B CA 1
ATOM 3299 C C . ARG B 1 53 ? -0.007 10.055 -5.438 1 77.5 53 ARG B C 1
ATOM 3301 O O . ARG B 1 53 ? 0.586 8.977 -5.504 1 77.5 53 ARG B O 1
ATOM 3308 N N . SER B 1 54 ? 0.286 11.094 -6.199 1 69.31 54 SER B N 1
ATOM 3309 C CA . SER B 1 54 ? 1.436 11 -7.09 1 69.31 54 SER B CA 1
ATOM 3310 C C . SER B 1 54 ? 2.363 12.203 -6.926 1 69.31 54 SER B C 1
ATOM 3312 O O . SER B 1 54 ? 1.907 13.312 -6.656 1 69.31 54 SER B O 1
ATOM 3314 N N . HIS B 1 55 ? 3.545 11.828 -7.129 1 66.88 55 HIS B N 1
ATOM 3315 C CA . HIS B 1 55 ? 4.535 12.898 -7.086 1 66.88 55 HIS B CA 1
ATOM 3316 C C . HIS B 1 55 ? 4.559 13.68 -8.391 1 66.88 55 HIS B C 1
ATOM 3318 O O . HIS B 1 55 ? 5.066 14.805 -8.438 1 66.88 55 HIS B O 1
ATOM 3324 N N . LEU B 1 56 ? 3.955 13.055 -9.375 1 67.56 56 LEU B N 1
ATOM 3325 C CA . LEU B 1 56 ? 3.951 13.75 -10.656 1 67.56 56 LEU B CA 1
ATOM 3326 C C . LEU B 1 56 ? 2.705 14.617 -10.805 1 67.56 56 LEU B C 1
ATOM 3328 O O . LEU B 1 56 ? 1.669 14.148 -11.281 1 67.56 56 LEU B O 1
ATOM 3332 N N . SER B 1 57 ? 2.832 15.758 -10.5 1 66.81 57 SER B N 1
ATOM 3333 C CA . SER B 1 57 ? 1.732 16.719 -10.406 1 66.81 57 SER B CA 1
ATOM 3334 C C . SER B 1 57 ? 1.067 16.938 -11.758 1 66.81 57 SER B C 1
ATOM 3336 O O . SER B 1 57 ? -0.093 17.344 -11.828 1 66.81 57 SER B O 1
ATOM 3338 N N . GLN B 1 58 ? 1.837 16.594 -12.734 1 76 58 GLN B N 1
ATOM 3339 C CA . GLN B 1 58 ? 1.265 16.812 -14.062 1 76 58 GLN B CA 1
ATOM 3340 C C . GLN B 1 58 ? 0.157 15.797 -14.352 1 76 58 GLN B C 1
ATOM 3342 O O . GLN B 1 58 ? -0.708 16.047 -15.195 1 76 58 GLN B O 1
ATOM 3347 N N . ARG B 1 59 ? 0.146 14.883 -13.555 1 79 59 ARG B N 1
ATOM 3348 C CA . ARG B 1 59 ? -0.792 13.805 -13.836 1 79 59 ARG B CA 1
ATOM 3349 C C . ARG B 1 59 ? -2.16 14.094 -13.234 1 79 59 ARG B C 1
ATOM 3351 O O . ARG B 1 59 ? -3.133 13.391 -13.516 1 79 59 ARG B O 1
ATOM 3358 N N . VAL B 1 60 ? -2.168 15.25 -12.5 1 87.69 60 VAL B N 1
ATOM 3359 C CA . VAL B 1 60 ? -3.439 15.594 -11.867 1 87.69 60 VAL B CA 1
ATOM 3360 C C . VAL B 1 60 ? -4.285 16.422 -12.828 1 87.69 60 VAL B C 1
ATOM 3362 O O . VAL B 1 60 ? -5.492 16.578 -12.625 1 87.69 60 VAL B O 1
ATOM 3365 N N . ILE B 1 61 ? -3.633 16.969 -13.875 1 89.75 61 ILE B N 1
ATOM 3366 C CA . ILE B 1 61 ? -4.348 17.766 -14.867 1 89.75 61 ILE B CA 1
ATOM 3367 C C . ILE B 1 61 ? -5.152 16.859 -15.789 1 89.75 61 ILE B C 1
ATOM 3369 O O . ILE B 1 61 ? -4.648 15.836 -16.25 1 89.75 61 ILE B O 1
ATOM 3373 N N . ASN B 1 62 ? -6.297 17.266 -15.961 1 87.62 62 ASN B N 1
ATOM 3374 C CA . ASN B 1 62 ? -7.129 16.5 -16.891 1 87.62 62 ASN B CA 1
ATOM 3375 C C . ASN B 1 62 ? -6.426 16.297 -18.234 1 87.62 62 ASN B C 1
ATOM 3377 O O . ASN B 1 62 ? -5.773 17.203 -18.734 1 87.62 62 ASN B O 1
ATOM 3381 N N . ASN B 1 63 ? -6.414 15.086 -18.812 1 79 63 ASN B N 1
ATOM 3382 C CA . ASN B 1 63 ? -5.613 14.641 -19.953 1 79 63 ASN B CA 1
ATOM 3383 C C . ASN B 1 63 ? -5.715 15.609 -21.125 1 79 63 ASN B C 1
ATOM 3385 O O . ASN B 1 63 ? -4.715 15.898 -21.781 1 79 63 ASN B O 1
ATOM 3389 N N . ASP B 1 64 ? -6.797 16.172 -21.391 1 81.25 64 ASP B N 1
ATOM 3390 C CA . ASP B 1 64 ? -6.969 16.953 -22.609 1 81.25 64 ASP B CA 1
ATOM 3391 C C . ASP B 1 64 ? -6.867 18.453 -22.312 1 81.25 64 ASP B C 1
ATOM 3393 O O . ASP B 1 64 ? -7.16 19.281 -23.172 1 81.25 64 ASP B O 1
ATOM 3397 N N . GLN B 1 65 ? -6.371 18.812 -21.062 1 89.88 65 GLN B N 1
ATOM 3398 C CA . GLN B 1 65 ? -6.277 20.219 -20.703 1 89.88 65 GLN B CA 1
ATOM 3399 C C . GLN B 1 65 ? -4.828 20.625 -20.438 1 89.88 65 GLN B C 1
ATOM 3401 O O . GLN B 1 65 ? -3.982 19.781 -20.156 1 89.88 65 GLN B O 1
ATOM 3406 N N . ASP B 1 66 ? -4.57 21.875 -20.531 1 91.81 66 ASP B N 1
ATOM 3407 C CA . ASP B 1 66 ? -3.201 22.375 -20.375 1 91.81 66 ASP B CA 1
ATOM 3408 C C . ASP B 1 66 ? -2.945 22.844 -18.953 1 91.81 66 ASP B C 1
ATOM 3410 O O . ASP B 1 66 ? -1.794 23.031 -18.547 1 91.81 66 ASP B O 1
ATOM 3414 N N . LYS B 1 67 ? -4.02 23.078 -18.297 1 94.94 67 LYS B N 1
ATOM 3415 C CA . LYS B 1 67 ? -3.879 23.531 -16.922 1 94.94 67 LYS B CA 1
ATOM 3416 C C . LYS B 1 67 ? -5.086 23.125 -16.078 1 94.94 67 LYS B C 1
ATOM 3418 O O . LYS B 1 67 ? -6.125 22.734 -16.625 1 94.94 67 LYS B O 1
ATOM 3423 N N . LEU B 1 68 ? -4.887 23.141 -14.766 1 95.69 68 LEU B N 1
ATOM 3424 C CA . LEU B 1 68 ? -6.004 23.016 -13.836 1 95.69 68 LEU B CA 1
ATOM 3425 C C . LEU B 1 68 ? -6.156 24.281 -13 1 95.69 68 LEU B C 1
ATOM 3427 O O . LEU B 1 68 ? -5.199 25.047 -12.836 1 95.69 68 LEU B O 1
ATOM 3431 N N . THR B 1 69 ? -7.367 24.609 -12.625 1 97.19 69 THR B N 1
ATOM 3432 C CA . THR B 1 69 ? -7.652 25.766 -11.781 1 97.19 69 THR B CA 1
ATOM 3433 C C . THR B 1 69 ? -8.516 25.359 -10.586 1 97.19 69 THR B C 1
ATOM 3435 O O . THR B 1 69 ? -9.539 24.688 -10.758 1 97.19 69 THR B O 1
ATOM 3438 N N . LEU B 1 70 ? -8.055 25.734 -9.438 1 97.19 70 LEU B N 1
ATOM 3439 C CA . LEU B 1 70 ? -8.805 25.562 -8.195 1 97.19 70 LEU B CA 1
ATOM 3440 C C . LEU B 1 70 ? -9.07 26.906 -7.527 1 97.19 70 LEU B C 1
ATOM 3442 O O . LEU B 1 70 ? -8.195 27.766 -7.492 1 97.19 70 LEU B O 1
ATOM 3446 N N . PHE B 1 71 ? -10.289 27.078 -7.102 1 97 71 PHE B N 1
ATOM 3447 C CA . PHE B 1 71 ? -10.664 28.281 -6.355 1 97 71 PHE B CA 1
ATOM 3448 C C . PHE B 1 71 ? -11.445 27.906 -5.098 1 97 71 PHE B C 1
ATOM 3450 O O . PHE B 1 71 ? -12.32 27.047 -5.133 1 97 71 PHE B O 1
ATOM 3457 N N . ALA B 1 72 ? -11.055 28.578 -4.012 1 96.88 72 ALA B N 1
ATOM 3458 C CA . ALA B 1 72 ? -11.742 28.281 -2.756 1 96.88 72 ALA B CA 1
ATOM 3459 C C . ALA B 1 72 ? -11.984 29.547 -1.947 1 96.88 72 ALA B C 1
ATOM 3461 O O . ALA B 1 72 ? -11.227 30.516 -2.061 1 96.88 72 ALA B O 1
ATOM 3462 N N . THR B 1 73 ? -13.055 29.547 -1.257 1 97 73 THR B N 1
ATOM 3463 C CA . THR B 1 73 ? -13.32 30.547 -0.229 1 97 73 THR B CA 1
ATOM 3464 C C . THR B 1 73 ? -13.281 29.922 1.161 1 97 73 THR B C 1
ATOM 3466 O O . THR B 1 73 ? -13.93 28.891 1.407 1 97 73 THR B O 1
ATOM 3469 N N . LEU B 1 74 ? -12.484 30.5 2.031 1 94.75 74 LEU B N 1
ATOM 3470 C CA . LEU B 1 74 ? -12.336 30 3.398 1 94.75 74 LEU B CA 1
ATOM 3471 C C . LEU B 1 74 ? -12.984 30.953 4.395 1 94.75 74 LEU B C 1
ATOM 3473 O O . LEU B 1 74 ? -12.914 32.188 4.23 1 94.75 74 LEU B O 1
ATOM 3477 N N . ASN B 1 75 ? -13.617 30.328 5.305 1 93.12 75 ASN B N 1
ATOM 3478 C CA . ASN B 1 75 ? -14.062 31.078 6.465 1 93.12 75 ASN B CA 1
ATOM 3479 C C . ASN B 1 75 ? -13.016 31.094 7.57 1 93.12 75 ASN B C 1
ATOM 3481 O O . ASN B 1 75 ? -12.719 30.047 8.156 1 93.12 75 ASN B O 1
ATOM 3485 N N . LEU B 1 76 ? -12.391 32.25 7.77 1 88.38 76 LEU B N 1
ATOM 3486 C CA . LEU B 1 76 ? -11.375 32.438 8.805 1 88.38 76 LEU B CA 1
ATOM 3487 C C . LEU B 1 76 ? -11.883 33.344 9.914 1 88.38 76 LEU B C 1
ATOM 3489 O O . LEU B 1 76 ? -12.859 34.062 9.727 1 88.38 76 LEU B O 1
ATOM 3493 N N . PRO B 1 77 ? -11.266 33.219 11.086 1 82.56 77 PRO B N 1
ATOM 3494 C CA . PRO B 1 77 ? -11.688 34.094 12.172 1 82.56 77 PRO B CA 1
ATOM 3495 C C . PRO B 1 77 ? -11.633 35.594 11.781 1 82.56 77 PRO B C 1
ATOM 3497 O O . PRO B 1 77 ? -12.5 36.375 12.188 1 82.56 77 PRO B O 1
ATOM 3500 N N . ARG B 1 78 ? -10.68 36.031 10.984 1 84.5 78 ARG B N 1
ATOM 3501 C CA . ARG B 1 78 ? -10.5 37.438 10.625 1 84.5 78 ARG B CA 1
ATOM 3502 C C . ARG B 1 78 ? -11.344 37.781 9.406 1 84.5 78 ARG B C 1
ATOM 3504 O O . ARG B 1 78 ? -11.312 38.938 8.945 1 84.5 78 ARG B O 1
ATOM 3511 N N . GLY B 1 79 ? -12.039 36.812 8.922 1 88 79 GLY B N 1
ATOM 3512 C CA . GLY B 1 79 ? -12.844 37.062 7.734 1 88 79 GLY B CA 1
ATOM 3513 C C . GLY B 1 79 ? -12.609 36.031 6.641 1 88 79 GLY B C 1
ATOM 3514 O O . GLY B 1 79 ? -11.688 35.219 6.738 1 88 79 GLY B O 1
ATOM 3515 N N . ASP B 1 80 ? -13.43 36.188 5.598 1 92.38 80 ASP B N 1
ATOM 3516 C CA . ASP B 1 80 ? -13.32 35.25 4.484 1 92.38 80 ASP B CA 1
ATOM 3517 C C . ASP B 1 80 ? -12.047 35.469 3.686 1 92.38 80 ASP B C 1
ATOM 3519 O O . ASP B 1 80 ? -11.594 36.625 3.559 1 92.38 80 ASP B O 1
ATOM 3523 N N . SER B 1 81 ? -11.461 34.469 3.289 1 93.75 81 SER B N 1
ATOM 3524 C CA . SER B 1 81 ? -10.273 34.5 2.447 1 93.75 81 SER B CA 1
ATOM 3525 C C . SER B 1 81 ? -10.469 33.688 1.172 1 93.75 81 SER B C 1
ATOM 3527 O O . SER B 1 81 ? -11.117 32.625 1.191 1 93.75 81 SER B O 1
ATOM 3529 N N . LYS B 1 82 ? -9.945 34.281 0.096 1 95.69 82 LYS B N 1
ATOM 3530 C CA . LYS B 1 82 ? -10.039 33.594 -1.193 1 95.69 82 LYS B CA 1
ATOM 3531 C C . LYS B 1 82 ? -8.68 33.062 -1.635 1 95.69 82 LYS B C 1
ATOM 3533 O O . LYS B 1 82 ? -7.672 33.75 -1.538 1 95.69 82 LYS B O 1
ATOM 3538 N N . ILE B 1 83 ? -8.711 31.812 -2.043 1 95.31 83 ILE B N 1
ATOM 3539 C CA . ILE B 1 83 ? -7.48 31.188 -2.527 1 95.31 83 ILE B CA 1
ATOM 3540 C C . ILE B 1 83 ? -7.68 30.703 -3.961 1 95.31 83 ILE B C 1
ATOM 3542 O O . ILE B 1 83 ? -8.68 30.047 -4.266 1 95.31 83 ILE B O 1
ATOM 3546 N N . GLY B 1 84 ? -6.801 31.094 -4.809 1 95.44 84 GLY B N 1
ATOM 3547 C CA . GLY B 1 84 ? -6.75 30.594 -6.172 1 95.44 84 GLY B CA 1
ATOM 3548 C C . GLY B 1 84 ? -5.441 29.906 -6.504 1 95.44 84 GLY B C 1
ATOM 3549 O O . GLY B 1 84 ? -4.367 30.391 -6.141 1 95.44 84 GLY B O 1
ATOM 3550 N N . LEU B 1 85 ? -5.523 28.734 -7.16 1 96 85 LEU B N 1
ATOM 3551 C CA . LEU B 1 85 ? -4.34 27.969 -7.555 1 96 85 LEU B CA 1
ATOM 3552 C C . LEU B 1 85 ? -4.465 27.484 -8.992 1 96 85 LEU B C 1
ATOM 3554 O O . LEU B 1 85 ? -5.496 26.922 -9.375 1 96 85 LEU B O 1
ATOM 3558 N N . ARG B 1 86 ? -3.488 27.797 -9.828 1 95.31 86 ARG B N 1
ATOM 3559 C CA . ARG B 1 86 ? -3.396 27.312 -11.195 1 95.31 86 ARG B CA 1
ATOM 3560 C C . ARG B 1 86 ? -2.113 26.516 -11.406 1 95.31 86 ARG B C 1
ATOM 3562 O O . ARG B 1 86 ? -1.033 26.953 -11.008 1 95.31 86 ARG B O 1
ATOM 3569 N N . ARG B 1 87 ? -2.26 25.359 -11.898 1 93.88 87 ARG B N 1
ATOM 3570 C CA . ARG B 1 87 ? -1.125 24.516 -12.258 1 93.88 87 ARG B CA 1
ATOM 3571 C C . ARG B 1 87 ? -1.098 24.25 -13.758 1 93.88 87 ARG B C 1
ATOM 3573 O O . ARG B 1 87 ? -2.09 23.781 -14.328 1 93.88 87 ARG B O 1
ATOM 3580 N N . PHE B 1 88 ? 0.053 24.484 -14.352 1 93.56 88 PHE B N 1
ATOM 3581 C CA . PHE B 1 88 ? 0.203 24.297 -15.789 1 93.56 88 PHE B CA 1
ATOM 3582 C C . PHE B 1 88 ? 0.98 23.016 -16.094 1 93.56 88 PHE B C 1
ATOM 3584 O O . PHE B 1 88 ? 1.748 22.547 -15.25 1 93.56 88 PHE B O 1
ATOM 3591 N N . ARG B 1 89 ? 0.783 22.438 -17.266 1 90.06 89 ARG B N 1
ATOM 3592 C CA . ARG B 1 89 ? 1.496 21.234 -17.688 1 90.06 89 ARG B CA 1
ATOM 3593 C C . ARG B 1 89 ? 3 21.484 -17.734 1 90.06 89 ARG B C 1
ATOM 3595 O O . ARG B 1 89 ? 3.791 20.547 -17.578 1 90.06 89 ARG B O 1
ATOM 3602 N N . SER B 1 90 ? 3.373 22.672 -17.891 1 86.94 90 SER B N 1
ATOM 3603 C CA . SER B 1 90 ? 4.781 23.047 -17.922 1 86.94 90 SER B CA 1
ATOM 3604 C C . SER B 1 90 ? 5.438 22.844 -16.562 1 86.94 90 SER B C 1
ATOM 3606 O O . SER B 1 90 ? 6.664 22.812 -16.453 1 86.94 90 SER B O 1
ATOM 3608 N N . GLY B 1 91 ? 4.605 22.781 -15.562 1 86.44 91 GLY B N 1
ATOM 3609 C CA . GLY B 1 91 ? 5.141 22.625 -14.219 1 86.44 91 GLY B CA 1
ATOM 3610 C C . GLY B 1 91 ? 4.98 23.875 -13.367 1 86.44 91 GLY B C 1
ATOM 3611 O O . GLY B 1 91 ? 5.117 23.828 -12.148 1 86.44 91 GLY B O 1
ATOM 3612 N N . GLU B 1 92 ? 4.648 24.938 -13.977 1 89.75 92 GLU B N 1
ATOM 3613 C CA . GLU B 1 92 ? 4.492 26.203 -13.258 1 89.75 92 GLU B CA 1
ATOM 3614 C C . GLU B 1 92 ? 3.217 26.203 -12.422 1 89.75 92 GLU B C 1
ATOM 3616 O O . GLU B 1 92 ? 2.17 25.734 -12.867 1 89.75 92 GLU B O 1
ATOM 3621 N N . THR B 1 93 ? 3.361 26.703 -11.156 1 91.31 93 THR B N 1
ATOM 3622 C CA . THR B 1 93 ? 2.221 26.844 -10.258 1 91.31 93 THR B CA 1
ATOM 3623 C C . THR B 1 93 ? 2.025 28.312 -9.852 1 91.31 93 THR B C 1
ATOM 3625 O O . THR B 1 93 ? 2.986 29 -9.508 1 91.31 93 THR B O 1
ATOM 3628 N N . GLU B 1 94 ? 0.789 28.766 -10.031 1 94.06 94 GLU B N 1
ATOM 3629 C CA . GLU B 1 94 ? 0.412 30.094 -9.586 1 94.06 94 GLU B CA 1
ATOM 3630 C C . GLU B 1 94 ? -0.577 30.031 -8.422 1 94.06 94 GLU B C 1
ATOM 3632 O O . GLU B 1 94 ? -1.598 29.344 -8.508 1 94.06 94 GLU B O 1
ATOM 3637 N N . VAL B 1 95 ? -0.227 30.781 -7.375 1 94.81 95 VAL B N 1
ATOM 3638 C CA . VAL B 1 95 ? -1.104 30.812 -6.211 1 94.81 95 VAL B CA 1
ATOM 3639 C C . VAL B 1 95 ? -1.402 32.281 -5.836 1 94.81 95 VAL B C 1
ATOM 3641 O O . VAL B 1 95 ? -0.502 33.125 -5.82 1 94.81 95 VAL B O 1
ATOM 3644 N N . LYS B 1 96 ? -2.678 32.5 -5.598 1 95.25 96 LYS B N 1
ATOM 3645 C CA . LYS B 1 96 ? -3.109 33.812 -5.117 1 95.25 96 LYS B CA 1
ATOM 3646 C C . LYS B 1 96 ? -3.977 33.688 -3.867 1 95.25 96 LYS B C 1
ATOM 3648 O O . LYS B 1 96 ? -4.848 32.812 -3.799 1 95.25 96 LYS B O 1
ATOM 3653 N N . ILE B 1 97 ? -3.674 34.5 -2.908 1 93.38 97 ILE B N 1
ATOM 3654 C CA . ILE B 1 97 ? -4.508 34.625 -1.717 1 93.38 97 ILE B CA 1
ATOM 3655 C C . ILE B 1 97 ? -5.031 36.062 -1.604 1 93.38 97 ILE B C 1
ATOM 3657 O O . ILE B 1 97 ? -4.25 37 -1.556 1 93.38 97 ILE B O 1
ATOM 3661 N N . ASP B 1 98 ? -6.301 36.094 -1.615 1 93.81 98 ASP B N 1
ATOM 3662 C CA . ASP B 1 98 ? -6.957 37.406 -1.567 1 93.81 98 ASP B CA 1
ATOM 3663 C C . ASP B 1 98 ? -6.387 38.344 -2.623 1 93.81 98 ASP B C 1
ATOM 3665 O O . ASP B 1 98 ? -6.066 39.5 -2.324 1 93.81 98 ASP B O 1
ATOM 3669 N N . GLY B 1 99 ? -6.133 37.75 -3.711 1 90.81 99 GLY B N 1
ATOM 3670 C CA . GLY B 1 99 ? -5.719 38.531 -4.859 1 90.81 99 GLY B CA 1
ATOM 3671 C C . GLY B 1 99 ? -4.219 38.75 -4.926 1 90.81 99 GLY B C 1
ATOM 3672 O O . GLY B 1 99 ? -3.699 39.25 -5.926 1 90.81 99 GLY B O 1
ATOM 3673 N N . GLU B 1 100 ? -3.508 38.406 -3.938 1 92.88 100 GLU B N 1
ATOM 3674 C CA . GLU B 1 100 ? -2.066 38.594 -3.893 1 92.88 100 GLU B CA 1
ATOM 3675 C C . GLU B 1 100 ? -1.306 37.312 -4.207 1 92.88 100 GLU B C 1
ATOM 3677 O O . GLU B 1 100 ? -1.634 36.25 -3.682 1 92.88 100 GLU B O 1
ATOM 3682 N N . LYS B 1 101 ? -0.282 37.531 -4.902 1 92.94 101 LYS B N 1
ATOM 3683 C CA . LYS B 1 101 ? 0.529 36.375 -5.289 1 92.94 101 LYS B CA 1
ATOM 3684 C C . LYS B 1 101 ? 1.361 35.875 -4.117 1 92.94 101 LYS B C 1
ATOM 3686 O O . LYS B 1 101 ? 1.935 36.656 -3.365 1 92.94 101 LYS B O 1
ATOM 3691 N N . VAL B 1 102 ? 1.224 34.625 -3.965 1 89.75 102 VAL B N 1
ATOM 3692 C CA . VAL B 1 102 ? 1.999 33.969 -2.92 1 89.75 102 VAL B CA 1
ATOM 3693 C C . VAL B 1 102 ? 3.307 33.438 -3.502 1 89.75 102 VAL B C 1
ATOM 3695 O O . VAL B 1 102 ? 3.307 32.781 -4.555 1 89.75 102 VAL B O 1
ATOM 3698 N N . LYS B 1 103 ? 4.387 33.625 -2.777 1 83.69 103 LYS B N 1
ATOM 3699 C CA . LYS B 1 103 ? 5.691 33.188 -3.289 1 83.69 103 LYS B CA 1
ATOM 3700 C C . LYS B 1 103 ? 6.059 31.812 -2.775 1 83.69 103 LYS B C 1
ATOM 3702 O O . LYS B 1 103 ? 6.715 31.047 -3.477 1 83.69 103 LYS B O 1
ATOM 3707 N N . ARG B 1 104 ? 5.668 31.547 -1.597 1 83.69 104 ARG B N 1
ATOM 3708 C CA . ARG B 1 104 ? 6.062 30.281 -0.984 1 83.69 104 ARG B CA 1
ATOM 3709 C C . ARG B 1 104 ? 4.848 29.391 -0.71 1 83.69 104 ARG B C 1
ATOM 3711 O O . ARG B 1 104 ? 3.875 29.844 -0.1 1 83.69 104 ARG B O 1
ATOM 3718 N N . LEU B 1 105 ? 4.965 28.109 -1.017 1 83.06 105 LEU B N 1
ATOM 3719 C CA . LEU B 1 105 ? 3.896 27.141 -0.845 1 83.06 105 LEU B CA 1
ATOM 3720 C C . LEU B 1 105 ? 3.627 26.891 0.634 1 83.06 105 LEU B C 1
ATOM 3722 O O . LEU B 1 105 ? 2.527 26.469 1.006 1 83.06 105 LEU B O 1
ATOM 3726 N N . SER B 1 106 ? 4.578 27.156 1.426 1 84.31 106 SER B N 1
ATOM 3727 C CA . SER B 1 106 ? 4.41 26.969 2.863 1 84.31 106 SER B CA 1
ATOM 3728 C C . SER B 1 106 ? 3.314 27.875 3.416 1 84.31 106 SER B C 1
ATOM 3730 O O . SER B 1 106 ? 2.67 27.531 4.414 1 84.31 106 SER B O 1
ATOM 3732 N N . THR B 1 107 ? 3.07 28.969 2.781 1 86.38 107 THR B N 1
ATOM 3733 C CA . THR B 1 107 ? 2.002 29.875 3.184 1 86.38 107 THR B CA 1
ATOM 3734 C C . THR B 1 107 ? 0.639 29.203 3.043 1 86.38 107 THR B C 1
ATOM 3736 O O . THR B 1 107 ? -0.245 29.406 3.879 1 86.38 107 THR B O 1
ATOM 3739 N N . LEU B 1 108 ? 0.529 28.406 2.066 1 87.25 108 LEU B N 1
ATOM 3740 C CA . LEU B 1 108 ? -0.706 27.656 1.862 1 87.25 108 LEU B CA 1
ATOM 3741 C C . LEU B 1 108 ? -0.938 26.656 3.002 1 87.25 108 LEU B C 1
ATOM 3743 O O . LEU B 1 108 ? -2.035 26.609 3.562 1 87.25 108 LEU B O 1
ATOM 3747 N N . ALA B 1 109 ? 0.133 26 3.328 1 86.31 109 ALA B N 1
ATOM 3748 C CA . ALA B 1 109 ? 0.052 25 4.383 1 86.31 109 ALA B CA 1
ATOM 3749 C C . ALA B 1 109 ? -0.286 25.641 5.727 1 86.31 109 ALA B C 1
ATOM 3751 O O . ALA B 1 109 ? -1.013 25.047 6.531 1 86.31 109 ALA B O 1
ATOM 3752 N N . GLU B 1 110 ? 0.253 26.766 5.914 1 87 110 GLU B N 1
ATOM 3753 C CA . GLU B 1 110 ? -0.021 27.5 7.148 1 87 110 GLU B CA 1
ATOM 3754 C C . GLU B 1 110 ? -1.467 27.984 7.191 1 87 110 GLU B C 1
ATOM 3756 O O . GLU B 1 110 ? -2.094 27.984 8.25 1 87 110 GLU B O 1
ATOM 3761 N N . THR B 1 111 ? -1.948 28.328 6.078 1 86.19 111 THR B N 1
ATOM 3762 C CA . THR B 1 111 ? -3.275 28.922 5.988 1 86.19 111 THR B CA 1
ATOM 3763 C C . THR B 1 111 ? -4.359 27.859 6.09 1 86.19 111 THR B C 1
ATOM 3765 O O . THR B 1 111 ? -5.402 28.078 6.707 1 86.19 111 THR B O 1
ATOM 3768 N N . LEU B 1 112 ? -4.012 26.734 5.508 1 89.19 112 LEU B N 1
ATOM 3769 C CA . LEU B 1 112 ? -5.008 25.672 5.398 1 89.19 112 LEU B CA 1
ATOM 3770 C C . LEU B 1 112 ? -4.426 24.328 5.852 1 89.19 112 LEU B C 1
ATOM 3772 O O . LEU B 1 112 ? -4.098 23.484 5.02 1 89.19 112 LEU B O 1
ATOM 3776 N N . PRO B 1 113 ? -4.402 24.156 7.211 1 92.88 113 PRO B N 1
ATOM 3777 C CA . PRO B 1 113 ? -3.941 22.844 7.676 1 92.88 113 PRO B CA 1
ATOM 3778 C C . PRO B 1 113 ? -4.883 21.719 7.273 1 92.88 113 PRO B C 1
ATOM 3780 O O . PRO B 1 113 ? -6.082 21.781 7.559 1 92.88 113 PRO B O 1
ATOM 3783 N N . ILE B 1 114 ? -4.309 20.734 6.613 1 94.62 114 ILE B N 1
ATOM 3784 C CA . ILE B 1 114 ? -5.117 19.625 6.121 1 94.62 114 ILE B CA 1
ATOM 3785 C C . ILE B 1 114 ? -4.566 18.312 6.664 1 94.62 114 ILE B C 1
ATOM 3787 O O . ILE B 1 114 ? -3.354 18.094 6.688 1 94.62 114 ILE B O 1
ATOM 3791 N N . GLN B 1 115 ? -5.484 17.5 7.18 1 93.88 115 GLN B N 1
ATOM 3792 C CA . GLN B 1 115 ? -5.191 16.125 7.57 1 93.88 115 GLN B CA 1
ATOM 3793 C C . GLN B 1 115 ? -5.82 15.133 6.594 1 93.88 115 GLN B C 1
ATOM 3795 O O . GLN B 1 115 ? -7.023 15.188 6.332 1 93.88 115 GLN B O 1
ATOM 3800 N N . VAL B 1 116 ? -4.977 14.273 6.109 1 93.75 116 VAL B N 1
ATOM 3801 C CA . VAL B 1 116 ? -5.473 13.344 5.102 1 93.75 116 VAL B CA 1
ATOM 3802 C C . VAL B 1 116 ? -5.367 11.914 5.625 1 93.75 116 VAL B C 1
ATOM 3804 O O . VAL B 1 116 ? -4.332 11.516 6.172 1 93.75 116 VAL B O 1
ATOM 3807 N N . ILE B 1 117 ? -6.449 11.195 5.496 1 93.31 117 ILE B N 1
ATOM 3808 C CA . ILE B 1 117 ? -6.508 9.773 5.801 1 93.31 117 ILE B CA 1
ATOM 3809 C C . ILE B 1 117 ? -6.914 8.992 4.551 1 93.31 117 ILE B C 1
ATOM 3811 O O . ILE B 1 117 ? -8.094 8.93 4.207 1 93.31 117 ILE B O 1
ATOM 3815 N N . THR B 1 118 ? -5.977 8.477 3.865 1 89.38 118 THR B N 1
ATOM 3816 C CA . THR B 1 118 ? -6.168 7.711 2.637 1 89.38 118 THR B CA 1
ATOM 3817 C C . THR B 1 118 ? -5.414 6.383 2.703 1 89.38 118 THR B C 1
ATOM 3819 O O . THR B 1 118 ? -4.629 6.156 3.625 1 89.38 118 THR B O 1
ATOM 3822 N N . PRO B 1 119 ? -5.688 5.539 1.801 1 81.31 119 PRO B N 1
ATOM 3823 C CA . PRO B 1 119 ? -4.891 4.309 1.747 1 81.31 119 PRO B CA 1
ATOM 3824 C C . PRO B 1 119 ? -3.391 4.582 1.676 1 81.31 119 PRO B C 1
ATOM 3826 O O . PRO B 1 119 ? -2.594 3.818 2.229 1 81.31 119 PRO B O 1
ATOM 3829 N N . GLU B 1 120 ? -3.061 5.645 1.094 1 76.94 120 GLU B N 1
ATOM 3830 C CA . GLU B 1 120 ? -1.656 6.039 1.01 1 76.94 120 GLU B CA 1
ATOM 3831 C C . GLU B 1 120 ? -1.108 6.426 2.381 1 76.94 120 GLU B C 1
ATOM 3833 O O . GLU B 1 120 ? 0.106 6.422 2.592 1 76.94 120 GLU B O 1
ATOM 3838 N N . SER B 1 121 ? -2.002 6.715 3.24 1 85.25 121 SER B N 1
ATOM 3839 C CA . SER B 1 121 ? -1.579 7.133 4.57 1 85.25 121 SER B CA 1
ATOM 3840 C C . SER B 1 121 ? -0.923 5.984 5.332 1 85.25 121 SER B C 1
ATOM 3842 O O . SER B 1 121 ? -0.234 6.207 6.328 1 85.25 121 SER B O 1
ATOM 3844 N N . PHE B 1 122 ? -1.079 4.785 4.715 1 83.69 122 PHE B N 1
ATOM 3845 C CA . PHE B 1 122 ? -0.43 3.627 5.316 1 83.69 122 PHE B CA 1
ATOM 3846 C C . PHE B 1 122 ? 1.086 3.74 5.215 1 83.69 122 PHE B C 1
ATOM 3848 O O . PHE B 1 122 ? 1.816 3.031 5.91 1 83.69 122 PHE B O 1
ATOM 3855 N N . SER B 1 123 ? 1.486 4.637 4.391 1 81.81 123 SER B N 1
ATOM 3856 C CA . SER B 1 123 ? 2.92 4.855 4.234 1 81.81 123 SER B CA 1
ATOM 3857 C C . SER B 1 123 ? 3.57 5.223 5.562 1 81.81 123 SER B C 1
ATOM 3859 O O . SER B 1 123 ? 4.738 4.906 5.797 1 81.81 123 SER B O 1
ATOM 3861 N N . LEU B 1 124 ? 2.797 5.84 6.418 1 87.56 124 LEU B N 1
ATOM 3862 C CA . LEU B 1 124 ? 3.268 6.195 7.754 1 87.56 124 LEU B CA 1
ATOM 3863 C C . LEU B 1 124 ? 3.771 4.965 8.5 1 87.56 124 LEU B C 1
ATOM 3865 O O . LEU B 1 124 ? 4.699 5.062 9.305 1 87.56 124 LEU B O 1
ATOM 3869 N N . LEU B 1 125 ? 3.217 3.854 8.148 1 88.19 125 LEU B N 1
ATOM 3870 C CA . LEU B 1 125 ? 3.545 2.623 8.859 1 88.19 125 LEU B CA 1
ATOM 3871 C C . LEU B 1 125 ? 4.492 1.756 8.039 1 88.19 125 LEU B C 1
ATOM 3873 O O . LEU B 1 125 ? 5.34 1.054 8.602 1 88.19 125 LEU B O 1
ATOM 3877 N N . PHE B 1 126 ? 4.316 1.985 6.688 1 83.31 126 PHE B N 1
ATOM 3878 C CA . PHE B 1 126 ? 4.984 0.998 5.852 1 83.31 126 PHE B CA 1
ATOM 3879 C C . PHE B 1 126 ? 6.211 1.601 5.176 1 83.31 126 PHE B C 1
ATOM 3881 O O . PHE B 1 126 ? 7.133 0.877 4.793 1 83.31 126 PHE B O 1
ATOM 3888 N N . GLU B 1 127 ? 5.957 2.965 5.094 1 77.5 127 GLU B N 1
ATOM 3889 C CA . GLU B 1 127 ? 7.055 3.615 4.387 1 77.5 127 GLU B CA 1
ATOM 3890 C C . GLU B 1 127 ? 8.148 4.055 5.355 1 77.5 127 GLU B C 1
ATOM 3892 O O . GLU B 1 127 ? 7.914 4.16 6.562 1 77.5 127 GLU B O 1
ATOM 3897 N N . GLY B 1 128 ? 9.336 3.816 5.32 1 82.38 128 GLY B N 1
ATOM 3898 C CA . GLY B 1 128 ? 10.562 4.109 6.043 1 82.38 128 GLY B CA 1
ATOM 3899 C C . GLY B 1 128 ? 10.461 5.34 6.922 1 82.38 128 GLY B C 1
ATOM 3900 O O . GLY B 1 128 ? 9.414 5.988 6.973 1 82.38 128 GLY B O 1
ATOM 3901 N N . PRO B 1 129 ? 11.312 5.859 7.645 1 92.19 129 PRO B N 1
ATOM 3902 C CA . PRO B 1 129 ? 11.367 6.945 8.625 1 92.19 129 PRO B CA 1
ATOM 3903 C C . PRO B 1 129 ? 11.07 8.312 8.008 1 92.19 129 PRO B C 1
ATOM 3905 O O . PRO B 1 129 ? 10.609 9.219 8.703 1 92.19 129 PRO B O 1
ATOM 3908 N N . LYS B 1 130 ? 11.312 8.43 6.805 1 92.81 130 LYS B N 1
ATOM 3909 C CA . LYS B 1 130 ? 11.094 9.711 6.141 1 92.81 130 LYS B CA 1
ATOM 3910 C C . LYS B 1 130 ? 9.641 10.148 6.273 1 92.81 130 LYS B C 1
ATOM 3912 O O . LYS B 1 130 ? 9.359 11.297 6.648 1 92.81 130 LYS B O 1
ATOM 3917 N N . SER B 1 131 ? 8.703 9.258 6 1 92.12 131 SER B N 1
ATOM 3918 C CA . SER B 1 131 ? 7.277 9.562 6.102 1 92.12 131 SER B CA 1
ATOM 3919 C C . SER B 1 131 ? 6.883 9.875 7.543 1 92.12 131 SER B C 1
ATOM 3921 O O . SER B 1 131 ? 6.094 10.789 7.789 1 92.12 131 SER B O 1
ATOM 3923 N N . ARG B 1 132 ? 7.414 9.18 8.453 1 95.25 132 ARG B N 1
ATOM 3924 C CA . ARG B 1 132 ? 7.113 9.391 9.867 1 95.25 132 ARG B CA 1
ATOM 3925 C C . ARG B 1 132 ? 7.691 10.711 10.359 1 95.25 132 ARG B C 1
ATOM 3927 O O . ARG B 1 132 ? 7.066 11.414 11.156 1 95.25 132 ARG B O 1
ATOM 3934 N N . ARG B 1 133 ? 8.859 11.094 9.875 1 95.38 133 ARG B N 1
ATOM 3935 C CA . ARG B 1 133 ? 9.414 12.398 10.211 1 95.38 133 ARG B CA 1
ATOM 3936 C C . ARG B 1 133 ? 8.539 13.523 9.672 1 95.38 133 ARG B C 1
ATOM 3938 O O . ARG B 1 133 ? 8.336 14.531 10.352 1 95.38 133 ARG B O 1
ATOM 3945 N N . GLN B 1 134 ? 8.078 13.297 8.461 1 93.25 134 GLN B N 1
ATOM 3946 C CA . GLN B 1 134 ? 7.195 14.297 7.875 1 93.25 134 GLN B CA 1
ATOM 3947 C C . GLN B 1 134 ? 5.945 14.5 8.727 1 93.25 134 GLN B C 1
ATOM 3949 O O . GLN B 1 134 ? 5.473 15.625 8.898 1 93.25 134 GLN B O 1
ATOM 3954 N N . PHE B 1 135 ? 5.477 13.422 9.25 1 95.38 135 PHE B N 1
ATOM 3955 C CA . PHE B 1 135 ? 4.336 13.469 10.164 1 95.38 135 PHE B CA 1
ATOM 3956 C C . PHE B 1 135 ? 4.652 14.32 11.383 1 95.38 135 PHE B C 1
ATOM 3958 O O . PHE B 1 135 ? 3.869 15.195 11.75 1 95.38 135 PHE B O 1
ATOM 3965 N N . ILE B 1 136 ? 5.773 14.133 11.938 1 96.75 136 ILE B N 1
ATOM 3966 C CA . ILE B 1 136 ? 6.199 14.906 13.102 1 96.75 136 ILE B CA 1
ATOM 3967 C C . ILE B 1 136 ? 6.41 16.359 12.703 1 96.75 136 ILE B C 1
ATOM 3969 O O . ILE B 1 136 ? 5.961 17.281 13.406 1 96.75 136 ILE B O 1
ATOM 3973 N N . ASP B 1 137 ? 7.062 16.5 11.57 1 96.44 137 ASP B N 1
ATOM 3974 C CA . ASP B 1 137 ? 7.438 17.828 11.133 1 96.44 137 ASP B CA 1
ATOM 3975 C C . ASP B 1 137 ? 6.203 18.672 10.82 1 96.44 137 ASP B C 1
ATOM 3977 O O . ASP B 1 137 ? 6.211 19.891 11.008 1 96.44 137 ASP B O 1
ATOM 3981 N N . TRP B 1 138 ? 5.203 18 10.375 1 94.19 138 TRP B N 1
ATOM 3982 C CA . TRP B 1 138 ? 3.955 18.719 10.141 1 94.19 138 TRP B CA 1
ATOM 3983 C C . TRP B 1 138 ? 3.465 19.375 11.43 1 94.19 138 TRP B C 1
ATOM 3985 O O . TRP B 1 138 ? 3.133 20.562 11.438 1 94.19 138 TRP B O 1
ATOM 3995 N N . GLY B 1 139 ? 3.439 18.656 12.438 1 95.44 139 GLY B N 1
ATOM 3996 C CA . GLY B 1 139 ? 3.006 19.188 13.727 1 95.44 139 GLY B CA 1
ATOM 3997 C C . GLY B 1 139 ? 3.916 20.266 14.258 1 95.44 139 GLY B C 1
ATOM 3998 O O . GLY B 1 139 ? 3.443 21.328 14.688 1 95.44 139 GLY B O 1
ATOM 3999 N N . ALA B 1 140 ? 5.164 20.016 14.188 1 95.94 140 ALA B N 1
ATOM 4000 C CA . ALA B 1 140 ? 6.145 20.984 14.664 1 95.94 140 ALA B CA 1
ATOM 4001 C C . ALA B 1 140 ? 6.059 22.281 13.867 1 95.94 140 ALA B C 1
ATOM 4003 O O . ALA B 1 140 ? 6.176 23.375 14.438 1 95.94 140 ALA B O 1
ATOM 4004 N N . PHE B 1 141 ? 5.824 22.188 12.641 1 94.56 141 PHE B N 1
ATOM 4005 C CA . PHE B 1 141 ? 5.719 23.328 11.742 1 94.56 141 PHE B CA 1
ATOM 4006 C C . PHE B 1 141 ? 4.562 24.234 12.148 1 94.56 141 PHE B C 1
ATOM 4008 O O . PHE B 1 141 ? 4.703 25.453 12.172 1 94.56 141 PHE B O 1
ATOM 4015 N N . HIS B 1 142 ? 3.479 23.641 12.484 1 92.88 142 HIS B N 1
ATOM 4016 C CA . HIS B 1 142 ? 2.279 24.438 12.758 1 92.88 142 HIS B CA 1
ATOM 4017 C C . HIS B 1 142 ? 2.279 24.953 14.188 1 92.88 142 HIS B C 1
ATOM 4019 O O . HIS B 1 142 ? 1.667 25.984 14.477 1 92.88 142 HIS B O 1
ATOM 4025 N N . THR B 1 143 ? 3.039 24.328 15.055 1 92.94 143 THR B N 1
ATOM 4026 C CA . THR B 1 143 ? 2.865 24.656 16.469 1 92.94 143 THR B CA 1
ATOM 4027 C C . THR B 1 143 ? 4.055 25.453 16.984 1 92.94 143 THR B C 1
ATOM 4029 O O . THR B 1 143 ? 3.943 26.156 18 1 92.94 143 THR B O 1
ATOM 4032 N N . ASP B 1 144 ? 5.199 25.344 16.375 1 95 144 ASP B N 1
ATOM 4033 C CA . ASP B 1 144 ? 6.391 26.047 16.828 1 95 144 ASP B CA 1
ATOM 4034 C C . ASP B 1 144 ? 6.91 26.984 15.742 1 95 144 ASP B C 1
ATOM 4036 O O . ASP B 1 144 ? 7.387 26.531 14.703 1 95 144 ASP B O 1
ATOM 4040 N N . PRO B 1 145 ? 6.984 28.219 16 1 93 145 PRO B N 1
ATOM 4041 C CA . PRO B 1 145 ? 7.371 29.203 14.984 1 93 145 PRO B CA 1
ATOM 4042 C C . PRO B 1 145 ? 8.844 29.109 14.609 1 93 145 PRO B C 1
ATOM 4044 O O . PRO B 1 145 ? 9.25 29.594 13.547 1 93 145 PRO B O 1
ATOM 4047 N N . GLN B 1 146 ? 9.594 28.484 15.438 1 95.25 146 GLN B N 1
ATOM 4048 C CA . GLN B 1 146 ? 11.023 28.438 15.172 1 95.25 146 GLN B CA 1
ATOM 4049 C C . GLN B 1 146 ? 11.383 27.203 14.352 1 95.25 146 GLN B C 1
ATOM 4051 O O . GLN B 1 146 ? 12.5 27.094 13.828 1 95.25 146 GLN B O 1
ATOM 4056 N N . PHE B 1 147 ? 10.516 26.328 14.242 1 96.5 147 PHE B N 1
ATOM 4057 C CA . PHE B 1 147 ? 10.844 25.031 13.672 1 96.5 147 PHE B CA 1
ATOM 4058 C C . PHE B 1 147 ? 11.258 25.172 12.211 1 96.5 147 PHE B C 1
ATOM 4060 O O . PHE B 1 147 ? 12.297 24.641 11.797 1 96.5 147 PHE B O 1
ATOM 4067 N N . TYR B 1 148 ? 10.461 25.844 11.492 1 94.12 148 TYR B N 1
ATOM 4068 C CA . TYR B 1 148 ? 10.672 25.891 10.047 1 94.12 148 TYR B CA 1
ATOM 4069 C C . TYR B 1 148 ? 12.055 26.438 9.719 1 94.12 148 TYR B C 1
ATOM 4071 O O . TYR B 1 148 ? 12.789 25.859 8.914 1 94.12 148 TYR B O 1
ATOM 4079 N N . ALA B 1 149 ? 12.336 27.547 10.32 1 95.25 149 ALA B N 1
ATOM 4080 C CA . ALA B 1 149 ? 13.633 28.172 10.078 1 95.25 149 ALA B CA 1
ATOM 4081 C C . ALA B 1 149 ? 14.773 27.234 10.484 1 95.25 149 ALA B C 1
ATOM 4083 O O . ALA B 1 149 ? 15.742 27.078 9.742 1 95.25 149 ALA B O 1
ATOM 4084 N N . ALA B 1 150 ? 14.641 26.656 11.609 1 97.25 150 ALA B N 1
ATOM 4085 C CA . ALA B 1 150 ? 15.664 25.719 12.086 1 97.25 150 ALA B CA 1
ATOM 4086 C C . ALA B 1 150 ? 15.805 24.531 11.148 1 97.25 150 ALA B C 1
ATOM 4088 O O . ALA B 1 150 ? 16.922 24.125 10.812 1 97.25 150 ALA B O 1
ATOM 4089 N N . TRP B 1 151 ? 14.703 24.031 10.758 1 96.31 151 TRP B N 1
ATOM 4090 C CA . TRP B 1 151 ? 14.656 22.891 9.867 1 96.31 151 TRP B CA 1
ATOM 4091 C C . TRP B 1 151 ? 15.312 23.203 8.523 1 96.31 151 TRP B C 1
ATOM 4093 O O . TRP B 1 151 ? 16.094 22.422 8.008 1 96.31 151 TRP B O 1
ATOM 4103 N N . MET B 1 152 ? 15.039 24.328 7.984 1 95.69 152 MET B N 1
ATOM 4104 C CA . MET B 1 152 ? 15.625 24.75 6.723 1 95.69 152 MET B CA 1
ATOM 4105 C C . MET B 1 152 ? 17.141 24.906 6.852 1 95.69 152 MET B C 1
ATOM 4107 O O . MET B 1 152 ? 17.875 24.547 5.93 1 95.69 152 MET B O 1
ATOM 4111 N N . ASN B 1 153 ? 17.5 25.422 7.941 1 96.81 153 ASN B N 1
ATOM 4112 C CA . ASN B 1 153 ? 18.938 25.594 8.172 1 96.81 153 ASN B CA 1
ATOM 4113 C C . ASN B 1 153 ? 19.641 24.25 8.32 1 96.81 153 ASN B C 1
ATOM 4115 O O . ASN B 1 153 ? 20.766 24.078 7.836 1 96.81 153 ASN B O 1
ATOM 4119 N N . VAL B 1 154 ? 19 23.344 8.992 1 97.19 154 VAL B N 1
ATOM 4120 C CA . VAL B 1 154 ? 19.578 22 9.094 1 97.19 154 VAL B CA 1
ATOM 4121 C C . VAL B 1 154 ? 19.812 21.438 7.691 1 97.19 154 VAL B C 1
ATOM 4123 O O . VAL B 1 154 ? 20.891 20.906 7.395 1 97.19 154 VAL B O 1
ATOM 4126 N N . ARG B 1 155 ? 18.812 21.516 6.891 1 96.62 155 ARG B N 1
ATOM 4127 C CA . ARG B 1 155 ? 18.906 20.969 5.539 1 96.62 155 ARG B CA 1
ATOM 4128 C C . ARG B 1 155 ? 20.031 21.625 4.754 1 96.62 155 ARG B C 1
ATOM 4130 O O . ARG B 1 155 ? 20.797 20.938 4.074 1 96.62 155 ARG B O 1
ATOM 4137 N N . ARG B 1 156 ? 20.125 22.906 4.895 1 96.56 156 ARG B N 1
ATOM 4138 C CA . ARG B 1 156 ? 21.156 23.656 4.188 1 96.56 156 ARG B CA 1
ATOM 4139 C C . ARG B 1 156 ? 22.547 23.25 4.66 1 96.56 156 ARG B C 1
ATOM 4141 O O . ARG B 1 156 ? 23.422 22.953 3.842 1 96.56 156 ARG B O 1
ATOM 4148 N N . VAL B 1 157 ? 22.688 23.266 5.914 1 96.81 157 VAL B N 1
ATOM 4149 C CA . VAL B 1 157 ? 24 22.969 6.48 1 96.81 157 VAL B CA 1
ATOM 4150 C C . VAL B 1 157 ? 24.375 21.531 6.184 1 96.81 157 VAL B C 1
ATOM 4152 O O . VAL B 1 157 ? 25.547 21.234 5.887 1 96.81 157 VAL B O 1
ATOM 4155 N N . LEU B 1 158 ? 23.469 20.656 6.289 1 96.69 158 LEU B N 1
ATOM 4156 C CA . LEU B 1 158 ? 23.703 19.25 6 1 96.69 158 LEU B CA 1
ATOM 4157 C C . LEU B 1 158 ? 24.156 19.062 4.551 1 96.69 158 LEU B C 1
ATOM 4159 O O . LEU B 1 158 ? 25.094 18.297 4.281 1 96.69 158 LEU B O 1
ATOM 4163 N N . LYS B 1 159 ? 23.469 19.703 3.664 1 96.88 159 LYS B N 1
ATOM 4164 C CA . LYS B 1 159 ? 23.844 19.625 2.254 1 96.88 159 LYS B CA 1
ATOM 4165 C C . LYS B 1 159 ? 25.281 20.109 2.037 1 96.88 159 LYS B C 1
ATOM 4167 O O . LYS B 1 159 ? 26.047 19.469 1.324 1 96.88 159 LYS B O 1
ATOM 4172 N N . GLN B 1 160 ? 25.578 21.234 2.656 1 95.81 160 GLN B N 1
ATOM 4173 C CA . GLN B 1 160 ? 26.922 21.797 2.549 1 95.81 160 GLN B CA 1
ATOM 4174 C C . GLN B 1 160 ? 27.969 20.859 3.145 1 95.81 160 GLN B C 1
ATOM 4176 O O . GLN B 1 160 ? 29.016 20.625 2.545 1 95.81 160 GLN B O 1
ATOM 4181 N N . ARG B 1 161 ? 27.641 20.391 4.293 1 95.94 161 ARG B N 1
ATOM 4182 C CA . ARG B 1 161 ? 28.547 19.453 4.957 1 95.94 161 ARG B CA 1
ATOM 4183 C C . ARG B 1 161 ? 28.812 18.234 4.09 1 95.94 161 ARG B C 1
ATOM 4185 O O . ARG B 1 161 ? 29.953 17.797 3.936 1 95.94 161 ARG B O 1
ATOM 4192 N N . ASN B 1 162 ? 27.766 17.672 3.592 1 96.12 162 ASN B N 1
ATOM 4193 C CA . ASN B 1 162 ? 27.891 16.484 2.756 1 96.12 162 ASN B CA 1
ATOM 4194 C C . ASN B 1 162 ? 28.719 16.766 1.504 1 96.12 162 ASN B C 1
ATOM 4196 O O . ASN B 1 162 ? 29.484 15.922 1.051 1 96.12 162 ASN B O 1
ATOM 4200 N N . GLN B 1 163 ? 28.547 17.891 0.954 1 96.44 163 GLN B N 1
ATOM 4201 C CA . GLN B 1 163 ? 29.359 18.281 -0.192 1 96.44 163 GLN B CA 1
ATOM 4202 C C . GLN B 1 163 ? 30.844 18.328 0.172 1 96.44 163 GLN B C 1
ATOM 4204 O O . GLN B 1 163 ? 31.688 17.844 -0.586 1 96.44 163 GLN B O 1
ATOM 4209 N N . MET B 1 164 ? 31.125 18.922 1.269 1 95.94 164 MET B N 1
ATOM 4210 C CA . MET B 1 164 ? 32.5 19.016 1.738 1 95.94 164 MET B CA 1
ATOM 4211 C C . MET B 1 164 ? 33.062 17.625 2.006 1 95.94 164 MET B C 1
ATOM 4213 O O . MET B 1 164 ? 34.25 17.375 1.73 1 95.94 164 MET B O 1
ATOM 4217 N N . LEU B 1 165 ? 32.312 16.781 2.545 1 95.44 165 LEU B N 1
ATOM 4218 C CA . LEU B 1 165 ? 32.719 15.406 2.797 1 95.44 165 LEU B CA 1
ATOM 4219 C C . LEU B 1 165 ? 33.062 14.695 1.491 1 95.44 165 LEU B C 1
ATOM 4221 O O . LEU B 1 165 ? 34.094 14.016 1.4 1 95.44 165 LEU B O 1
ATOM 4225 N N . ARG B 1 166 ? 32.219 14.789 0.545 1 94.94 166 ARG B N 1
ATOM 4226 C CA . ARG B 1 166 ? 32.438 14.156 -0.749 1 94.94 166 ARG B CA 1
ATOM 4227 C C . ARG B 1 166 ? 33.719 14.695 -1.407 1 94.94 166 ARG B C 1
ATOM 4229 O O . ARG B 1 166 ? 34.406 13.977 -2.137 1 94.94 166 ARG B O 1
ATOM 4236 N N . ASN B 1 167 ? 34.031 16 -1.089 1 95 167 ASN B N 1
ATOM 4237 C CA . ASN B 1 167 ? 35.219 16.641 -1.628 1 95 167 ASN B CA 1
ATOM 4238 C C . ASN B 1 167 ? 36.469 16.234 -0.841 1 95 167 ASN B C 1
ATOM 4240 O O . ASN B 1 167 ? 37.594 16.672 -1.167 1 95 167 ASN B O 1
ATOM 4244 N N . GLY B 1 168 ? 36.344 15.516 0.149 1 93.69 168 GLY B N 1
ATOM 4245 C CA . GLY B 1 168 ? 37.469 15.078 0.954 1 93.69 168 GLY B CA 1
ATOM 4246 C C . GLY B 1 168 ? 38.031 16.172 1.826 1 93.69 168 GLY B C 1
ATOM 4247 O O . GLY B 1 168 ? 39.25 16.172 2.127 1 93.69 168 GLY B O 1
ATOM 4248 N N . SER B 1 169 ? 37.25 17.125 2.227 1 94.69 169 SER B N 1
ATOM 4249 C CA . SER B 1 169 ? 37.719 18.25 3.021 1 94.69 169 SER B CA 1
ATOM 4250 C C . SER B 1 169 ? 38.156 17.812 4.406 1 94.69 169 SER B C 1
ATOM 4252 O O . SER B 1 169 ? 37.531 16.938 5.02 1 94.69 169 SER B O 1
ATOM 4254 N N . PRO B 1 170 ? 39.281 18.406 4.891 1 94.44 170 PRO B N 1
ATOM 4255 C CA . PRO B 1 170 ? 39.719 18.078 6.254 1 94.44 170 PRO B CA 1
ATOM 4256 C C . PRO B 1 170 ? 38.75 18.594 7.316 1 94.44 170 PRO B C 1
ATOM 4258 O O . PRO B 1 170 ? 37.969 19.516 7.055 1 94.44 170 PRO B O 1
ATOM 4261 N N . TYR B 1 171 ? 38.781 18 8.453 1 93.88 171 TYR B N 1
ATOM 4262 C CA . TYR B 1 171 ? 37.812 18.266 9.508 1 93.88 171 TYR B CA 1
ATOM 4263 C C . TYR B 1 171 ? 37.875 19.719 9.945 1 93.88 171 TYR B C 1
ATOM 4265 O O . TYR B 1 171 ? 36.844 20.312 10.297 1 93.88 171 TYR B O 1
ATOM 4273 N N . ASP B 1 172 ? 39.031 20.266 9.961 1 92.12 172 ASP B N 1
ATOM 4274 C CA . ASP B 1 172 ? 39.188 21.641 10.406 1 92.12 172 ASP B CA 1
ATOM 4275 C C . ASP B 1 172 ? 38.312 22.594 9.57 1 92.12 172 ASP B C 1
ATOM 4277 O O . ASP B 1 172 ? 37.812 23.594 10.07 1 92.12 172 ASP B O 1
ATOM 4281 N N . GLN B 1 173 ? 38.062 22.234 8.328 1 92 173 GLN B N 1
ATOM 4282 C CA . GLN B 1 173 ? 37.219 23.031 7.441 1 92 173 GLN B CA 1
ATOM 4283 C C . GLN B 1 173 ? 35.75 22.75 7.684 1 92 173 GLN B C 1
ATOM 4285 O O . GLN B 1 173 ? 34.906 23.641 7.5 1 92 173 GLN B O 1
ATOM 4290 N N . ILE B 1 174 ? 35.469 21.562 8.117 1 94.38 174 ILE B N 1
ATOM 4291 C CA . ILE B 1 174 ? 34.094 21.125 8.305 1 94.38 174 ILE B CA 1
ATOM 4292 C C . ILE B 1 174 ? 33.562 21.562 9.672 1 94.38 174 ILE B C 1
ATOM 4294 O O . ILE B 1 174 ? 32.375 21.766 9.859 1 94.38 174 ILE B O 1
ATOM 4298 N N . GLN B 1 175 ? 34.5 21.812 10.523 1 91.5 175 GLN B N 1
ATOM 4299 C CA . GLN B 1 175 ? 34.188 22.141 11.914 1 91.5 175 GLN B CA 1
ATOM 4300 C C . GLN B 1 175 ? 33.312 23.375 12.008 1 91.5 175 GLN B C 1
ATOM 4302 O O . GLN B 1 175 ? 32.438 23.469 12.875 1 91.5 175 GLN B O 1
ATOM 4307 N N . TYR B 1 176 ? 33.594 24.297 11.18 1 86.25 176 TYR B N 1
ATOM 4308 C CA . TYR B 1 176 ? 32.812 25.516 11.164 1 86.25 176 TYR B CA 1
ATOM 4309 C C . TYR B 1 176 ? 31.344 25.203 10.898 1 86.25 176 TYR B C 1
ATOM 4311 O O . TYR B 1 176 ? 30.453 25.703 11.594 1 86.25 176 TYR B O 1
ATOM 4319 N N . TRP B 1 177 ? 31.078 24.406 9.945 1 90.62 177 TRP B N 1
ATOM 4320 C CA . TRP B 1 177 ? 29.719 24.016 9.578 1 90.62 177 TRP B CA 1
ATOM 4321 C C . TRP B 1 177 ? 29.094 23.141 10.664 1 90.62 177 TRP B C 1
ATOM 4323 O O . TRP B 1 177 ? 27.891 23.172 10.867 1 90.62 177 TRP B O 1
ATOM 4333 N N . ASP B 1 178 ? 29.938 22.391 11.305 1 95.25 178 ASP B N 1
ATOM 4334 C CA . ASP B 1 178 ? 29.438 21.531 12.375 1 95.25 178 ASP B CA 1
ATOM 4335 C C . ASP B 1 178 ? 28.859 22.344 13.516 1 95.25 178 ASP B C 1
ATOM 4337 O O . ASP B 1 178 ? 27.891 21.922 14.164 1 95.25 178 ASP B O 1
ATOM 4341 N N . ARG B 1 179 ? 29.438 23.469 13.773 1 94.75 179 ARG B N 1
ATOM 4342 C CA . ARG B 1 179 ? 28.922 24.328 14.836 1 94.75 179 ARG B CA 1
ATOM 4343 C C . ARG B 1 179 ? 27.484 24.75 14.539 1 94.75 179 ARG B C 1
ATOM 4345 O O . ARG B 1 179 ? 26.609 24.672 15.414 1 94.75 179 ARG B O 1
ATOM 4352 N N . GLU B 1 180 ? 27.297 25.156 13.328 1 95.06 180 GLU B N 1
ATOM 4353 C CA . GLU B 1 180 ? 25.953 25.531 12.906 1 95.06 180 GLU B CA 1
ATOM 4354 C C . GLU B 1 180 ? 25.031 24.312 12.875 1 95.06 180 GLU B C 1
ATOM 4356 O O . GLU B 1 180 ? 23.875 24.391 13.297 1 95.06 180 GLU B O 1
ATOM 4361 N N . PHE B 1 181 ? 25.562 23.234 12.422 1 96.94 181 PHE B N 1
ATOM 4362 C CA . PHE B 1 181 ? 24.781 22 12.328 1 96.94 181 PHE B CA 1
ATOM 4363 C C . PHE B 1 181 ? 24.328 21.547 13.711 1 96.94 181 PHE B C 1
ATOM 4365 O O . PHE B 1 181 ? 23.172 21.172 13.891 1 96.94 181 PHE B O 1
ATOM 4372 N N . ILE B 1 182 ? 25.219 21.641 14.617 1 96.94 182 ILE B N 1
ATOM 4373 C CA . ILE B 1 182 ? 24.922 21.234 15.992 1 96.94 182 ILE B CA 1
ATOM 4374 C C . ILE B 1 182 ? 23.812 22.125 16.562 1 96.94 182 ILE B C 1
ATOM 4376 O O . ILE B 1 182 ? 22.844 21.625 17.141 1 96.94 182 ILE B O 1
ATOM 4380 N N . ARG B 1 183 ? 23.922 23.359 16.359 1 96.56 183 ARG B N 1
ATOM 4381 C CA . ARG B 1 183 ? 22.969 24.328 16.891 1 96.56 183 ARG B CA 1
ATOM 4382 C C . ARG B 1 183 ? 21.562 24.047 16.375 1 96.56 183 ARG B C 1
ATOM 4384 O O . ARG B 1 183 ? 20.625 23.859 17.156 1 96.56 183 ARG B O 1
ATOM 4391 N N . TYR B 1 184 ? 21.406 23.953 15.094 1 97.12 184 TYR B N 1
ATOM 4392 C CA . TYR B 1 184 ? 20.094 23.781 14.492 1 97.12 184 TYR B CA 1
ATOM 4393 C C . TYR B 1 184 ? 19.562 22.375 14.734 1 97.12 184 TYR B C 1
ATOM 4395 O O . TYR B 1 184 ? 18.359 22.172 14.883 1 97.12 184 TYR B O 1
ATOM 4403 N N . THR B 1 185 ? 20.422 21.406 14.797 1 96.75 185 THR B N 1
ATOM 4404 C CA . THR B 1 185 ? 20.047 20.031 15.078 1 96.75 185 THR B CA 1
ATOM 4405 C C . THR B 1 185 ? 19.438 19.922 16.484 1 96.75 185 THR B C 1
ATOM 4407 O O . THR B 1 185 ? 18.406 19.281 16.656 1 96.75 185 THR B O 1
ATOM 4410 N N . GLU B 1 186 ? 20.078 20.5 17.375 1 95.81 186 GLU B N 1
ATOM 4411 C CA . GLU B 1 186 ? 19.578 20.484 18.75 1 95.81 186 GLU B CA 1
ATOM 4412 C C . GLU B 1 186 ? 18.219 21.188 18.844 1 95.81 186 GLU B C 1
ATOM 4414 O O . GLU B 1 186 ? 17.312 20.703 19.516 1 95.81 186 GLU B O 1
ATOM 4419 N N . GLN B 1 187 ? 18.125 22.25 18.156 1 97.38 187 GLN B N 1
ATOM 4420 C CA . GLN B 1 187 ? 16.875 23.016 18.172 1 97.38 187 GLN B CA 1
ATOM 4421 C C . GLN B 1 187 ? 15.734 22.203 17.562 1 97.38 187 GLN B C 1
ATOM 4423 O O . GLN B 1 187 ? 14.68 22.062 18.188 1 97.38 187 GLN B O 1
ATOM 4428 N N . VAL B 1 188 ? 15.93 21.594 16.406 1 97.94 188 VAL B N 1
ATOM 4429 C CA . VAL B 1 188 ? 14.922 20.812 15.711 1 97.94 188 VAL B CA 1
ATOM 4430 C C . VAL B 1 188 ? 14.547 19.594 16.562 1 97.94 188 VAL B C 1
ATOM 4432 O O . VAL B 1 188 ? 13.367 19.266 16.703 1 97.94 188 VAL B O 1
ATOM 4435 N N . THR B 1 189 ? 15.531 19.016 17.156 1 97.38 189 THR B N 1
ATOM 4436 C CA . THR B 1 189 ? 15.312 17.797 17.953 1 97.38 189 THR B CA 1
ATOM 4437 C C . THR B 1 189 ? 14.492 18.125 19.203 1 97.38 189 THR B C 1
ATOM 4439 O O . THR B 1 189 ? 13.586 17.359 19.562 1 97.38 189 THR B O 1
ATOM 4442 N N . GLU B 1 190 ? 14.836 19.172 19.75 1 96.88 190 GLU B N 1
ATOM 4443 C CA . GLU B 1 190 ? 14.102 19.578 20.938 1 96.88 190 GLU B CA 1
ATOM 4444 C C . GLU B 1 190 ? 12.641 19.859 20.625 1 96.88 190 GLU B C 1
ATOM 4446 O O . GLU B 1 190 ? 11.75 19.438 21.359 1 96.88 190 GLU B O 1
ATOM 4451 N N . ILE B 1 191 ? 12.422 20.531 19.594 1 97.81 191 ILE B N 1
ATOM 4452 C CA . ILE B 1 191 ? 11.062 20.859 19.188 1 97.81 191 ILE B CA 1
ATOM 4453 C C . ILE B 1 191 ? 10.297 19.578 18.844 1 97.81 191 ILE B C 1
ATOM 4455 O O . ILE B 1 191 ? 9.156 19.406 19.266 1 97.81 191 ILE B O 1
ATOM 4459 N N . ARG B 1 192 ? 10.906 18.656 18.125 1 97.88 192 ARG B N 1
ATOM 4460 C CA . ARG B 1 192 ? 10.289 17.375 17.781 1 97.88 192 ARG B CA 1
ATOM 4461 C C . ARG B 1 192 ? 9.938 16.594 19.047 1 97.88 192 ARG B C 1
ATOM 4463 O O . ARG B 1 192 ? 8.852 16.031 19.141 1 97.88 192 ARG B O 1
ATOM 4470 N N . ASN B 1 193 ? 10.898 16.594 19.938 1 96.69 193 ASN B N 1
ATOM 4471 C CA . ASN B 1 193 ? 10.68 15.875 21.188 1 96.69 193 ASN B CA 1
ATOM 4472 C C . ASN B 1 193 ? 9.484 16.422 21.953 1 96.69 193 ASN B C 1
ATOM 4474 O O . ASN B 1 193 ? 8.648 15.656 22.438 1 96.69 193 ASN B O 1
ATOM 4478 N N . ARG B 1 194 ? 9.461 17.656 22.078 1 97 194 ARG B N 1
ATOM 4479 C CA . ARG B 1 194 ? 8.352 18.312 22.781 1 97 194 ARG B CA 1
ATOM 4480 C C . ARG B 1 194 ? 7.027 18.031 22.094 1 97 194 ARG B C 1
ATOM 4482 O O . ARG B 1 194 ? 6.027 17.734 22.75 1 97 194 ARG B O 1
ATOM 4489 N N . TYR B 1 195 ? 7.047 18.094 20.859 1 97.5 195 TYR B N 1
ATOM 4490 C CA . TYR B 1 195 ? 5.832 17.844 20.078 1 97.5 195 TYR B CA 1
ATOM 4491 C C . TYR B 1 195 ? 5.344 16.422 20.281 1 97.5 195 TYR B C 1
ATOM 4493 O O . TYR B 1 195 ? 4.164 16.188 20.547 1 97.5 195 TYR B O 1
ATOM 4501 N N . VAL B 1 196 ? 6.234 15.469 20.141 1 97.62 196 VAL B N 1
ATOM 4502 C CA . VAL B 1 196 ? 5.875 14.055 20.25 1 97.62 196 VAL B CA 1
ATOM 4503 C C . VAL B 1 196 ? 5.359 13.75 21.641 1 97.62 196 VAL B C 1
ATOM 4505 O O . VAL B 1 196 ? 4.41 12.977 21.812 1 97.62 196 VAL B O 1
ATOM 4508 N N . ASP B 1 197 ? 5.98 14.367 22.594 1 97.25 197 ASP B N 1
ATOM 4509 C CA . ASP B 1 197 ? 5.508 14.188 23.953 1 97.25 197 ASP B CA 1
ATOM 4510 C C . ASP B 1 197 ? 4.062 14.656 24.109 1 97.25 197 ASP B C 1
ATOM 4512 O O . ASP B 1 197 ? 3.232 13.953 24.688 1 97.25 197 ASP B O 1
ATOM 4516 N N . SER B 1 198 ? 3.795 15.812 23.562 1 97.44 198 SER B N 1
ATOM 4517 C CA . SER B 1 198 ? 2.438 16.344 23.609 1 97.44 198 SER B CA 1
ATOM 4518 C C . SER B 1 198 ? 1.471 15.461 22.828 1 97.44 198 SER B C 1
ATOM 4520 O O . SER B 1 198 ? 0.335 15.242 23.25 1 97.44 198 SER B O 1
ATOM 4522 N N . LEU B 1 199 ? 1.917 15.008 21.766 1 97.44 199 LEU B N 1
ATOM 4523 C CA . LEU B 1 199 ? 1.105 14.141 20.922 1 97.44 199 LEU B CA 1
ATOM 4524 C C . LEU B 1 199 ? 0.742 12.852 21.656 1 97.44 199 LEU B C 1
ATOM 4526 O O . LEU B 1 199 ? -0.404 12.398 21.594 1 97.44 199 LEU B O 1
ATOM 4530 N N . ASN B 1 200 ? 1.712 12.266 22.328 1 97.12 200 ASN B N 1
ATOM 4531 C CA . ASN B 1 200 ? 1.537 10.984 23.016 1 97.12 200 ASN B CA 1
ATOM 4532 C C . ASN B 1 200 ? 0.487 11.086 24.125 1 97.12 200 ASN B C 1
ATOM 4534 O O . ASN B 1 200 ? -0.232 10.125 24.391 1 97.12 200 ASN B O 1
ATOM 4538 N N . GLU B 1 201 ? 0.427 12.156 24.656 1 96.06 201 GLU B N 1
ATOM 4539 C CA . GLU B 1 201 ? -0.569 12.367 25.703 1 96.06 201 GLU B CA 1
ATOM 4540 C C . GLU B 1 201 ? -1.984 12.203 25.156 1 96.06 201 GLU B C 1
ATOM 4542 O O . GLU B 1 201 ? -2.838 11.594 25.812 1 96.06 201 GLU B O 1
ATOM 4547 N N . LEU B 1 202 ? -2.246 12.695 24 1 95.44 202 LEU B N 1
ATOM 4548 C CA . LEU B 1 202 ? -3.559 12.594 23.359 1 95.44 202 LEU B CA 1
ATOM 4549 C C . LEU B 1 202 ? -3.74 11.227 22.703 1 95.44 202 LEU B C 1
ATOM 4551 O O . LEU B 1 202 ? -4.836 10.656 22.75 1 95.44 202 LEU B O 1
ATOM 4555 N N . LEU B 1 203 ? -2.707 10.742 22.203 1 96.12 203 LEU B N 1
ATOM 4556 C CA . LEU B 1 203 ? -2.725 9.508 21.438 1 96.12 203 LEU B CA 1
ATOM 4557 C C . LEU B 1 203 ? -3.133 8.32 22.312 1 96.12 203 LEU B C 1
ATOM 4559 O O . LEU B 1 203 ? -3.844 7.426 21.844 1 96.12 203 LEU B O 1
ATOM 4563 N N . LYS B 1 204 ? -2.664 8.328 23.516 1 94.88 204 LYS B N 1
ATOM 4564 C CA . LYS B 1 204 ? -2.959 7.23 24.438 1 94.88 204 LYS B CA 1
ATOM 4565 C C . LYS B 1 204 ? -4.465 7.012 24.562 1 94.88 204 LYS B C 1
ATOM 4567 O O . LYS B 1 204 ? -4.945 5.887 24.438 1 94.88 204 LYS B O 1
ATOM 4572 N N . GLY B 1 205 ? -5.172 8.062 24.75 1 95.38 205 GLY B N 1
ATOM 4573 C CA . GLY B 1 205 ? -6.617 7.965 24.891 1 95.38 205 GLY B CA 1
ATOM 4574 C C . GLY B 1 205 ? -7.305 7.496 23.625 1 95.38 205 GLY B C 1
ATOM 4575 O O . GLY B 1 205 ? -8.172 6.621 23.672 1 95.38 205 GLY B O 1
ATOM 4576 N N . ILE B 1 206 ? -6.926 8.016 22.516 1 96.62 206 ILE B N 1
ATOM 4577 C CA . ILE B 1 206 ? -7.566 7.703 21.234 1 96.62 206 ILE B CA 1
ATOM 4578 C C . ILE B 1 206 ? -7.281 6.254 20.859 1 96.62 206 ILE B C 1
ATOM 4580 O O . ILE B 1 206 ? -8.188 5.516 20.484 1 96.62 206 ILE B O 1
ATOM 4584 N N . ILE B 1 207 ? -6.031 5.871 21.031 1 96.88 207 ILE B N 1
ATOM 4585 C CA . ILE B 1 207 ? -5.652 4.5 20.703 1 96.88 207 ILE B CA 1
ATOM 4586 C C . ILE B 1 207 ? -6.387 3.529 21.641 1 96.88 207 ILE B C 1
ATOM 4588 O O . ILE B 1 207 ? -6.828 2.463 21.203 1 96.88 207 ILE B O 1
ATOM 4592 N N . GLY B 1 208 ? -6.484 3.881 22.875 1 96.12 208 GLY B N 1
ATOM 4593 C CA . GLY B 1 208 ? -7.223 3.053 23.812 1 96.12 208 GLY B CA 1
ATOM 4594 C C . GLY B 1 208 ? -8.664 2.822 23.406 1 96.12 208 GLY B C 1
ATOM 4595 O O . GLY B 1 208 ? -9.219 1.746 23.641 1 96.12 208 GLY B O 1
ATOM 4596 N N . GLU B 1 209 ? -9.25 3.793 22.781 1 95.81 209 GLU B N 1
ATOM 4597 C CA . GLU B 1 209 ? -10.625 3.676 22.297 1 95.81 209 GLU B CA 1
ATOM 4598 C C . GLU B 1 209 ? -10.703 2.826 21.031 1 95.81 209 GLU B C 1
ATOM 4600 O O . GLU B 1 209 ? -11.578 1.969 20.906 1 95.81 209 GLU B O 1
ATOM 4605 N N . PHE B 1 210 ? -9.812 3.062 20.125 1 96.12 210 PHE B N 1
ATOM 4606 C CA . PHE B 1 210 ? -9.828 2.398 18.828 1 96.12 210 PHE B CA 1
ATOM 4607 C C . PHE B 1 210 ? -9.367 0.952 18.953 1 96.12 210 PHE B C 1
ATOM 4609 O O . PHE B 1 210 ? -9.922 0.061 18.312 1 96.12 210 PHE B O 1
ATOM 4616 N N . LEU B 1 211 ? -8.297 0.788 19.781 1 95.25 211 LEU B N 1
ATOM 4617 C CA . LEU B 1 211 ? -7.645 -0.508 19.906 1 95.25 211 LEU B CA 1
ATOM 4618 C C . LEU B 1 211 ? -7.48 -0.893 21.375 1 95.25 211 LEU B C 1
ATOM 4620 O O . LEU B 1 211 ? -6.355 -1.013 21.875 1 95.25 211 LEU B O 1
ATOM 4624 N N . PRO B 1 212 ? -8.492 -1.197 22.047 1 92.75 212 PRO B N 1
ATOM 4625 C CA . PRO B 1 212 ? -8.43 -1.433 23.484 1 92.75 212 PRO B CA 1
ATOM 4626 C C . PRO B 1 212 ? -7.621 -2.676 23.844 1 92.75 212 PRO B C 1
ATOM 4628 O O . PRO B 1 212 ? -7.062 -2.754 24.938 1 92.75 212 PRO B O 1
ATOM 4631 N N . GLN B 1 213 ? -7.496 -3.621 23 1 87.31 213 GLN B N 1
ATOM 4632 C CA . GLN B 1 213 ? -6.832 -4.871 23.359 1 87.31 213 GLN B CA 1
ATOM 4633 C C . GLN B 1 213 ? -5.398 -4.895 22.828 1 87.31 213 GLN B C 1
ATOM 4635 O O . GLN B 1 213 ? -4.754 -5.945 22.812 1 87.31 213 GLN B O 1
ATOM 4640 N N . VAL B 1 214 ? -4.973 -3.754 22.375 1 90.44 214 VAL B N 1
ATOM 4641 C CA . VAL B 1 214 ? -3.637 -3.703 21.797 1 90.44 214 VAL B CA 1
ATOM 4642 C C . VAL B 1 214 ? -2.814 -2.617 22.484 1 90.44 214 VAL B C 1
ATOM 4644 O O . VAL B 1 214 ? -3.25 -1.468 22.594 1 90.44 214 VAL B O 1
ATOM 4647 N N . ASP B 1 215 ? -1.715 -2.99 22.953 1 92.38 215 ASP B N 1
ATOM 4648 C CA . ASP B 1 215 ? -0.804 -2.027 23.562 1 92.38 215 ASP B CA 1
ATOM 4649 C C . ASP B 1 215 ? 0.18 -1.473 22.531 1 92.38 215 ASP B C 1
ATOM 4651 O O . ASP B 1 215 ? 1.233 -2.064 22.297 1 92.38 215 ASP B O 1
ATOM 4655 N N . VAL B 1 216 ? -0.15 -0.326 22.062 1 95.19 216 VAL B N 1
ATOM 4656 C CA . VAL B 1 216 ? 0.7 0.309 21.062 1 95.19 216 VAL B CA 1
ATOM 4657 C C . VAL B 1 216 ? 1.643 1.303 21.734 1 95.19 216 VAL B C 1
ATOM 4659 O O . VAL B 1 216 ? 1.203 2.16 22.5 1 95.19 216 VAL B O 1
ATOM 4662 N N . LYS B 1 217 ? 2.873 1.175 21.484 1 94.94 217 LYS B N 1
ATOM 4663 C CA . LYS B 1 217 ? 3.879 2.107 21.984 1 94.94 217 LYS B CA 1
ATOM 4664 C C . LYS B 1 217 ? 4.398 3.004 20.859 1 94.94 217 LYS B C 1
ATOM 4666 O O . LYS B 1 217 ? 4.809 2.514 19.812 1 94.94 217 LYS B O 1
ATOM 4671 N N . VAL B 1 218 ? 4.324 4.285 21.094 1 95.38 218 VAL B N 1
ATOM 4672 C CA . VAL B 1 218 ? 4.844 5.27 20.156 1 95.38 218 VAL B CA 1
ATOM 4673 C C . VAL B 1 218 ? 6.055 5.98 20.766 1 95.38 218 VAL B C 1
ATOM 4675 O O . VAL B 1 218 ? 5.941 6.641 21.797 1 95.38 218 VAL B O 1
ATOM 4678 N N . SER B 1 219 ? 7.191 5.824 20.125 1 95.12 219 SER B N 1
ATOM 4679 C CA . SER B 1 219 ? 8.414 6.398 20.672 1 95.12 219 SER B CA 1
ATOM 4680 C C . SER B 1 219 ? 9.195 7.168 19.609 1 95.12 219 SER B C 1
ATOM 4682 O O . SER B 1 219 ? 9.219 6.77 18.453 1 95.12 219 SER B O 1
ATOM 4684 N N . PHE B 1 220 ? 9.836 8.227 20.094 1 96 220 PHE B N 1
ATOM 4685 C CA . PHE B 1 220 ? 10.633 9.078 19.219 1 96 220 PHE B CA 1
ATOM 4686 C C . PHE B 1 220 ? 12.117 8.805 19.406 1 96 220 PHE B C 1
ATOM 4688 O O . PHE B 1 220 ? 12.602 8.68 20.531 1 96 220 PHE B O 1
ATOM 4695 N N . THR B 1 221 ? 12.805 8.641 18.297 1 94.31 221 THR B N 1
ATOM 4696 C CA . THR B 1 221 ? 14.266 8.555 18.297 1 94.31 221 THR B CA 1
ATOM 4697 C C . THR B 1 221 ? 14.867 9.727 17.531 1 94.31 221 THR B C 1
ATOM 4699 O O . THR B 1 221 ? 14.422 10.039 16.422 1 94.31 221 THR B O 1
ATOM 4702 N N . ARG B 1 222 ? 15.836 10.398 18.031 1 93.31 222 ARG B N 1
ATOM 4703 C CA . ARG B 1 222 ? 16.344 11.656 17.5 1 93.31 222 ARG B CA 1
ATOM 4704 C C . ARG B 1 222 ? 17.312 11.406 16.344 1 93.31 222 ARG B C 1
ATOM 4706 O O . ARG B 1 222 ? 17.688 12.336 15.633 1 93.31 222 ARG B O 1
ATOM 4713 N N . GLY B 1 223 ? 17.797 10.227 16.125 1 91 223 GLY B N 1
ATOM 4714 C CA . GLY B 1 223 ? 18.688 9.93 15.023 1 91 223 GLY B CA 1
ATOM 4715 C C . GLY B 1 223 ? 20.094 9.578 15.461 1 91 223 GLY B C 1
ATOM 4716 O O . GLY B 1 223 ? 20.938 9.234 14.633 1 91 223 GLY B O 1
ATOM 4717 N N . TRP B 1 224 ? 20.391 9.867 16.656 1 92.25 224 TRP B N 1
ATOM 4718 C CA . TRP B 1 224 ? 21.656 9.453 17.25 1 92.25 224 TRP B CA 1
ATOM 4719 C C . TRP B 1 224 ? 21.453 9.078 18.719 1 92.25 224 TRP B C 1
ATOM 4721 O O . TRP B 1 224 ? 20.391 9.328 19.297 1 92.25 224 TRP B O 1
ATOM 4731 N N . ASP B 1 225 ? 22.469 8.461 19.25 1 88.56 225 ASP B N 1
ATOM 4732 C CA . ASP B 1 225 ? 22.375 7.953 20.609 1 88.56 225 ASP B CA 1
ATOM 4733 C C . ASP B 1 225 ? 22.219 9.102 21.609 1 88.56 225 ASP B C 1
ATOM 4735 O O . ASP B 1 225 ? 22.922 10.109 21.516 1 88.56 225 ASP B O 1
ATOM 4739 N N . SER B 1 226 ? 21.281 8.938 22.516 1 83.31 226 SER B N 1
ATOM 4740 C CA . SER B 1 226 ? 20.953 9.992 23.469 1 83.31 226 SER B CA 1
ATOM 4741 C C . SER B 1 226 ? 22.062 10.211 24.484 1 83.31 226 SER B C 1
ATOM 4743 O O . SER B 1 226 ? 22.156 11.273 25.109 1 83.31 226 SER B O 1
ATOM 4745 N N . LYS B 1 227 ? 22.938 9.367 24.625 1 86.38 227 LYS B N 1
ATOM 4746 C CA . LYS B 1 227 ? 23.969 9.43 25.672 1 86.38 227 LYS B CA 1
ATOM 4747 C C . LYS B 1 227 ? 25.219 10.148 25.156 1 86.38 227 LYS B C 1
ATOM 4749 O O . LYS B 1 227 ? 26.094 10.508 25.953 1 86.38 227 LYS B O 1
ATOM 4754 N N . THR B 1 228 ? 25.25 10.344 23.906 1 87.56 228 THR B N 1
ATOM 4755 C CA . THR B 1 228 ? 26.453 10.945 23.344 1 87.56 228 THR B CA 1
ATOM 4756 C C . THR B 1 228 ? 26.203 12.391 22.938 1 87.56 228 THR B C 1
ATOM 4758 O O . THR B 1 228 ? 25.172 12.703 22.328 1 87.56 228 THR B O 1
ATOM 4761 N N . ASP B 1 229 ? 27.109 13.195 23.359 1 92.44 229 ASP B N 1
ATOM 4762 C CA . ASP B 1 229 ? 27.078 14.578 22.906 1 92.44 229 ASP B CA 1
ATOM 4763 C C . ASP B 1 229 ? 27.219 14.664 21.391 1 92.44 229 ASP B C 1
ATOM 4765 O O . ASP B 1 229 ? 28.109 14.016 20.812 1 92.44 229 ASP B O 1
ATOM 4769 N N . PHE B 1 230 ? 26.328 15.438 20.75 1 94.81 230 PHE B N 1
ATOM 4770 C CA . PHE B 1 230 ? 26.266 15.438 19.297 1 94.81 230 PHE B CA 1
ATOM 4771 C C . PHE B 1 230 ? 27.562 15.961 18.688 1 94.81 230 PHE B C 1
ATOM 4773 O O . PHE B 1 230 ? 28.016 15.477 17.656 1 94.81 230 PHE B O 1
ATOM 4780 N N . ALA B 1 231 ? 28.094 17 19.328 1 93.88 231 ALA B N 1
ATOM 4781 C CA . ALA B 1 231 ? 29.359 17.547 18.859 1 93.88 231 ALA B CA 1
ATOM 4782 C C . ALA B 1 231 ? 30.453 16.5 18.875 1 93.88 231 ALA B C 1
ATOM 4784 O O . ALA B 1 231 ? 31.219 16.359 17.922 1 93.88 231 ALA B O 1
ATOM 4785 N N . GLN B 1 232 ? 30.5 15.773 19.938 1 94.38 232 GLN B N 1
ATOM 4786 C CA . GLN B 1 232 ? 31.484 14.711 20.078 1 94.38 232 GLN B CA 1
ATOM 4787 C C . GLN B 1 232 ? 31.25 13.609 19.047 1 94.38 232 GLN B C 1
ATOM 4789 O O . GLN B 1 232 ? 32.219 13.047 18.516 1 94.38 232 GLN B O 1
ATOM 4794 N N . LEU B 1 233 ? 30.062 13.367 18.859 1 94.62 233 LEU B N 1
ATOM 4795 C CA . LEU B 1 233 ? 29.688 12.328 17.906 1 94.62 233 LEU B CA 1
ATOM 4796 C C . LEU B 1 233 ? 30.156 12.695 16.5 1 94.62 233 LEU B C 1
ATOM 4798 O O . LEU B 1 233 ? 30.719 11.859 15.789 1 94.62 233 LEU B O 1
ATOM 4802 N N . LEU B 1 234 ? 29.953 13.961 16.078 1 94.62 234 LEU B N 1
ATOM 4803 C CA . LEU B 1 234 ? 30.328 14.406 14.742 1 94.62 234 LEU B CA 1
ATOM 4804 C C . LEU B 1 234 ? 31.844 14.312 14.555 1 94.62 234 LEU B C 1
ATOM 4806 O O . LEU B 1 234 ? 32.312 13.93 13.477 1 94.62 234 LEU B O 1
ATOM 4810 N N . GLU B 1 235 ? 32.469 14.664 15.602 1 93.81 235 GLU B N 1
ATOM 4811 C CA . GLU B 1 235 ? 33.938 14.609 15.531 1 93.81 235 GLU B CA 1
ATOM 4812 C C . GLU B 1 235 ? 34.438 13.172 15.438 1 93.81 235 GLU B C 1
ATOM 4814 O O . GLU B 1 235 ? 35.281 12.859 14.609 1 93.81 235 GLU B O 1
ATOM 4819 N N . SER B 1 236 ? 33.938 12.289 16.234 1 93.94 236 SER B N 1
ATOM 4820 C CA . SER B 1 236 ? 34.375 10.898 16.297 1 93.94 236 SER B CA 1
ATOM 4821 C C . SER B 1 236 ? 33.969 10.141 15.039 1 93.94 236 SER B C 1
ATOM 4823 O O . SER B 1 236 ? 34.656 9.203 14.625 1 93.94 236 SER B O 1
ATOM 4825 N N . GLN B 1 237 ? 32.906 10.523 14.43 1 94.12 237 GLN B N 1
ATOM 4826 C CA . GLN B 1 237 ? 32.375 9.789 13.281 1 94.12 237 GLN B CA 1
ATOM 4827 C C . GLN B 1 237 ? 32.875 10.383 11.969 1 94.12 237 GLN B C 1
ATOM 4829 O O . GLN B 1 237 ? 32.531 9.898 10.891 1 94.12 237 GLN B O 1
ATOM 4834 N N . TYR B 1 238 ? 33.688 11.367 12.109 1 95.19 238 TYR B N 1
ATOM 4835 C CA . TYR B 1 238 ? 34.188 12.07 10.922 1 95.19 238 TYR B CA 1
ATOM 4836 C C . TYR B 1 238 ? 34.781 11.102 9.922 1 95.19 238 TYR B C 1
ATOM 4838 O O . TYR B 1 238 ? 34.469 11.133 8.734 1 95.19 238 TYR B O 1
ATOM 4846 N N . PRO B 1 239 ? 35.625 10.18 10.344 1 95.44 239 PRO B N 1
ATOM 4847 C CA . PRO B 1 239 ? 36.219 9.266 9.367 1 95.44 239 PRO B CA 1
ATOM 4848 C C . PRO B 1 239 ? 35.188 8.438 8.625 1 95.44 239 PRO B C 1
ATOM 4850 O O . PRO B 1 239 ? 35.312 8.219 7.418 1 95.44 239 PRO B O 1
ATOM 4853 N N . ARG B 1 240 ? 34.281 8.109 9.344 1 95 240 ARG B N 1
ATOM 4854 C CA . ARG B 1 240 ? 33.219 7.328 8.734 1 95 240 ARG B CA 1
ATOM 4855 C C . ARG B 1 240 ? 32.406 8.172 7.75 1 95 240 ARG B C 1
ATOM 4857 O O . ARG B 1 240 ? 32.094 7.723 6.645 1 95 240 ARG B O 1
ATOM 4864 N N . ASP B 1 241 ? 31.984 9.367 8.164 1 95.94 241 ASP B N 1
ATOM 4865 C CA . ASP B 1 241 ? 31.234 10.281 7.305 1 95.94 241 ASP B CA 1
ATOM 4866 C C . ASP B 1 241 ? 32 10.586 6.023 1 95.94 241 ASP B C 1
ATOM 4868 O O . ASP B 1 241 ? 31.438 10.633 4.938 1 95.94 241 ASP B O 1
ATOM 4872 N N . LEU B 1 242 ? 33.281 10.727 6.184 1 95 242 LEU B N 1
ATOM 4873 C CA . LEU B 1 242 ? 34.125 11.008 5.043 1 95 242 LEU B CA 1
ATOM 4874 C C . LEU B 1 242 ? 34.156 9.836 4.066 1 95 242 LEU B C 1
ATOM 4876 O O . LEU B 1 242 ? 34.062 10.031 2.854 1 95 242 LEU B O 1
ATOM 4880 N N . ALA B 1 243 ? 34.219 8.688 4.602 1 94.44 243 ALA B N 1
ATOM 4881 C CA . ALA B 1 243 ? 34.281 7.48 3.783 1 94.44 243 ALA B CA 1
ATOM 4882 C C . ALA B 1 243 ? 33 7.281 3 1 94.44 243 ALA B C 1
ATOM 4884 O O . ALA B 1 243 ? 33.031 6.852 1.845 1 94.44 243 ALA B O 1
ATOM 4885 N N . THR B 1 244 ? 31.891 7.566 3.566 1 94.19 244 THR B N 1
ATOM 4886 C CA . THR B 1 244 ? 30.594 7.328 2.943 1 94.19 244 THR B CA 1
ATOM 4887 C C . THR B 1 244 ? 30.141 8.547 2.139 1 94.19 244 THR B C 1
ATOM 4889 O O . THR B 1 244 ? 29.234 8.445 1.312 1 94.19 244 THR B O 1
ATOM 4892 N N . GLY B 1 245 ? 30.703 9.656 2.482 1 94.56 245 GLY B N 1
ATOM 4893 C CA . GLY B 1 245 ? 30.375 10.883 1.777 1 94.56 245 GLY B CA 1
ATOM 4894 C C . GLY B 1 245 ? 29.094 11.531 2.27 1 94.56 245 GLY B C 1
ATOM 4895 O O . GLY B 1 245 ? 28.516 12.383 1.589 1 94.56 245 GLY B O 1
ATOM 4896 N N . HIS B 1 246 ? 28.594 11.023 3.318 1 96.12 246 HIS B N 1
ATOM 4897 C CA . HIS B 1 246 ? 27.391 11.617 3.889 1 96.12 246 HIS B CA 1
ATOM 4898 C C . HIS B 1 246 ? 27.422 11.562 5.414 1 96.12 246 HIS B C 1
ATOM 4900 O O . HIS B 1 246 ? 28.188 10.789 6 1 96.12 246 HIS B O 1
ATOM 4906 N N . THR B 1 247 ? 26.641 12.453 6.023 1 95.81 247 THR B N 1
ATOM 4907 C CA . THR B 1 247 ? 26.516 12.516 7.473 1 95.81 247 THR B CA 1
ATOM 4908 C C . THR B 1 247 ? 25.578 11.422 7.98 1 95.81 247 THR B C 1
ATOM 4910 O O . THR B 1 247 ? 24.391 11.406 7.641 1 95.81 247 THR B O 1
ATOM 4913 N N . VAL B 1 248 ? 26.016 10.648 8.898 1 94.88 248 VAL B N 1
ATOM 4914 C CA . VAL B 1 248 ? 25.266 9.438 9.227 1 94.88 248 VAL B CA 1
ATOM 4915 C C . VAL B 1 248 ? 24.375 9.695 10.438 1 94.88 248 VAL B C 1
ATOM 4917 O O . VAL B 1 248 ? 23.453 8.93 10.711 1 94.88 248 VAL B O 1
ATOM 4920 N N . SER B 1 249 ? 24.719 10.75 11.148 1 95 249 SER B N 1
ATOM 4921 C CA . SER B 1 249 ? 23.938 11.047 12.352 1 95 249 SER B CA 1
ATOM 4922 C C . SER B 1 249 ? 23.359 12.453 12.297 1 95 249 SER B C 1
ATOM 4924 O O . SER B 1 249 ? 24 13.383 11.797 1 95 249 SER B O 1
ATOM 4926 N N . GLY B 1 250 ? 22.141 12.555 12.758 1 95.62 250 GLY B N 1
ATOM 4927 C CA . GLY B 1 250 ? 21.484 13.852 12.781 1 95.62 250 GLY B CA 1
ATOM 4928 C C . GLY B 1 250 ? 19.969 13.75 12.766 1 95.62 250 GLY B C 1
ATOM 4929 O O . GLY B 1 250 ? 19.406 12.648 12.766 1 95.62 250 GLY B O 1
ATOM 4930 N N . PRO B 1 251 ? 19.312 14.875 12.781 1 96.19 251 PRO B N 1
ATOM 4931 C CA . PRO B 1 251 ? 17.844 14.883 12.828 1 96.19 251 PRO B CA 1
ATOM 4932 C C . PRO B 1 251 ? 17.203 14.273 11.578 1 96.19 251 PRO B C 1
ATOM 4934 O O . PRO B 1 251 ? 16.047 13.883 11.609 1 96.19 251 PRO B O 1
ATOM 4937 N N . HIS B 1 252 ? 18.016 14.164 10.516 1 95.94 252 HIS B N 1
ATOM 4938 C CA . HIS B 1 252 ? 17.516 13.555 9.289 1 95.94 252 HIS B CA 1
ATOM 4939 C C . HIS B 1 252 ? 17.438 12.039 9.422 1 95.94 252 HIS B C 1
ATOM 4941 O O . HIS B 1 252 ? 16.938 11.359 8.523 1 95.94 252 HIS B O 1
ATOM 4947 N N . LYS B 1 253 ? 17.875 11.547 10.555 1 95.88 253 LYS B N 1
ATOM 4948 C CA . LYS B 1 253 ? 17.797 10.117 10.852 1 95.88 253 LYS B CA 1
ATOM 4949 C C . LYS B 1 253 ? 16.797 9.844 11.977 1 95.88 253 LYS B C 1
ATOM 4951 O O . LYS B 1 253 ? 16.688 8.711 12.445 1 95.88 253 LYS B O 1
ATOM 4956 N N . ALA B 1 254 ? 16.094 10.867 12.367 1 96.44 254 ALA B N 1
ATOM 4957 C CA . ALA B 1 254 ? 15.086 10.711 13.414 1 96.44 254 ALA B CA 1
ATOM 4958 C C . ALA B 1 254 ? 13.945 9.805 12.938 1 96.44 254 ALA B C 1
ATOM 4960 O O . ALA B 1 254 ? 13.75 9.633 11.734 1 96.44 254 ALA B O 1
ATOM 4961 N N . ASP B 1 255 ? 13.242 9.227 13.938 1 95.94 255 ASP B N 1
ATOM 4962 C CA . ASP B 1 255 ? 12.172 8.305 13.594 1 95.94 255 ASP B CA 1
ATOM 4963 C C . ASP B 1 255 ? 11.109 8.258 14.688 1 95.94 255 ASP B C 1
ATOM 4965 O O . ASP B 1 255 ? 11.375 8.625 15.836 1 95.94 255 ASP B O 1
ATOM 4969 N N . LEU B 1 256 ? 9.914 8.023 14.242 1 96.25 256 LEU B N 1
ATOM 4970 C CA . LEU B 1 256 ? 8.797 7.723 15.125 1 96.25 256 LEU B CA 1
ATOM 4971 C C . LEU B 1 256 ? 8.43 6.242 15.055 1 96.25 256 LEU B C 1
ATOM 4973 O O . LEU B 1 256 ? 7.816 5.801 14.078 1 96.25 256 LEU B O 1
ATOM 4977 N N . ARG B 1 257 ? 8.75 5.535 16.094 1 94.56 257 ARG B N 1
ATOM 4978 C CA . ARG B 1 257 ? 8.555 4.086 16.078 1 94.56 257 ARG B CA 1
ATOM 4979 C C . ARG B 1 257 ? 7.227 3.703 16.719 1 94.56 257 ARG B C 1
ATOM 4981 O O . ARG B 1 257 ? 6.895 4.188 17.812 1 94.56 257 ARG B O 1
ATOM 4988 N N . LEU B 1 258 ? 6.469 2.949 16 1 95.75 258 LEU B N 1
ATOM 4989 C CA . LEU B 1 258 ? 5.219 2.383 16.5 1 95.75 258 LEU B CA 1
ATOM 4990 C C . LEU B 1 258 ? 5.336 0.874 16.672 1 95.75 258 LEU B C 1
ATOM 4992 O O . LEU B 1 258 ? 5.562 0.144 15.711 1 95.75 258 LEU B O 1
ATOM 4996 N N . ARG B 1 259 ? 5.109 0.416 17.938 1 94.38 259 ARG B N 1
ATOM 4997 C CA . ARG B 1 259 ? 5.34 -0.999 18.203 1 94.38 259 ARG B CA 1
ATOM 4998 C C . ARG B 1 259 ? 4.211 -1.585 19.047 1 94.38 259 ARG B C 1
ATOM 5000 O O . ARG B 1 259 ? 3.561 -0.868 19.812 1 94.38 259 ARG B O 1
ATOM 5007 N N . VAL B 1 260 ? 3.934 -2.783 18.812 1 92.75 260 VAL B N 1
ATOM 5008 C CA . VAL B 1 260 ? 3.111 -3.631 19.672 1 92.75 260 VAL B CA 1
ATOM 5009 C C . VAL B 1 260 ? 3.973 -4.73 20.297 1 92.75 260 VAL B C 1
ATOM 5011 O O . VAL B 1 260 ? 4.359 -5.684 19.609 1 92.75 260 VAL B O 1
ATOM 5014 N N . GLY B 1 261 ? 4.199 -4.594 21.531 1 88 261 GLY B N 1
ATOM 5015 C CA . GLY B 1 261 ? 5.223 -5.449 22.109 1 88 261 GLY B CA 1
ATOM 5016 C C . GLY B 1 261 ? 6.594 -5.254 21.484 1 88 261 GLY B C 1
ATOM 5017 O O . GLY B 1 261 ? 7.117 -4.137 21.469 1 88 261 GLY B O 1
ATOM 5018 N N . THR B 1 262 ? 7.125 -6.312 20.922 1 85.88 262 THR B N 1
ATOM 5019 C CA . THR B 1 262 ? 8.453 -6.242 20.312 1 85.88 262 THR B CA 1
ATOM 5020 C C . THR B 1 262 ? 8.344 -6.137 18.797 1 85.88 262 THR B C 1
ATOM 5022 O O . THR B 1 262 ? 9.359 -5.984 18.109 1 85.88 262 THR B O 1
ATOM 5025 N N . LEU B 1 263 ? 7.16 -6.145 18.297 1 87.19 263 LEU B N 1
ATOM 5026 C CA . LEU B 1 263 ? 6.973 -6.16 16.859 1 87.19 263 LEU B CA 1
ATOM 5027 C C . LEU B 1 263 ? 6.562 -4.785 16.344 1 87.19 263 LEU B C 1
ATOM 5029 O O . LEU B 1 263 ? 5.801 -4.074 17 1 87.19 263 LEU B O 1
ATOM 5033 N N . PRO B 1 264 ? 7.062 -4.438 15.188 1 90.94 264 PRO B N 1
ATOM 5034 C CA . PRO B 1 264 ? 6.492 -3.25 14.555 1 90.94 264 PRO B CA 1
ATOM 5035 C C . PRO B 1 264 ? 4.98 -3.361 14.352 1 90.94 264 PRO B C 1
ATOM 5037 O O . PRO B 1 264 ? 4.469 -4.449 14.07 1 90.94 264 PRO B O 1
ATOM 5040 N N . ALA B 1 265 ? 4.246 -2.262 14.461 1 92.94 265 ALA B N 1
ATOM 5041 C CA . ALA B 1 265 ? 2.789 -2.246 14.375 1 92.94 265 ALA B CA 1
ATOM 5042 C C . ALA B 1 265 ? 2.311 -2.879 13.07 1 92.94 265 ALA B C 1
ATOM 5044 O O . ALA B 1 265 ? 1.303 -3.59 13.055 1 92.94 265 ALA B O 1
ATOM 5045 N N . GLN B 1 266 ? 3.051 -2.67 11.945 1 89.81 266 GLN B N 1
ATOM 5046 C CA . GLN B 1 266 ? 2.633 -3.148 10.625 1 89.81 266 GLN B CA 1
ATOM 5047 C C . GLN B 1 266 ? 2.645 -4.672 10.57 1 89.81 266 GLN B C 1
ATOM 5049 O O . GLN B 1 266 ? 1.933 -5.273 9.758 1 89.81 266 GLN B O 1
ATOM 5054 N N . ASP B 1 267 ? 3.408 -5.297 11.438 1 86.56 267 ASP B N 1
ATOM 5055 C CA . ASP B 1 267 ? 3.508 -6.754 11.445 1 86.56 267 ASP B CA 1
ATOM 5056 C C . ASP B 1 267 ? 2.549 -7.363 12.461 1 86.56 267 ASP B C 1
ATOM 5058 O O . ASP B 1 267 ? 2.195 -8.539 12.367 1 86.56 267 ASP B O 1
ATOM 5062 N N . ALA B 1 268 ? 2.166 -6.57 13.383 1 88.31 268 ALA B N 1
ATOM 5063 C CA . ALA B 1 268 ? 1.399 -7.105 14.508 1 88.31 268 ALA B CA 1
ATOM 5064 C C . ALA B 1 268 ? -0.098 -6.91 14.289 1 88.31 268 ALA B C 1
ATOM 5066 O O . ALA B 1 268 ? -0.911 -7.699 14.781 1 88.31 268 ALA B O 1
ATOM 5067 N N . LEU B 1 269 ? -0.461 -5.898 13.555 1 91.25 269 LEU B N 1
ATOM 5068 C CA . LEU B 1 269 ? -1.863 -5.504 13.477 1 91.25 269 LEU B CA 1
ATOM 5069 C C . LEU B 1 269 ? -2.475 -5.93 12.148 1 91.25 269 LEU B C 1
ATOM 5071 O O . LEU B 1 269 ? -1.769 -6.051 11.141 1 91.25 269 LEU B O 1
ATOM 5075 N N . SER B 1 270 ? -3.764 -6.191 12.195 1 90.38 270 SER B N 1
ATOM 5076 C CA . SER B 1 270 ? -4.508 -6.41 10.961 1 90.38 270 SER B CA 1
ATOM 5077 C C . SER B 1 270 ? -4.641 -5.121 10.156 1 90.38 270 SER B C 1
ATOM 5079 O O . SER B 1 270 ? -4.371 -4.035 10.672 1 90.38 270 SER B O 1
ATOM 5081 N N . ARG B 1 271 ? -5.055 -5.18 8.969 1 88.94 271 ARG B N 1
ATOM 5082 C CA . ARG B 1 271 ? -5.207 -4.016 8.102 1 88.94 271 ARG B CA 1
ATOM 5083 C C . ARG B 1 271 ? -6.203 -3.023 8.688 1 88.94 271 ARG B C 1
ATOM 5085 O O . ARG B 1 271 ? -5.961 -1.814 8.68 1 88.94 271 ARG B O 1
ATOM 5092 N N . GLY B 1 272 ? -7.324 -3.557 9.164 1 92.56 272 GLY B N 1
ATOM 5093 C CA . GLY B 1 272 ? -8.289 -2.678 9.797 1 92.56 272 GLY B CA 1
ATOM 5094 C C . GLY B 1 272 ? -7.738 -1.975 11.023 1 92.56 272 GLY B C 1
ATOM 5095 O O . GLY B 1 272 ? -8.008 -0.791 11.242 1 92.56 272 GLY B O 1
ATOM 5096 N N . GLN B 1 273 ? -6.988 -2.67 11.773 1 93.75 273 GLN B N 1
ATOM 5097 C CA . GLN B 1 273 ? -6.367 -2.096 12.961 1 93.75 273 GLN B CA 1
ATOM 5098 C C . GLN B 1 273 ? -5.328 -1.044 12.586 1 93.75 273 GLN B C 1
ATOM 5100 O O . GLN B 1 273 ? -5.199 -0.021 13.258 1 93.75 273 GLN B O 1
ATOM 5105 N N . LEU B 1 274 ? -4.648 -1.362 11.562 1 93.94 274 LEU B N 1
ATOM 5106 C CA . LEU B 1 274 ? -3.664 -0.399 11.086 1 93.94 274 LEU B CA 1
ATOM 5107 C C . LEU B 1 274 ? -4.34 0.894 10.641 1 93.94 274 LEU B C 1
ATOM 5109 O O . LEU B 1 274 ? -3.842 1.987 10.922 1 93.94 274 LEU B O 1
ATOM 5113 N N . LYS B 1 275 ? -5.414 0.787 9.945 1 93.94 275 LYS B N 1
ATOM 5114 C CA . LYS B 1 275 ? -6.176 1.962 9.531 1 93.94 275 LYS B CA 1
ATOM 5115 C C . LYS B 1 275 ? -6.598 2.793 10.742 1 93.94 275 LYS B C 1
ATOM 5117 O O . LYS B 1 275 ? -6.473 4.02 10.734 1 93.94 275 LYS B O 1
ATOM 5122 N N . LEU B 1 276 ? -7.035 2.137 11.773 1 96.25 276 LEU B N 1
ATOM 5123 C CA . LEU B 1 276 ? -7.441 2.822 12.992 1 96.25 276 LEU B CA 1
ATOM 5124 C C . LEU B 1 276 ? -6.258 3.523 13.648 1 96.25 276 LEU B C 1
ATOM 5126 O O . LEU B 1 276 ? -6.395 4.633 14.172 1 96.25 276 LEU B O 1
ATOM 5130 N N . LEU B 1 277 ? -5.145 2.869 13.609 1 96.44 277 LEU B N 1
ATOM 5131 C CA . LEU B 1 277 ? -3.943 3.455 14.195 1 96.44 277 LEU B CA 1
ATOM 5132 C C . LEU B 1 277 ? -3.539 4.723 13.453 1 96.44 277 LEU B C 1
ATOM 5134 O O . LEU B 1 277 ? -3.242 5.746 14.07 1 96.44 277 LEU B O 1
ATOM 5138 N N . VAL B 1 278 ? -3.561 4.668 12.164 1 96.06 278 VAL B N 1
ATOM 5139 C CA . VAL B 1 278 ? -3.238 5.832 11.344 1 96.06 278 VAL B CA 1
ATOM 5140 C C . VAL B 1 278 ? -4.246 6.949 11.609 1 96.06 278 VAL B C 1
ATOM 5142 O O . VAL B 1 278 ? -3.865 8.109 11.758 1 96.06 278 VAL B O 1
ATOM 5145 N N . CYS B 1 279 ? -5.496 6.594 11.711 1 96.94 279 CYS B N 1
ATOM 5146 C CA . CYS B 1 279 ? -6.531 7.57 12.023 1 96.94 279 CYS B CA 1
ATOM 5147 C C . CYS B 1 279 ? -6.289 8.203 13.383 1 96.94 279 CYS B C 1
ATOM 5149 O O . CYS B 1 279 ? -6.438 9.422 13.547 1 96.94 279 CYS B O 1
ATOM 5151 N N . ALA B 1 280 ? -5.898 7.375 14.289 1 97.44 280 ALA B N 1
ATOM 5152 C CA . ALA B 1 280 ? -5.609 7.883 15.633 1 97.44 280 ALA B CA 1
ATOM 5153 C C . ALA B 1 280 ? -4.492 8.922 15.594 1 97.44 280 ALA B C 1
ATOM 5155 O O . ALA B 1 280 ? -4.594 9.977 16.234 1 97.44 280 ALA B O 1
ATOM 5156 N N . LEU B 1 281 ? -3.49 8.641 14.883 1 97 281 LEU B N 1
ATOM 5157 C CA . LEU B 1 281 ? -2.359 9.555 14.766 1 97 281 LEU B CA 1
ATOM 5158 C C . LEU B 1 281 ? -2.797 10.883 14.172 1 97 281 LEU B C 1
ATOM 5160 O O . LEU B 1 281 ? -2.471 11.945 14.711 1 97 281 LEU B O 1
ATOM 5164 N N . ARG B 1 282 ? -3.594 10.859 13.172 1 96.56 282 ARG B N 1
ATOM 5165 C CA . ARG B 1 282 ? -4.023 12.07 12.484 1 96.56 282 ARG B CA 1
ATOM 5166 C C . ARG B 1 282 ? -5.012 12.867 13.328 1 96.56 282 ARG B C 1
ATOM 5168 O O . ARG B 1 282 ? -4.949 14.094 13.383 1 96.56 282 ARG B O 1
ATOM 5175 N N . ILE B 1 283 ? -5.879 12.164 13.945 1 97.12 283 ILE B N 1
ATOM 5176 C CA . ILE B 1 283 ? -6.855 12.82 14.797 1 97.12 283 ILE B CA 1
ATOM 5177 C C . ILE B 1 283 ? -6.145 13.5 15.969 1 97.12 283 ILE B C 1
ATOM 5179 O O . ILE B 1 283 ? -6.438 14.656 16.297 1 97.12 283 ILE B O 1
ATOM 5183 N N . ALA B 1 284 ? -5.199 12.797 16.547 1 97.38 284 ALA B N 1
ATOM 5184 C CA . ALA B 1 284 ? -4.43 13.375 17.656 1 97.38 284 ALA B CA 1
ATOM 5185 C C . ALA B 1 284 ? -3.709 14.648 17.203 1 97.38 284 ALA B C 1
ATOM 5187 O O . ALA B 1 284 ? -3.666 15.633 17.953 1 97.38 284 ALA B O 1
ATOM 5188 N N . GLN B 1 285 ? -3.178 14.602 16.094 1 96.5 285 GLN B N 1
ATOM 5189 C CA . GLN B 1 285 ? -2.453 15.75 15.562 1 96.5 285 GLN B CA 1
ATOM 5190 C C . GLN B 1 285 ? -3.379 16.953 15.375 1 96.5 285 GLN B C 1
ATOM 5192 O O . GLN B 1 285 ? -3.02 18.078 15.719 1 96.5 285 GLN B O 1
ATOM 5197 N N . GLY B 1 286 ? -4.539 16.703 14.867 1 95.81 286 GLY B N 1
ATOM 5198 C CA . GLY B 1 286 ? -5.496 17.781 14.719 1 95.81 286 GLY B CA 1
ATOM 5199 C C . GLY B 1 286 ? -5.984 18.328 16.047 1 95.81 286 GLY B C 1
ATOM 5200 O O . GLY B 1 286 ? -6.117 19.547 16.219 1 95.81 286 GLY B O 1
ATOM 5201 N N . LYS B 1 287 ? -6.246 17.453 16.922 1 96.75 287 LYS B N 1
ATOM 5202 C CA . LYS B 1 287 ? -6.672 17.891 18.25 1 96.75 287 LYS B CA 1
ATOM 5203 C C . LYS B 1 287 ? -5.586 18.719 18.938 1 96.75 287 LYS B C 1
ATOM 5205 O O . LYS B 1 287 ? -5.879 19.719 19.578 1 96.75 287 LYS B O 1
ATOM 5210 N N . LEU B 1 288 ? -4.406 18.234 18.797 1 96.81 288 LEU B N 1
ATOM 5211 C CA . LEU B 1 288 ? -3.281 18.953 19.391 1 96.81 288 LEU B CA 1
ATOM 5212 C C . LEU B 1 288 ? -3.127 20.344 18.781 1 96.81 288 LEU B C 1
ATOM 5214 O O . LEU B 1 288 ? -2.855 21.312 19.5 1 96.81 288 LEU B O 1
ATOM 5218 N N . LEU B 1 289 ? -3.281 20.453 17.531 1 95.94 289 LEU B N 1
ATOM 5219 C CA . LEU B 1 289 ? -3.219 21.75 16.844 1 95.94 289 LEU B CA 1
ATOM 5220 C C . LEU B 1 289 ? -4.25 22.719 17.422 1 95.94 289 LEU B C 1
ATOM 5222 O O . LEU B 1 289 ? -3.928 23.859 17.719 1 95.94 289 LEU B O 1
ATOM 5226 N N . LYS B 1 290 ? -5.406 22.25 17.578 1 95.12 290 LYS B N 1
ATOM 5227 C CA . LYS B 1 290 ? -6.477 23.062 18.141 1 95.12 290 LYS B CA 1
ATOM 5228 C C . LYS B 1 290 ? -6.152 23.484 19.578 1 95.12 290 LYS B C 1
ATOM 5230 O O . LYS B 1 290 ? -6.328 24.641 19.938 1 95.12 290 LYS B O 1
ATOM 5235 N N . GLN B 1 291 ? -5.629 22.578 20.297 1 94.88 291 GLN B N 1
ATOM 5236 C CA . GLN B 1 291 ? -5.309 22.812 21.703 1 94.88 291 GLN B CA 1
ATOM 5237 C C . GLN B 1 291 ? -4.188 23.844 21.844 1 94.88 291 GLN B C 1
ATOM 5239 O O . GLN B 1 291 ? -4.242 24.703 22.703 1 94.88 291 GLN B O 1
ATOM 5244 N N . GLN B 1 292 ? -3.248 23.766 21 1 94.25 292 GLN B N 1
ATOM 5245 C CA . GLN B 1 292 ? -2.039 24.562 21.188 1 94.25 292 GLN B CA 1
ATOM 5246 C C . GLN B 1 292 ? -2.188 25.953 20.562 1 94.25 292 GLN B C 1
ATOM 5248 O O . GLN B 1 292 ? -1.73 26.938 21.125 1 94.25 292 GLN B O 1
ATOM 5253 N N . ILE B 1 293 ? -2.873 26.031 19.391 1 91.88 293 ILE B N 1
ATOM 5254 C CA . ILE B 1 293 ? -2.861 27.328 18.719 1 91.88 293 ILE B CA 1
ATOM 5255 C C . ILE B 1 293 ? -4.281 27.703 18.312 1 91.88 293 ILE B C 1
ATOM 5257 O O . ILE B 1 293 ? -4.477 28.656 17.547 1 91.88 293 ILE B O 1
ATOM 5261 N N . ASP B 1 294 ? -5.254 26.906 18.688 1 92.31 294 ASP B N 1
ATOM 5262 C CA . ASP B 1 294 ? -6.676 27.156 18.469 1 92.31 294 ASP B CA 1
ATOM 5263 C C . ASP B 1 294 ? -6.984 27.266 16.984 1 92.31 294 ASP B C 1
ATOM 5265 O O . ASP B 1 294 ? -7.637 28.219 16.531 1 92.31 294 ASP B O 1
ATOM 5269 N N . LYS B 1 295 ? -6.473 26.375 16.25 1 91.62 295 LYS B N 1
ATOM 5270 C CA . LYS B 1 295 ? -6.707 26.281 14.812 1 91.62 295 LYS B CA 1
ATOM 5271 C C . LYS B 1 295 ? -7.184 24.891 14.43 1 91.62 295 LYS B C 1
ATOM 5273 O O . LYS B 1 295 ? -6.629 23.891 14.883 1 91.62 295 LYS B O 1
ATOM 5278 N N . HIS B 1 296 ? -8.266 24.859 13.617 1 92.44 296 HIS B N 1
ATOM 5279 C CA . HIS B 1 296 ? -8.773 23.562 13.156 1 92.44 296 HIS B CA 1
ATOM 5280 C C . HIS B 1 296 ? -8.086 23.141 11.867 1 92.44 296 HIS B C 1
ATOM 5282 O O . HIS B 1 296 ? -7.75 23.984 11.023 1 92.44 296 HIS B O 1
ATOM 5288 N N . SER B 1 297 ? -7.93 21.859 11.773 1 93.81 297 SER B N 1
ATOM 5289 C CA . SER B 1 297 ? -7.562 21.266 10.492 1 93.81 297 SER B CA 1
ATOM 5290 C C . SER B 1 297 ? -8.797 20.844 9.703 1 93.81 297 SER B C 1
ATOM 5292 O O . SER B 1 297 ? -9.867 20.656 10.281 1 93.81 297 SER B O 1
ATOM 5294 N N . ILE B 1 298 ? -8.648 20.766 8.43 1 96.31 298 ILE B N 1
ATOM 5295 C CA . ILE B 1 298 ? -9.641 20.094 7.594 1 96.31 298 ILE B CA 1
ATOM 5296 C C . ILE B 1 298 ? -9.258 18.625 7.406 1 96.31 298 ILE B C 1
ATOM 5298 O O . ILE B 1 298 ? -8.109 18.312 7.078 1 96.31 298 ILE B O 1
ATOM 5302 N N . TYR B 1 299 ? -10.211 17.734 7.664 1 97.5 299 TYR B N 1
ATOM 5303 C CA . TYR B 1 299 ? -9.945 16.312 7.504 1 97.5 299 TYR B CA 1
ATOM 5304 C C . TYR B 1 299 ? -10.461 15.812 6.16 1 97.5 299 TYR B C 1
ATOM 5306 O O . TYR B 1 299 ? -11.609 16.062 5.797 1 97.5 299 TYR B O 1
ATOM 5314 N N . LEU B 1 300 ? -9.609 15.203 5.434 1 97.62 300 LEU B N 1
ATOM 5315 C CA . LEU B 1 300 ? -9.961 14.492 4.211 1 97.62 300 LEU B CA 1
ATOM 5316 C C . LEU B 1 300 ? -9.82 12.984 4.395 1 97.62 300 LEU B C 1
ATOM 5318 O O . LEU B 1 300 ? -8.703 12.477 4.5 1 97.62 300 LEU B O 1
ATOM 5322 N N . VAL B 1 301 ? -10.906 12.266 4.43 1 97.38 301 VAL B N 1
ATOM 5323 C CA . VAL B 1 301 ? -10.898 10.828 4.68 1 97.38 301 VAL B CA 1
ATOM 5324 C C . VAL B 1 301 ? -11.422 10.086 3.453 1 97.38 301 VAL B C 1
ATOM 5326 O O . VAL B 1 301 ? -12.625 10.125 3.162 1 97.38 301 VAL B O 1
ATOM 5329 N N . ASP B 1 302 ? -10.555 9.391 2.826 1 95.56 302 ASP B N 1
ATOM 5330 C CA . ASP B 1 302 ? -10.906 8.688 1.6 1 95.56 302 ASP B CA 1
ATOM 5331 C C . ASP B 1 302 ? -11.367 7.262 1.899 1 95.56 302 ASP B C 1
ATOM 5333 O O . ASP B 1 302 ? -10.664 6.504 2.574 1 95.56 302 ASP B O 1
ATOM 5337 N N . ASP B 1 303 ? -12.5 6.906 1.458 1 93.25 303 ASP B N 1
ATOM 5338 C CA . ASP B 1 303 ? -13.078 5.57 1.577 1 93.25 303 ASP B CA 1
ATOM 5339 C C . ASP B 1 303 ? -13.055 5.09 3.025 1 93.25 303 ASP B C 1
ATOM 5341 O O . ASP B 1 303 ? -12.531 4.012 3.318 1 93.25 303 ASP B O 1
ATOM 5345 N N . LEU B 1 304 ? -13.711 5.805 3.865 1 94.81 304 LEU B N 1
ATOM 5346 C CA . LEU B 1 304 ? -13.641 5.605 5.309 1 94.81 304 LEU B CA 1
ATOM 5347 C C . LEU B 1 304 ? -14.141 4.219 5.691 1 94.81 304 LEU B C 1
ATOM 5349 O O . LEU B 1 304 ? -13.492 3.512 6.465 1 94.81 304 LEU B O 1
ATOM 5353 N N . PRO B 1 305 ? -15.297 3.723 5.09 1 93.62 305 PRO B N 1
ATOM 5354 C CA . PRO B 1 305 ? -15.852 2.455 5.57 1 93.62 305 PRO B CA 1
ATOM 5355 C C . PRO B 1 305 ? -14.977 1.254 5.211 1 93.62 305 PRO B C 1
ATOM 5357 O O . PRO B 1 305 ? -15.078 0.203 5.852 1 93.62 305 PRO B O 1
ATOM 5360 N N . SER B 1 306 ? -14.203 1.435 4.227 1 92.19 306 SER B N 1
ATOM 5361 C CA . SER B 1 306 ? -13.422 0.3 3.742 1 92.19 306 SER B CA 1
ATOM 5362 C C . SER B 1 306 ? -12.531 -0.272 4.844 1 92.19 306 SER B C 1
ATOM 5364 O O . SER B 1 306 ? -11.953 0.477 5.633 1 92.19 306 SER B O 1
ATOM 5366 N N . GLU B 1 307 ? -12.562 -1.624 5.012 1 91.25 307 GLU B N 1
ATOM 5367 C CA . GLU B 1 307 ? -11.688 -2.41 5.875 1 91.25 307 GLU B CA 1
ATOM 5368 C C . GLU B 1 307 ? -12.062 -2.232 7.344 1 91.25 307 GLU B C 1
ATOM 5370 O O . GLU B 1 307 ? -11.328 -2.658 8.234 1 91.25 307 GLU B O 1
ATOM 5375 N N . LEU B 1 308 ? -13.18 -1.515 7.602 1 94.81 308 LEU B N 1
ATOM 5376 C CA . LEU B 1 308 ? -13.594 -1.307 8.984 1 94.81 308 LEU B CA 1
ATOM 5377 C C . LEU B 1 308 ? -14.938 -1.98 9.258 1 94.81 308 LEU B C 1
ATOM 5379 O O . LEU B 1 308 ? -15.844 -1.933 8.422 1 94.81 308 LEU B O 1
ATOM 5383 N N . ASP B 1 309 ? -15 -2.605 10.391 1 94.12 309 ASP B N 1
ATOM 5384 C CA . ASP B 1 309 ? -16.312 -3.1 10.82 1 94.12 309 ASP B CA 1
ATOM 5385 C C . ASP B 1 309 ? -17.172 -1.965 11.367 1 94.12 309 ASP B C 1
ATOM 5387 O O . ASP B 1 309 ? -16.703 -0.838 11.523 1 94.12 309 ASP B O 1
ATOM 5391 N N . ALA B 1 310 ? -18.406 -2.244 11.633 1 93.81 310 ALA B N 1
ATOM 5392 C CA . ALA B 1 310 ? -19.406 -1.233 11.969 1 93.81 310 ALA B CA 1
ATOM 5393 C C . ALA B 1 310 ? -19.016 -0.496 13.25 1 93.81 310 ALA B C 1
ATOM 5395 O O . ALA B 1 310 ? -19.125 0.731 13.32 1 93.81 310 ALA B O 1
ATOM 5396 N N . GLN B 1 311 ? -18.578 -1.181 14.195 1 94.12 311 GLN B N 1
ATOM 5397 C CA . GLN B 1 311 ? -18.234 -0.586 15.477 1 94.12 311 GLN B CA 1
ATOM 5398 C C . GLN B 1 311 ? -17.078 0.411 15.328 1 94.12 311 GLN B C 1
ATOM 5400 O O . GLN B 1 311 ? -17.156 1.526 15.844 1 94.12 311 GLN B O 1
ATOM 5405 N N . HIS B 1 312 ? -16.141 0.032 14.633 1 95.25 312 HIS B N 1
ATOM 5406 C CA . HIS B 1 312 ? -14.969 0.883 14.477 1 95.25 312 HIS B CA 1
ATOM 5407 C C . HIS B 1 312 ? -15.273 2.08 13.578 1 95.25 312 HIS B C 1
ATOM 5409 O O . HIS B 1 312 ? -14.719 3.166 13.781 1 95.25 312 HIS B O 1
ATOM 5415 N N . ARG B 1 313 ? -16.141 1.89 12.617 1 95.69 313 ARG B N 1
ATOM 5416 C CA . ARG B 1 313 ? -16.578 3.008 11.797 1 95.69 313 ARG B CA 1
ATOM 5417 C C . ARG B 1 313 ? -17.266 4.078 12.641 1 95.69 313 ARG B C 1
ATOM 5419 O O . ARG B 1 313 ? -16.984 5.27 12.492 1 95.69 313 ARG B O 1
ATOM 5426 N N . GLN B 1 314 ? -18.078 3.621 13.516 1 96.12 314 GLN B N 1
ATOM 5427 C CA . GLN B 1 314 ? -18.797 4.531 14.398 1 96.12 314 GLN B CA 1
ATOM 5428 C C . GLN B 1 314 ? -17.828 5.281 15.312 1 96.12 314 GLN B C 1
ATOM 5430 O O . GLN B 1 314 ? -17.953 6.496 15.484 1 96.12 314 GLN B O 1
ATOM 5435 N N . LEU B 1 315 ? -16.922 4.547 15.844 1 95.81 315 LEU B N 1
ATOM 5436 C CA . LEU B 1 315 ? -15.945 5.148 16.75 1 95.81 315 LEU B CA 1
ATOM 5437 C C . LEU B 1 315 ? -15.102 6.191 16.016 1 95.81 315 LEU B C 1
ATOM 5439 O O . LEU B 1 315 ? -14.852 7.273 16.547 1 95.81 315 LEU B O 1
ATOM 5443 N N . LEU B 1 316 ? -14.695 5.852 14.844 1 96.62 316 LEU B N 1
ATOM 5444 C CA . LEU B 1 316 ? -13.867 6.758 14.055 1 96.62 316 LEU B CA 1
ATOM 5445 C C . LEU B 1 316 ? -14.625 8.047 13.742 1 96.62 316 LEU B C 1
ATOM 5447 O O . LEU B 1 316 ? -14.102 9.141 13.938 1 96.62 316 LEU B O 1
ATOM 5451 N N . LEU B 1 317 ? -15.852 7.883 13.312 1 97.12 317 LEU B N 1
ATOM 5452 C CA . LEU B 1 317 ? -16.656 9.047 12.961 1 97.12 317 LEU B CA 1
ATOM 5453 C C . LEU B 1 317 ? -16.938 9.906 14.188 1 97.12 317 LEU B C 1
ATOM 5455 O O . LEU B 1 317 ? -16.922 11.133 14.109 1 97.12 317 LEU B O 1
ATOM 5459 N N . LYS B 1 318 ? -17.188 9.273 15.25 1 96.19 318 LYS B N 1
ATOM 5460 C CA . LYS B 1 318 ? -17.391 10.008 16.5 1 96.19 318 LYS B CA 1
ATOM 5461 C C . LYS B 1 318 ? -16.172 10.844 16.859 1 96.19 318 LYS B C 1
ATOM 5463 O O . LYS B 1 318 ? -16.297 12.031 17.172 1 96.19 318 LYS B O 1
ATOM 5468 N N . GLN B 1 319 ? -15.008 10.242 16.781 1 96.06 319 GLN B N 1
ATOM 5469 C CA . GLN B 1 319 ? -13.766 10.938 17.109 1 96.06 319 GLN B CA 1
ATOM 5470 C C . GLN B 1 319 ? -13.523 12.109 16.156 1 96.06 319 GLN B C 1
ATOM 5472 O O . GLN B 1 319 ? -13.039 13.164 16.578 1 96.06 319 GLN B O 1
ATOM 5477 N N . LEU B 1 320 ? -13.867 11.883 14.922 1 96.19 320 LEU B N 1
ATOM 5478 C CA . LEU B 1 320 ? -13.703 12.945 13.938 1 96.19 320 LEU B CA 1
ATOM 5479 C C . LEU B 1 320 ? -14.648 14.109 14.227 1 96.19 320 LEU B C 1
ATOM 5481 O O . LEU B 1 320 ? -14.242 15.266 14.195 1 96.19 320 LEU B O 1
ATOM 5485 N N . VAL B 1 321 ? -15.836 13.812 14.57 1 94.69 321 VAL B N 1
ATOM 5486 C CA . VAL B 1 321 ? -16.828 14.828 14.891 1 94.69 321 VAL B CA 1
ATOM 5487 C C . VAL B 1 321 ? -16.406 15.594 16.141 1 94.69 321 VAL B C 1
ATOM 5489 O O . VAL B 1 321 ? -16.547 16.812 16.203 1 94.69 321 VAL B O 1
ATOM 5492 N N . ASP B 1 322 ? -15.836 14.883 17.047 1 93.81 322 ASP B N 1
ATOM 5493 C CA . ASP B 1 322 ? -15.438 15.461 18.328 1 93.81 322 ASP B CA 1
ATOM 5494 C C . ASP B 1 322 ? -14.32 16.484 18.141 1 93.81 322 ASP B C 1
ATOM 5496 O O . ASP B 1 322 ? -14.078 17.328 19 1 93.81 322 ASP B O 1
ATOM 5500 N N . THR B 1 323 ? -13.625 16.422 17.094 1 94.06 323 THR B N 1
ATOM 5501 C CA . THR B 1 323 ? -12.578 17.406 16.828 1 94.06 323 THR B CA 1
ATOM 5502 C C . THR B 1 323 ? -13.188 18.781 16.578 1 94.06 323 THR B C 1
ATOM 5504 O O . THR B 1 323 ? -12.531 19.812 16.781 1 94.06 323 THR B O 1
ATOM 5507 N N . GLY B 1 324 ? -14.414 18.766 16.062 1 93.62 324 GLY B N 1
ATOM 5508 C CA . GLY B 1 324 ? -15.07 20 15.68 1 93.62 324 GLY B CA 1
ATOM 5509 C C . GLY B 1 324 ? -14.586 20.531 14.344 1 93.62 324 GLY B C 1
ATOM 5510 O O . GLY B 1 324 ? -14.984 21.625 13.93 1 93.62 324 GLY B O 1
ATOM 5511 N N . ALA B 1 325 ? -13.805 19.812 13.695 1 95.5 325 ALA B N 1
ATOM 5512 C CA . ALA B 1 325 ? -13.219 20.234 12.43 1 95.5 325 ALA B CA 1
ATOM 5513 C C . ALA B 1 325 ? -14.148 19.922 11.258 1 95.5 325 ALA B C 1
ATOM 5515 O O . ALA B 1 325 ? -15.094 19.141 11.406 1 95.5 325 ALA B O 1
ATOM 5516 N N . GLN B 1 326 ? -13.953 20.609 10.164 1 97.31 326 GLN B N 1
ATOM 5517 C CA . GLN B 1 326 ? -14.609 20.25 8.906 1 97.31 326 GLN B CA 1
ATOM 5518 C C . GLN B 1 326 ? -14.055 18.938 8.352 1 97.31 326 GLN B C 1
ATOM 5520 O O . GLN B 1 326 ? -12.844 18.766 8.266 1 97.31 326 GLN B O 1
ATOM 5525 N N . VAL B 1 327 ? -14.969 18.031 8.062 1 97.75 327 VAL B N 1
ATOM 5526 C CA . VAL B 1 327 ? -14.555 16.703 7.633 1 97.75 327 VAL B CA 1
ATOM 5527 C C . VAL B 1 327 ? -15.164 16.391 6.27 1 97.75 327 VAL B C 1
ATOM 5529 O O . VAL B 1 327 ? -16.375 16.562 6.07 1 97.75 327 VAL B O 1
ATOM 5532 N N . PHE B 1 328 ? -14.344 16.062 5.305 1 98.06 328 PHE B N 1
ATOM 5533 C CA . PHE B 1 328 ? -14.773 15.477 4.039 1 98.06 328 PHE B CA 1
ATOM 5534 C C . PHE B 1 328 ? -14.523 13.977 4.027 1 98.06 328 PHE B C 1
ATOM 5536 O O . PHE B 1 328 ? -13.391 13.531 4.195 1 98.06 328 PHE B O 1
ATOM 5543 N N . VAL B 1 329 ? -15.578 13.203 3.885 1 97.81 329 VAL B N 1
ATOM 5544 C CA . VAL B 1 329 ? -15.461 11.75 3.883 1 97.81 329 VAL B CA 1
ATOM 5545 C C . VAL B 1 329 ? -16.047 11.188 2.594 1 97.81 329 VAL B C 1
ATOM 5547 O O . VAL B 1 329 ? -17.094 11.656 2.123 1 97.81 329 VAL B O 1
ATOM 5550 N N . THR B 1 330 ? -15.359 10.266 1.989 1 97.19 330 THR B N 1
ATOM 5551 C CA . THR B 1 330 ? -15.906 9.617 0.805 1 97.19 330 THR B CA 1
ATOM 5552 C C . THR B 1 330 ? -16.375 8.195 1.13 1 97.19 330 THR B C 1
ATOM 5554 O O . THR B 1 330 ? -15.859 7.57 2.061 1 97.19 330 THR B O 1
ATOM 5557 N N . ALA B 1 331 ? -17.344 7.711 0.404 1 96.62 331 ALA B N 1
ATOM 5558 C CA . ALA B 1 331 ? -17.859 6.344 0.494 1 96.62 331 ALA B CA 1
ATOM 5559 C C . ALA B 1 331 ? -18.5 5.91 -0.821 1 96.62 331 ALA B C 1
ATOM 5561 O O . ALA B 1 331 ? -18.969 6.75 -1.594 1 96.62 331 ALA B O 1
ATOM 5562 N N . ILE B 1 332 ? -18.469 4.672 -1.05 1 95.06 332 ILE B N 1
ATOM 5563 C CA . ILE B 1 332 ? -19.188 4.141 -2.203 1 95.06 332 ILE B CA 1
ATOM 5564 C C . ILE B 1 332 ? -20.688 4.207 -1.949 1 95.06 332 ILE B C 1
ATOM 5566 O O . ILE B 1 332 ? -21.438 4.793 -2.738 1 95.06 332 ILE B O 1
ATOM 5570 N N . GLU B 1 333 ? -21.078 3.701 -0.805 1 94.25 333 GLU B N 1
ATOM 5571 C CA . GLU B 1 333 ? -22.469 3.732 -0.37 1 94.25 333 GLU B CA 1
ATOM 5572 C C . GLU B 1 333 ? -22.672 4.695 0.798 1 94.25 333 GLU B C 1
ATOM 5574 O O . GLU B 1 333 ? -22.031 4.543 1.847 1 94.25 333 GLU B O 1
ATOM 5579 N N . PRO B 1 334 ? -23.562 5.641 0.662 1 95.62 334 PRO B N 1
ATOM 5580 C CA . PRO B 1 334 ? -23.734 6.648 1.714 1 95.62 334 PRO B CA 1
ATOM 5581 C C . PRO B 1 334 ? -24.234 6.047 3.025 1 95.62 334 PRO B C 1
ATOM 5583 O O . PRO B 1 334 ? -23.938 6.562 4.102 1 95.62 334 PRO B O 1
ATOM 5586 N N . ALA B 1 335 ? -24.938 4.938 2.93 1 94.12 335 ALA B N 1
ATOM 5587 C CA . ALA B 1 335 ? -25.516 4.316 4.117 1 94.12 335 ALA B CA 1
ATOM 5588 C C . ALA B 1 335 ? -24.438 3.914 5.109 1 94.12 335 ALA B C 1
ATOM 5590 O O . ALA B 1 335 ? -24.641 3.955 6.324 1 94.12 335 ALA B O 1
ATOM 5591 N N . ALA B 1 336 ? -23.328 3.574 4.605 1 92.56 336 ALA B N 1
ATOM 5592 C CA . ALA B 1 336 ? -22.219 3.137 5.461 1 92.56 336 ALA B CA 1
ATOM 5593 C C . ALA B 1 336 ? -21.781 4.25 6.41 1 92.56 336 ALA B C 1
ATOM 5595 O O . ALA B 1 336 ? -21.359 3.982 7.535 1 92.56 336 ALA B O 1
ATOM 5596 N N . ILE B 1 337 ? -21.922 5.492 5.949 1 95.69 337 ILE B N 1
ATOM 5597 C CA . ILE B 1 337 ? -21.547 6.648 6.758 1 95.69 337 ILE B CA 1
ATOM 5598 C C . ILE B 1 337 ? -22.75 7.105 7.586 1 95.69 337 ILE B C 1
ATOM 5600 O O . ILE B 1 337 ? -22.641 7.277 8.805 1 95.69 337 ILE B O 1
ATOM 5604 N N . VAL B 1 338 ? -23.859 7.223 6.961 1 95.69 338 VAL B N 1
ATOM 5605 C CA . VAL B 1 338 ? -25.062 7.781 7.574 1 95.69 338 VAL B CA 1
ATOM 5606 C C . VAL B 1 338 ? -25.484 6.926 8.766 1 95.69 338 VAL B C 1
ATOM 5608 O O . VAL B 1 338 ? -25.812 7.449 9.828 1 95.69 338 VAL B O 1
ATOM 5611 N N . ASP B 1 339 ? -25.312 5.625 8.57 1 93.56 339 ASP B N 1
ATOM 5612 C CA . ASP B 1 339 ? -25.734 4.695 9.617 1 93.56 339 ASP B CA 1
ATOM 5613 C C . ASP B 1 339 ? -24.75 4.699 10.789 1 93.56 339 ASP B C 1
ATOM 5615 O O . ASP B 1 339 ? -25.062 4.191 11.867 1 93.56 339 ASP B O 1
ATOM 5619 N N . SER B 1 340 ? -23.609 5.234 10.547 1 93.94 340 SER B N 1
ATOM 5620 C CA . SER B 1 340 ? -22.562 5.211 11.57 1 93.94 340 SER B CA 1
ATOM 5621 C C . SER B 1 340 ? -22.531 6.527 12.344 1 93.94 340 SER B C 1
ATOM 5623 O O . SER B 1 340 ? -21.688 6.707 13.227 1 93.94 340 SER B O 1
ATOM 5625 N N . LEU B 1 341 ? -23.453 7.438 12 1 94.06 341 LEU B N 1
ATOM 5626 C CA . LEU B 1 341 ? -23.5 8.75 12.641 1 94.06 341 LEU B CA 1
ATOM 5627 C C . LEU B 1 341 ? -24.75 8.883 13.492 1 94.06 341 LEU B C 1
ATOM 5629 O O . LEU B 1 341 ? -25.797 8.305 13.18 1 94.06 341 LEU B O 1
ATOM 5633 N N . HIS B 1 342 ? -24.609 9.672 14.547 1 90.31 342 HIS B N 1
ATOM 5634 C CA . HIS B 1 342 ? -25.781 9.992 15.359 1 90.31 342 HIS B CA 1
ATOM 5635 C C . HIS B 1 342 ? -26.672 11.023 14.664 1 90.31 342 HIS B C 1
ATOM 5637 O O . HIS B 1 342 ? -27.891 11.023 14.836 1 90.31 342 HIS B O 1
ATOM 5643 N N . THR B 1 343 ? -26.047 11.922 13.992 1 90.44 343 THR B N 1
ATOM 5644 C CA . THR B 1 343 ? -26.719 12.953 13.195 1 90.44 343 THR B CA 1
ATOM 5645 C C . THR B 1 343 ? -26.281 12.875 11.734 1 90.44 343 THR B C 1
ATOM 5647 O O . THR B 1 343 ? -25.125 12.562 11.438 1 90.44 343 THR B O 1
ATOM 5650 N N . PRO B 1 344 ? -27.203 13.086 10.914 1 91.12 344 PRO B N 1
ATOM 5651 C CA . PRO B 1 344 ? -26.844 13.023 9.5 1 91.12 344 PRO B CA 1
ATOM 5652 C C . PRO B 1 344 ? -25.703 13.984 9.133 1 91.12 344 PRO B C 1
ATOM 5654 O O . PRO B 1 344 ? -25.469 14.953 9.852 1 91.12 344 PRO B O 1
ATOM 5657 N N . PRO B 1 345 ? -25.062 13.617 8.062 1 93.19 345 PRO B N 1
ATOM 5658 C CA . PRO B 1 345 ? -24.031 14.555 7.602 1 93.19 345 PRO B CA 1
ATOM 5659 C C . PRO B 1 345 ? -24.594 15.953 7.312 1 93.19 345 PRO B C 1
ATOM 5661 O O . PRO B 1 345 ? -25.75 16.078 6.918 1 93.19 345 PRO B O 1
ATOM 5664 N N . SER B 1 346 ? -23.75 16.922 7.516 1 92.88 346 SER B N 1
ATOM 5665 C CA . SER B 1 346 ? -24.172 18.297 7.293 1 92.88 346 SER B CA 1
ATOM 5666 C C . SER B 1 346 ? -24.453 18.562 5.82 1 92.88 346 SER B C 1
ATOM 5668 O O . SER B 1 346 ? -25.344 19.328 5.484 1 92.88 346 SER B O 1
ATOM 5670 N N . ARG B 1 347 ? -23.688 18 4.977 1 95.31 347 ARG B N 1
ATOM 5671 C CA . ARG B 1 347 ? -23.844 18.094 3.529 1 95.31 347 ARG B CA 1
ATOM 5672 C C . ARG B 1 347 ? -23.5 16.781 2.848 1 95.31 347 ARG B C 1
ATOM 5674 O O . ARG B 1 347 ? -22.609 16.047 3.303 1 95.31 347 ARG B O 1
ATOM 5681 N N . MET B 1 348 ? -24.234 16.484 1.774 1 96.44 348 MET B N 1
ATOM 5682 C CA . MET B 1 348 ? -23.969 15.281 0.99 1 96.44 348 MET B CA 1
ATOM 5683 C C . MET B 1 348 ? -23.812 15.617 -0.489 1 96.44 348 MET B C 1
ATOM 5685 O O . MET B 1 348 ? -24.578 16.422 -1.029 1 96.44 348 MET B O 1
ATOM 5689 N N . PHE B 1 349 ? -22.812 15.109 -1.045 1 97.25 349 PHE B N 1
ATOM 5690 C CA . PHE B 1 349 ? -22.531 15.281 -2.467 1 97.25 349 PHE B CA 1
ATOM 5691 C C . PHE B 1 349 ? -22.5 13.938 -3.182 1 97.25 349 PHE B C 1
ATOM 5693 O O . PHE B 1 349 ? -21.891 12.984 -2.691 1 97.25 349 PHE B O 1
ATOM 5700 N N . HIS B 1 350 ? -23.156 13.844 -4.293 1 96.81 350 HIS B N 1
ATOM 5701 C CA . HIS B 1 350 ? -23.094 12.68 -5.164 1 96.81 350 HIS B CA 1
ATOM 5702 C C . HIS B 1 350 ? -22.203 12.945 -6.371 1 96.81 350 HIS B C 1
ATOM 5704 O O . HIS B 1 350 ? -22.328 13.977 -7.027 1 96.81 350 HIS B O 1
ATOM 5710 N N . VAL B 1 351 ? -21.281 12.039 -6.578 1 95.25 351 VAL B N 1
ATOM 5711 C CA . VAL B 1 351 ? -20.359 12.18 -7.699 1 95.25 351 VAL B CA 1
ATOM 5712 C C . VAL B 1 351 ? -20.609 11.07 -8.719 1 95.25 351 VAL B C 1
ATOM 5714 O O . VAL B 1 351 ? -20.656 9.891 -8.359 1 95.25 351 VAL B O 1
ATOM 5717 N N . GLU B 1 352 ? -20.75 11.461 -9.961 1 92.31 352 GLU B N 1
ATOM 5718 C CA . GLU B 1 352 ? -20.938 10.531 -11.07 1 92.31 352 GLU B CA 1
ATOM 5719 C C . GLU B 1 352 ? -20.219 11.016 -12.328 1 92.31 352 GLU B C 1
ATOM 5721 O O . GLU B 1 352 ? -20.531 12.094 -12.852 1 92.31 352 GLU B O 1
ATOM 5726 N N . HIS B 1 353 ? -19.312 10.227 -12.805 1 87.69 353 HIS B N 1
ATOM 5727 C CA . HIS B 1 353 ? -18.547 10.523 -14.008 1 87.69 353 HIS B CA 1
ATOM 5728 C C . HIS B 1 353 ? -17.922 11.914 -13.938 1 87.69 353 HIS B C 1
ATOM 5730 O O . HIS B 1 353 ? -18.016 12.695 -14.883 1 87.69 353 HIS B O 1
ATOM 5736 N N . GLY B 1 354 ? -17.453 12.227 -12.766 1 86.75 354 GLY B N 1
ATOM 5737 C CA . GLY B 1 354 ? -16.734 13.477 -12.594 1 86.75 354 GLY B CA 1
ATOM 5738 C C . GLY B 1 354 ? -17.656 14.656 -12.336 1 86.75 354 GLY B C 1
ATOM 5739 O O . GLY B 1 354 ? -17.203 15.797 -12.211 1 86.75 354 GLY B O 1
ATOM 5740 N N . ARG B 1 355 ? -18.953 14.477 -12.25 1 90.19 355 ARG B N 1
ATOM 5741 C CA . ARG B 1 355 ? -19.922 15.523 -11.969 1 90.19 355 ARG B CA 1
ATOM 5742 C C . ARG B 1 355 ? -20.422 15.43 -10.531 1 90.19 355 ARG B C 1
ATOM 5744 O O . ARG B 1 355 ? -20.672 14.336 -10.023 1 90.19 355 ARG B O 1
ATOM 5751 N N . VAL B 1 356 ? -20.469 16.609 -9.906 1 93.88 356 VAL B N 1
ATOM 5752 C CA . VAL B 1 356 ? -20.844 16.656 -8.492 1 93.88 356 VAL B CA 1
ATOM 5753 C C . VAL B 1 356 ? -22.234 17.281 -8.336 1 93.88 356 VAL B C 1
ATOM 5755 O O . VAL B 1 356 ? -22.5 18.344 -8.891 1 93.88 356 VAL B O 1
ATOM 5758 N N . THR B 1 357 ? -23.062 16.609 -7.652 1 92.75 357 THR B N 1
ATOM 5759 C CA . THR B 1 357 ? -24.391 17.125 -7.359 1 92.75 357 THR B CA 1
ATOM 5760 C C . THR B 1 357 ? -24.641 17.156 -5.855 1 92.75 357 THR B C 1
ATOM 5762 O O . THR B 1 357 ? -24.219 16.25 -5.133 1 92.75 357 THR B O 1
ATOM 5765 N N . VAL B 1 358 ? -25.219 18.188 -5.422 1 90.38 358 VAL B N 1
ATOM 5766 C CA . VAL B 1 358 ? -25.578 18.297 -4.012 1 90.38 358 VAL B CA 1
ATOM 5767 C C . VAL B 1 358 ? -26.875 17.562 -3.742 1 90.38 358 VAL B C 1
ATOM 5769 O O . VAL B 1 358 ? -27.828 17.656 -4.523 1 90.38 358 VAL B O 1
ATOM 5772 N N . ILE B 1 359 ? -26.75 16.766 -2.658 1 86.56 359 ILE B N 1
ATOM 5773 C CA . ILE B 1 359 ? -27.953 16.047 -2.287 1 86.56 359 ILE B CA 1
ATOM 5774 C C . ILE B 1 359 ? -28.609 16.734 -1.087 1 86.56 359 ILE B C 1
ATOM 5776 O O . ILE B 1 359 ? -27.938 17.031 -0.097 1 86.56 359 ILE B O 1
ATOM 5780 N N . GLU B 1 360 ? -29.797 17.266 -1.198 1 68.88 360 GLU B N 1
ATOM 5781 C CA . GLU B 1 360 ? -30.547 17.969 -0.173 1 68.88 360 GLU B CA 1
ATOM 5782 C C . GLU B 1 360 ? -31.094 17 0.878 1 68.88 360 GLU B C 1
ATOM 5784 O O . GLU B 1 360 ? -31.391 15.844 0.57 1 68.88 360 GLU B O 1
#